Protein AF-A0A2D5B2A6-F1 (afdb_monomer_lite)

Sequence (629 aa):
MPPPCTAFRIQLPIMPLTLSQLGLLAALVVGLPALSRRTAQETEASEALSFPVEEFVVAPKGPETGPRLKVRHTTLGLMDPEIPPESIMVSPDGRHLAYMSIESGTVKVYSDGVASEPFEGFRPESINYAPDGRTLTYMGVRGTKSYVVVGDAEYKYGRISTGGIRFSMDGSRYGFVGKRNANYYALIDGEEIGPYKLISKQPIKLSQNNEHYGFIATIDGKQVAVIDGKEGPSFDAIVAIRFSPGGEHCSYIGKRGAMWIPVMDGVALGSFDEIRQPRFDFSSSGTRSGLIVRKGRRYHVLLDGKLGKSYADCRNLSFSHDGSSVAYLASHADSKFPFLVLNGEELEGRFSKLTFSPSGGSTGVVRGGKGKQRALINGVEGPAYDVIEAPGVVFSATGTHHLYTVGKNGQTVVVVDGKESPPFDKLGKVVPEFLPGSENYIYSIEREDGETLVFNGKQSPTYARFSKPAFSRDSGRVICAAEKGEGRWVAYVDGKEYGPEGERIPGKGSPTYFTVRNPIFDPEGKHVAYFIYSTDNGPKCHVVRDGVVGPAFDDVLARTIQFSPDGKHLVYVAGSGEHRYIVVDGIEISSGYTGFLRTHGFTFEDSNRVHIIASRQARFVLVEIEIES

Structure (mmCIF, N/CA/C/O backbone):
data_AF-A0A2D5B2A6-F1
#
_entry.id   AF-A0A2D5B2A6-F1
#
loop_
_atom_site.group_PDB
_atom_site.id
_atom_site.type_symbol
_atom_site.label_atom_id
_atom_site.label_alt_id
_atom_site.label_comp_id
_atom_site.label_asym_id
_atom_site.label_entity_id
_atom_site.label_seq_id
_atom_site.pdbx_PDB_ins_code
_atom_site.Cartn_x
_atom_site.Cartn_y
_atom_site.Cartn_z
_atom_site.occupancy
_atom_site.B_iso_or_equiv
_atom_site.auth_seq_id
_atom_site.auth_comp_id
_atom_site.auth_asym_id
_atom_site.auth_atom_id
_atom_site.pdbx_PDB_model_num
ATOM 1 N N . MET A 1 1 ? -1.655 16.120 -44.060 1.00 29.62 1 MET A N 1
ATOM 2 C CA . MET A 1 1 ? -0.510 16.916 -43.575 1.00 29.62 1 MET A CA 1
ATOM 3 C C . MET A 1 1 ? -0.898 17.529 -42.237 1.00 29.62 1 MET A C 1
ATOM 5 O O . MET A 1 1 ? -1.847 18.303 -42.232 1.00 29.62 1 MET A O 1
ATOM 9 N N . PRO A 1 2 ? -0.278 17.145 -41.112 1.00 25.48 2 PRO A N 1
ATOM 10 C CA . PRO A 1 2 ? -0.430 17.859 -39.846 1.00 25.48 2 PRO A CA 1
ATOM 11 C C . PRO A 1 2 ? 0.632 18.977 -39.733 1.00 25.48 2 PRO A C 1
ATOM 13 O O . PRO A 1 2 ? 1.626 18.932 -40.463 1.00 25.48 2 PRO A O 1
ATOM 16 N N . PRO A 1 3 ? 0.425 20.000 -38.882 1.00 25.42 3 PRO A N 1
ATOM 17 C CA . PRO A 1 3 ? 1.258 21.201 -38.862 1.00 25.42 3 PRO A CA 1
ATOM 18 C C . PRO A 1 3 ? 2.646 20.921 -38.258 1.00 25.42 3 PRO A C 1
ATOM 20 O O . PRO A 1 3 ? 2.815 19.938 -37.531 1.00 25.42 3 PRO A O 1
ATOM 23 N N . PRO A 1 4 ? 3.652 21.773 -38.530 1.00 23.95 4 PRO A N 1
ATOM 24 C CA . PRO A 1 4 ? 4.979 21.618 -37.952 1.00 23.95 4 PRO A CA 1
ATOM 25 C C . PRO A 1 4 ? 4.912 21.864 -36.440 1.00 23.95 4 PRO A C 1
ATOM 27 O O . PRO A 1 4 ? 4.480 22.924 -35.990 1.00 23.95 4 PRO A O 1
ATOM 30 N N . CYS A 1 5 ? 5.347 20.882 -35.647 1.00 24.58 5 CYS A N 1
ATOM 31 C CA . CYS A 1 5 ? 5.601 21.072 -34.224 1.00 24.58 5 CYS A CA 1
ATOM 32 C C . CYS A 1 5 ? 6.732 22.089 -34.058 1.00 24.58 5 CYS A C 1
ATOM 34 O O . CYS A 1 5 ? 7.908 21.771 -34.240 1.00 24.58 5 CYS A O 1
ATOM 36 N N . THR A 1 6 ? 6.367 23.313 -33.698 1.00 24.28 6 THR A N 1
ATOM 37 C CA . THR A 1 6 ? 7.283 24.342 -33.221 1.00 24.28 6 THR A CA 1
ATOM 38 C C . THR A 1 6 ? 8.071 23.774 -32.043 1.00 24.28 6 THR A C 1
ATOM 40 O O . THR A 1 6 ? 7.502 23.376 -31.025 1.00 24.28 6 THR A O 1
ATOM 43 N N . ALA A 1 7 ? 9.390 23.687 -32.197 1.00 24.39 7 ALA A N 1
ATOM 44 C CA . ALA A 1 7 ? 10.295 23.261 -31.146 1.00 24.39 7 ALA A CA 1
ATOM 45 C C . ALA A 1 7 ? 10.214 24.247 -29.972 1.00 24.39 7 ALA A C 1
ATOM 47 O O . ALA A 1 7 ? 10.812 25.321 -30.013 1.00 24.39 7 ALA A O 1
ATOM 48 N N . PHE A 1 8 ? 9.509 23.879 -28.902 1.00 20.98 8 PHE A N 1
ATOM 49 C CA . PHE A 1 8 ? 9.693 24.538 -27.615 1.00 20.98 8 PHE A CA 1
ATOM 50 C C . PHE A 1 8 ? 11.055 24.117 -27.062 1.00 20.98 8 PHE A C 1
ATOM 52 O O . PHE A 1 8 ? 11.230 23.064 -26.447 1.00 20.98 8 PHE A O 1
ATOM 59 N N . ARG A 1 9 ? 12.051 24.958 -27.340 1.00 22.95 9 ARG A N 1
ATOM 60 C CA . ARG A 1 9 ? 13.362 24.967 -26.698 1.00 22.95 9 ARG A CA 1
ATOM 61 C C . ARG A 1 9 ? 13.146 25.365 -25.235 1.00 22.95 9 ARG A C 1
ATOM 63 O O . ARG A 1 9 ? 13.276 26.525 -24.872 1.00 22.95 9 ARG A O 1
ATOM 70 N N . ILE A 1 10 ? 12.774 24.413 -24.385 1.00 22.91 10 ILE A N 1
ATOM 71 C CA . ILE A 1 10 ? 12.789 24.630 -22.937 1.00 22.91 10 ILE A CA 1
ATOM 72 C C . ILE A 1 10 ? 14.243 24.452 -22.478 1.00 22.91 10 ILE A C 1
ATOM 74 O O . ILE A 1 10 ? 14.660 23.385 -22.031 1.00 22.91 10 ILE A O 1
ATOM 78 N N . GLN A 1 11 ? 15.046 25.499 -22.673 1.00 23.48 11 GLN A N 1
ATOM 79 C CA . GLN A 1 11 ? 16.194 25.773 -21.815 1.00 23.48 11 GLN A CA 1
ATOM 80 C C . GLN A 1 11 ? 15.604 26.320 -20.513 1.00 23.48 11 GLN A C 1
ATOM 82 O O . GLN A 1 11 ? 15.300 27.504 -20.420 1.00 23.48 11 GLN A O 1
ATOM 87 N N . LEU A 1 12 ? 15.363 25.450 -19.532 1.00 26.11 12 LEU A N 1
ATOM 88 C CA . LEU A 1 12 ? 15.175 25.929 -18.165 1.00 26.11 12 LEU A CA 1
ATOM 89 C C . LEU A 1 12 ? 16.564 26.281 -17.626 1.00 26.11 12 LEU A C 1
ATOM 91 O O . LEU A 1 12 ? 17.481 25.465 -17.777 1.00 26.11 12 LEU A O 1
ATOM 95 N N . PRO A 1 13 ? 16.752 27.489 -17.077 1.00 22.16 13 PRO A N 1
ATOM 96 C CA . PRO A 1 13 ? 18.049 27.901 -16.580 1.00 22.16 13 PRO A CA 1
ATOM 97 C C . PRO A 1 13 ? 18.452 27.005 -15.407 1.00 22.16 13 PRO A C 1
ATOM 99 O O . PRO A 1 13 ? 17.639 26.670 -14.547 1.00 22.16 13 PRO A O 1
ATOM 102 N N . ILE A 1 14 ? 19.731 26.637 -15.379 1.00 33.62 14 ILE A N 1
ATOM 103 C CA . ILE A 1 14 ? 20.429 26.291 -14.143 1.00 33.62 14 ILE A CA 1
ATOM 104 C C . ILE A 1 14 ? 20.373 27.580 -13.319 1.00 33.62 14 ILE A C 1
ATOM 106 O O . ILE A 1 14 ? 21.008 28.565 -13.694 1.00 33.62 14 ILE A O 1
ATOM 110 N N . MET A 1 15 ? 19.513 27.634 -12.302 1.00 24.80 15 MET A N 1
ATOM 111 C CA . MET A 1 15 ? 19.426 28.817 -11.449 1.00 24.80 15 MET A CA 1
ATOM 112 C C . MET A 1 15 ? 20.742 28.953 -10.670 1.00 24.80 15 MET A C 1
ATOM 114 O O . MET A 1 15 ? 21.148 27.983 -10.029 1.00 24.80 15 MET A O 1
ATOM 118 N N . PRO A 1 16 ? 21.403 30.122 -10.671 1.00 28.55 16 PRO A N 1
ATOM 119 C CA . PRO A 1 16 ? 22.299 30.456 -9.578 1.00 28.55 16 PRO A CA 1
ATOM 120 C C . PRO A 1 16 ? 21.444 30.578 -8.310 1.00 28.55 16 PRO A C 1
ATOM 122 O O . PRO A 1 16 ? 20.426 31.271 -8.309 1.00 28.55 16 PRO A O 1
ATOM 125 N N . LEU A 1 17 ? 21.818 29.862 -7.251 1.00 32.31 17 LEU A N 1
ATOM 126 C CA . LEU A 1 17 ? 21.156 29.931 -5.950 1.00 32.31 17 LEU A CA 1
ATOM 127 C C . LEU A 1 17 ? 21.239 31.370 -5.417 1.00 32.31 17 LEU A C 1
ATOM 129 O O . LEU A 1 17 ? 22.281 31.802 -4.935 1.00 32.31 17 LEU A O 1
ATOM 133 N N . THR A 1 18 ? 20.141 32.122 -5.494 1.00 29.95 18 THR A N 1
ATOM 134 C CA . THR A 1 18 ? 19.961 33.345 -4.704 1.00 29.95 18 THR A CA 1
ATOM 135 C C . THR A 1 18 ? 18.996 33.049 -3.567 1.00 29.95 18 THR A C 1
ATOM 137 O O . THR A 1 18 ? 17.884 32.584 -3.808 1.00 29.95 18 THR A O 1
ATOM 140 N N . LEU A 1 19 ? 19.422 33.350 -2.338 1.00 34.12 19 LEU A N 1
ATOM 141 C CA . LEU A 1 19 ? 18.791 33.038 -1.045 1.00 34.12 19 LEU A CA 1
ATOM 142 C C . LEU A 1 19 ? 17.360 33.593 -0.813 1.00 34.12 19 LEU A C 1
ATOM 144 O O . LEU A 1 19 ? 16.877 33.584 0.314 1.00 34.12 19 LEU A O 1
ATOM 148 N N . SER A 1 20 ? 16.666 34.110 -1.827 1.00 31.56 20 SER A N 1
ATOM 149 C CA . SER A 1 20 ? 15.460 34.937 -1.661 1.00 31.56 20 SER A CA 1
ATOM 150 C C . SER A 1 20 ? 14.128 34.274 -2.035 1.00 31.56 20 SER A C 1
ATOM 152 O O . SER A 1 20 ? 13.111 34.962 -2.079 1.00 31.56 20 SER A O 1
ATOM 154 N N . GLN A 1 21 ? 14.080 32.952 -2.244 1.00 30.50 21 GLN A N 1
ATOM 155 C CA . GLN A 1 21 ? 12.811 32.206 -2.388 1.00 30.50 21 GLN A CA 1
ATOM 156 C C . GLN A 1 21 ? 12.522 31.211 -1.246 1.00 30.50 21 GLN A C 1
ATOM 158 O O . GLN A 1 21 ? 11.561 30.453 -1.319 1.00 30.50 21 GLN A O 1
ATOM 163 N N . LEU A 1 22 ? 13.281 31.277 -0.144 1.00 36.25 22 LEU A N 1
ATOM 164 C CA . LEU A 1 22 ? 13.098 30.491 1.092 1.00 36.25 22 LEU A CA 1
ATOM 165 C C . LEU A 1 22 ? 11.952 31.027 1.983 1.00 36.25 22 LEU A C 1
ATOM 167 O O . LEU A 1 22 ? 12.081 31.160 3.199 1.00 36.25 22 LEU A O 1
ATOM 171 N N . GLY A 1 23 ? 10.822 31.391 1.374 1.00 29.58 23 GLY A N 1
ATOM 172 C CA . GLY A 1 23 ? 9.626 31.845 2.079 1.00 29.58 23 GLY A CA 1
ATOM 173 C C . GLY A 1 23 ? 8.664 30.687 2.342 1.00 29.58 23 GLY A C 1
ATOM 174 O O . GLY A 1 23 ? 8.063 30.183 1.401 1.00 29.58 23 GLY A O 1
ATOM 175 N N . LEU A 1 24 ? 8.480 30.353 3.627 1.00 30.02 24 LEU A N 1
ATOM 176 C CA . LEU A 1 24 ? 7.563 29.352 4.207 1.00 30.02 24 LEU A CA 1
ATOM 177 C C . LEU A 1 24 ? 7.988 27.869 4.102 1.00 30.02 24 LEU A C 1
ATOM 179 O O . LEU A 1 24 ? 7.497 27.150 3.243 1.00 30.02 24 LEU A O 1
ATOM 183 N N . LEU A 1 25 ? 8.805 27.384 5.054 1.00 29.67 25 LEU A N 1
ATOM 184 C CA . LEU A 1 25 ? 8.747 26.003 5.594 1.00 29.67 25 LEU A CA 1
ATOM 185 C C . LEU A 1 25 ? 9.709 25.802 6.788 1.00 29.67 25 LEU A C 1
ATOM 187 O O . LEU A 1 25 ? 10.604 24.967 6.777 1.00 29.67 25 LEU A O 1
ATOM 191 N N . ALA A 1 26 ? 9.510 26.554 7.873 1.00 31.25 26 ALA A N 1
ATOM 192 C CA . ALA A 1 26 ? 10.148 26.267 9.160 1.00 31.25 26 ALA A CA 1
ATOM 193 C C . ALA A 1 26 ? 9.175 25.482 10.056 1.00 31.25 26 ALA A C 1
ATOM 195 O O . ALA A 1 26 ? 8.467 26.077 10.862 1.00 31.25 26 ALA A O 1
ATOM 196 N N . ALA A 1 27 ? 9.089 24.156 9.886 1.00 41.47 27 ALA A N 1
ATOM 197 C CA . ALA A 1 27 ? 8.417 23.268 10.849 1.00 41.47 27 ALA A CA 1
ATOM 198 C C . ALA A 1 27 ? 8.774 21.774 10.669 1.00 41.47 27 ALA A C 1
ATOM 200 O O . ALA A 1 27 ? 7.891 20.925 10.772 1.00 41.47 27 ALA A O 1
ATOM 201 N N . LEU A 1 28 ? 10.037 21.421 10.397 1.00 43.66 28 LEU A N 1
ATOM 202 C CA . LEU A 1 28 ? 10.483 20.011 10.361 1.00 43.66 28 LEU A CA 1
ATOM 203 C C . LEU A 1 28 ? 10.938 19.474 11.732 1.00 43.66 28 LEU A C 1
ATOM 205 O O . LEU A 1 28 ? 10.989 18.264 11.938 1.00 43.66 28 LEU A O 1
ATOM 209 N N . VAL A 1 29 ? 11.185 20.354 12.704 1.00 48.53 29 VAL A N 1
ATOM 210 C CA . VAL A 1 29 ? 11.672 20.005 14.050 1.00 48.53 29 VAL A CA 1
ATOM 211 C C . VAL A 1 29 ? 10.807 20.719 15.097 1.00 48.53 29 VAL A C 1
ATOM 213 O O . VAL A 1 29 ? 10.374 21.852 14.881 1.00 48.53 29 VAL A O 1
ATOM 216 N N . VAL A 1 30 ? 10.451 20.059 16.206 1.00 48.25 30 VAL A N 1
ATOM 217 C CA . VAL A 1 30 ? 9.786 20.721 17.354 1.00 48.25 30 VAL A CA 1
ATOM 218 C C . VAL A 1 30 ? 10.857 21.161 18.346 1.00 48.25 30 VAL A C 1
ATOM 220 O O . VAL A 1 30 ? 11.618 20.315 18.797 1.00 48.25 30 VAL A O 1
ATOM 223 N N . GLY A 1 31 ? 10.855 22.436 18.749 1.00 47.78 31 GLY A N 1
ATOM 224 C CA . GLY A 1 31 ? 11.600 22.901 19.930 1.00 47.78 31 GLY A CA 1
ATOM 225 C C . GLY A 1 31 ? 13.004 23.468 19.698 1.00 47.78 31 GLY A C 1
ATOM 226 O O . GLY A 1 31 ? 13.683 23.752 20.675 1.00 47.78 31 GLY A O 1
ATOM 227 N N . LEU A 1 32 ? 13.452 23.685 18.455 1.00 43.59 32 LEU A N 1
ATOM 228 C CA . LEU A 1 32 ? 14.766 24.302 18.237 1.00 43.59 32 LEU A CA 1
ATOM 229 C C . LEU A 1 32 ? 14.780 25.786 18.662 1.00 43.59 32 LEU A C 1
ATOM 231 O O . LEU A 1 32 ? 13.909 26.541 18.220 1.00 43.59 32 LEU A O 1
ATOM 235 N N . PRO A 1 33 ? 15.789 26.241 19.428 1.00 36.50 33 PRO A N 1
ATOM 236 C CA . PRO A 1 33 ? 16.091 27.663 19.539 1.00 36.50 33 PRO A CA 1
ATOM 237 C C . PRO A 1 33 ? 16.629 28.199 18.201 1.00 36.50 33 PRO A C 1
ATOM 239 O O . PRO A 1 33 ? 17.212 27.459 17.407 1.00 36.50 33 PRO A O 1
ATOM 242 N N . ALA A 1 34 ? 16.458 29.500 17.948 1.00 35.16 34 ALA A N 1
ATOM 243 C CA . ALA A 1 34 ? 17.069 30.164 16.798 1.00 35.16 34 ALA A CA 1
ATOM 244 C C . ALA A 1 34 ? 18.605 30.042 16.881 1.00 35.16 34 ALA A C 1
ATOM 246 O O . ALA A 1 34 ? 19.225 30.592 17.792 1.00 35.16 34 ALA A O 1
ATOM 247 N N . LEU A 1 35 ? 19.221 29.304 15.953 1.00 37.88 35 LEU A N 1
ATOM 248 C CA . LEU A 1 35 ? 20.674 29.140 15.895 1.00 37.88 35 LEU A CA 1
ATOM 249 C C . LEU A 1 35 ? 21.312 30.448 15.398 1.00 37.88 35 LEU A C 1
ATOM 251 O O . LEU A 1 35 ? 21.124 30.852 14.252 1.00 37.88 35 LEU A O 1
ATOM 255 N N . SER A 1 36 ? 22.061 31.137 16.261 1.00 31.94 36 SER A N 1
ATOM 256 C CA . SER A 1 36 ? 22.869 32.296 15.868 1.00 31.94 36 SER A CA 1
ATOM 257 C C . SER A 1 36 ? 24.116 31.849 15.100 1.00 31.94 36 SER A C 1
ATOM 259 O O . SER A 1 36 ? 24.793 30.918 15.540 1.00 31.94 36 SER A O 1
ATOM 261 N N . ARG A 1 37 ? 24.467 32.553 14.013 1.00 32.28 37 ARG A N 1
ATOM 262 C CA . ARG A 1 37 ? 25.733 32.365 13.279 1.00 32.28 37 ARG A CA 1
ATOM 263 C C . ARG A 1 37 ? 26.922 32.401 14.246 1.00 32.28 37 ARG A C 1
ATOM 265 O O . ARG A 1 37 ? 27.168 33.437 14.862 1.00 32.28 37 ARG A O 1
ATOM 272 N N . ARG A 1 38 ? 27.673 31.303 14.351 1.00 34.91 38 ARG A N 1
ATOM 273 C CA . ARG A 1 38 ? 29.021 31.334 14.930 1.00 34.91 38 ARG A CA 1
ATOM 274 C C . ARG A 1 38 ? 30.010 31.808 13.868 1.00 34.91 38 ARG A C 1
ATOM 276 O O . ARG A 1 38 ? 29.879 31.488 12.692 1.00 34.91 38 ARG A O 1
ATOM 283 N N . THR A 1 39 ? 30.966 32.623 14.293 1.00 27.23 39 THR A N 1
ATOM 284 C CA . THR A 1 39 ? 32.082 33.104 13.479 1.00 27.23 39 THR A CA 1
ATOM 285 C C . THR A 1 39 ? 32.983 31.944 13.069 1.00 27.23 39 THR A C 1
ATOM 287 O O . THR A 1 39 ? 33.362 31.131 13.908 1.00 27.23 39 THR A O 1
ATOM 290 N N . ALA A 1 40 ? 33.326 31.903 11.782 1.00 29.58 40 ALA A N 1
ATOM 291 C CA . ALA A 1 40 ? 34.250 30.963 11.163 1.00 29.58 40 ALA A CA 1
ATOM 292 C C . ALA A 1 40 ? 35.654 31.080 11.780 1.00 29.58 40 ALA A C 1
ATOM 294 O O . ALA A 1 40 ? 36.476 31.873 11.327 1.00 29.58 40 ALA A O 1
ATOM 295 N N . GLN A 1 41 ? 35.917 30.339 12.855 1.00 28.25 41 GLN A N 1
ATOM 296 C CA . GLN A 1 41 ? 37.275 30.159 13.374 1.00 28.25 41 GLN A CA 1
ATOM 297 C C . GLN A 1 41 ? 37.483 28.829 14.117 1.00 28.25 41 GLN A C 1
ATOM 299 O O . GLN A 1 41 ? 38.425 28.695 14.886 1.00 28.25 41 GLN A O 1
ATOM 304 N N . GLU A 1 42 ? 36.636 27.834 13.843 1.00 32.78 42 GLU A N 1
ATOM 305 C CA . GLU A 1 42 ? 36.808 26.438 14.269 1.00 32.78 42 GLU A CA 1
ATOM 306 C C . GLU A 1 42 ? 36.417 25.513 13.104 1.00 32.78 42 GLU A C 1
ATOM 308 O O . GLU A 1 42 ? 35.451 24.762 13.160 1.00 32.78 42 GLU A O 1
ATOM 313 N N . THR A 1 43 ? 37.144 25.618 11.995 1.00 35.81 43 THR A N 1
ATOM 314 C CA . THR A 1 43 ? 37.111 24.632 10.903 1.00 35.81 43 THR A CA 1
ATOM 315 C C . THR A 1 43 ? 38.548 24.247 10.604 1.00 35.81 43 THR A C 1
ATOM 317 O O . THR A 1 43 ? 39.155 24.739 9.659 1.00 35.81 43 THR A O 1
ATOM 320 N N . GLU A 1 44 ? 39.105 23.390 11.453 1.00 30.72 44 GLU A N 1
ATOM 321 C CA . GLU A 1 44 ? 40.297 22.611 11.140 1.00 30.72 44 GLU A CA 1
ATOM 322 C C . GLU A 1 44 ? 40.046 21.144 11.506 1.00 30.72 44 GLU A C 1
ATOM 324 O O . GLU A 1 44 ? 39.438 20.842 12.530 1.00 30.72 44 GLU A O 1
ATOM 329 N N . ALA A 1 45 ? 40.542 20.271 10.626 1.00 30.88 45 ALA A N 1
ATOM 330 C CA . ALA A 1 45 ? 40.568 18.810 10.669 1.00 30.88 45 ALA A CA 1
ATOM 331 C C . ALA A 1 45 ? 39.247 18.064 10.381 1.00 30.88 45 ALA A C 1
ATOM 333 O O . ALA A 1 45 ? 38.495 17.667 11.267 1.00 30.88 45 ALA A O 1
ATOM 334 N N . SER A 1 46 ? 39.064 17.731 9.096 1.00 34.88 46 SER A N 1
ATOM 335 C CA . SER A 1 46 ? 38.359 16.524 8.654 1.00 34.88 46 SER A CA 1
ATOM 336 C C . SER A 1 46 ? 39.191 15.273 8.990 1.00 34.88 46 SER A C 1
ATOM 338 O O . SER A 1 46 ? 39.685 14.574 8.105 1.00 34.88 46 SER A O 1
ATOM 340 N N . GLU A 1 47 ? 39.400 15.010 10.274 1.00 34.88 47 GLU A N 1
ATOM 341 C CA . GLU A 1 47 ? 39.696 13.660 10.745 1.00 34.88 47 GLU A CA 1
ATOM 342 C C . GLU A 1 47 ? 38.367 13.004 11.111 1.00 34.88 47 GLU A C 1
ATOM 344 O O . GLU A 1 47 ? 37.429 13.690 11.520 1.00 34.88 47 GLU A O 1
ATOM 349 N N . ALA A 1 48 ? 38.255 11.690 10.912 1.00 36.44 48 ALA A N 1
ATOM 350 C CA . ALA A 1 48 ? 37.087 10.922 11.317 1.00 36.44 48 ALA A CA 1
ATOM 351 C C . ALA A 1 48 ? 36.814 11.181 12.806 1.00 36.44 48 ALA A C 1
ATOM 353 O O . ALA A 1 48 ? 37.475 10.616 13.676 1.00 36.44 48 ALA A O 1
ATOM 354 N N . LEU A 1 49 ? 35.868 12.077 13.097 1.00 44.06 49 LEU A N 1
ATOM 355 C CA . LEU A 1 49 ? 35.419 12.358 14.448 1.00 44.06 49 LEU A CA 1
ATOM 356 C C . LEU A 1 49 ? 34.771 11.074 14.959 1.00 44.06 49 LEU A C 1
ATOM 358 O O . LEU A 1 49 ? 33.618 10.779 14.651 1.00 44.06 49 LEU A O 1
ATOM 362 N N . SER A 1 50 ? 35.520 10.284 15.728 1.00 47.78 50 SER A N 1
ATOM 363 C CA . SER A 1 50 ? 34.935 9.226 16.539 1.00 47.78 50 SER A CA 1
ATOM 364 C C . SER A 1 50 ? 34.130 9.919 17.631 1.00 47.78 50 SER A C 1
ATOM 366 O O . SER A 1 50 ? 34.669 10.323 18.666 1.00 47.78 50 SER A O 1
ATOM 368 N N . PHE A 1 51 ? 32.852 10.157 17.370 1.00 59.19 51 PHE A N 1
ATOM 369 C CA . PHE A 1 51 ? 31.988 10.751 18.371 1.00 59.19 51 PHE A CA 1
ATOM 370 C C . PHE A 1 51 ? 31.834 9.777 19.550 1.00 59.19 51 PHE A C 1
ATOM 372 O O . PHE A 1 51 ? 31.667 8.575 19.329 1.00 59.19 51 PHE A O 1
ATOM 379 N N . PRO A 1 52 ? 31.905 10.260 20.803 1.00 61.53 52 PRO A N 1
ATOM 380 C CA . PRO A 1 52 ? 31.778 9.394 21.965 1.00 61.53 52 PRO A CA 1
ATOM 381 C C . PRO A 1 52 ? 30.384 8.762 22.012 1.00 61.53 52 PRO A C 1
ATOM 383 O O . PRO A 1 52 ? 29.379 9.429 21.754 1.00 61.53 52 PRO A O 1
ATOM 386 N N . VAL A 1 53 ? 30.343 7.479 22.369 1.00 73.06 53 VAL A N 1
ATOM 387 C CA . VAL A 1 53 ? 29.113 6.793 22.770 1.00 73.06 53 VAL A CA 1
ATOM 388 C C . VAL A 1 53 ? 28.894 7.086 24.254 1.00 73.06 53 VAL A C 1
ATOM 390 O O . VAL A 1 53 ? 29.783 6.833 25.067 1.00 73.06 53 VAL A O 1
ATOM 393 N N . GLU A 1 54 ? 27.737 7.642 24.609 1.00 83.94 54 GLU A N 1
ATOM 394 C CA . GLU A 1 54 ? 27.348 7.864 26.009 1.00 83.94 54 GLU A CA 1
ATOM 395 C C . GLU A 1 54 ? 26.311 6.813 26.421 1.00 83.94 54 GLU A C 1
ATOM 397 O O . GLU A 1 54 ? 25.284 6.676 25.758 1.00 83.94 54 GLU A O 1
ATOM 402 N N . GLU A 1 55 ? 26.560 6.092 27.518 1.00 89.94 55 GLU A N 1
ATOM 403 C CA . GLU A 1 55 ? 25.645 5.080 28.062 1.00 89.94 55 GLU A CA 1
ATOM 404 C C . GLU A 1 55 ? 25.291 5.383 29.522 1.00 89.94 55 GLU A C 1
ATOM 406 O O . GLU A 1 55 ? 26.154 5.748 30.324 1.00 89.94 55 GLU A O 1
ATOM 411 N N . PHE A 1 56 ? 24.015 5.239 29.882 1.00 91.50 56 PHE A N 1
ATOM 412 C CA . PHE A 1 56 ? 23.532 5.415 31.253 1.00 91.50 56 PHE A CA 1
ATOM 413 C C . PHE A 1 56 ? 22.259 4.602 31.517 1.00 91.50 56 PHE A C 1
ATOM 415 O O . PHE A 1 56 ? 21.587 4.154 30.592 1.00 91.50 56 PHE A O 1
ATOM 422 N N . VAL A 1 57 ? 21.915 4.417 32.795 1.00 90.44 57 VAL A N 1
ATOM 423 C CA . VAL A 1 57 ? 20.712 3.685 33.221 1.00 90.44 57 VAL A CA 1
ATOM 424 C C . VAL A 1 57 ? 19.737 4.630 33.914 1.00 90.44 57 VAL A C 1
ATOM 426 O O . VAL A 1 57 ? 20.129 5.389 34.802 1.00 90.44 57 VAL A O 1
ATOM 429 N N . VAL A 1 58 ? 18.460 4.560 33.540 1.00 89.44 58 VAL A N 1
ATOM 430 C CA . VAL A 1 58 ? 17.354 5.249 34.214 1.00 89.44 58 VAL A CA 1
ATOM 431 C C . VAL A 1 58 ? 16.524 4.219 34.975 1.00 89.44 58 VAL A C 1
ATOM 433 O O . VAL A 1 58 ? 16.037 3.248 34.401 1.00 89.44 58 VAL A O 1
ATOM 436 N N . ALA A 1 59 ? 16.377 4.427 36.282 1.00 82.94 59 ALA A N 1
ATOM 437 C CA . ALA A 1 59 ? 15.588 3.572 37.165 1.00 82.94 59 ALA A CA 1
ATOM 438 C C . ALA A 1 59 ? 14.217 4.208 37.477 1.00 82.94 59 ALA A C 1
ATOM 440 O O . ALA A 1 59 ? 14.104 5.440 37.484 1.00 82.94 59 ALA A O 1
ATOM 441 N N . PRO A 1 60 ? 13.179 3.404 37.773 1.00 79.75 60 PRO A N 1
ATOM 442 C CA . PRO A 1 60 ? 11.875 3.919 38.177 1.00 79.75 60 PRO A CA 1
ATOM 443 C C . PRO A 1 60 ? 11.964 4.719 39.486 1.00 79.75 60 PRO A C 1
ATOM 445 O O . PRO A 1 60 ? 12.721 4.389 40.401 1.00 79.75 60 PRO A O 1
ATOM 448 N N . LYS A 1 61 ? 11.155 5.778 39.602 1.00 69.44 61 LYS A N 1
ATOM 449 C CA . LYS A 1 61 ? 11.036 6.573 40.834 1.00 69.44 61 LYS A CA 1
ATOM 450 C C . LYS A 1 61 ? 10.106 5.846 41.823 1.00 69.44 61 LYS A C 1
ATOM 452 O O . LYS A 1 61 ? 8.892 5.952 41.694 1.00 69.44 61 LYS A O 1
ATOM 457 N N . GLY A 1 62 ? 10.655 5.139 42.816 1.00 61.44 62 GLY A N 1
ATOM 458 C CA . GLY A 1 62 ? 9.888 4.497 43.903 1.00 61.44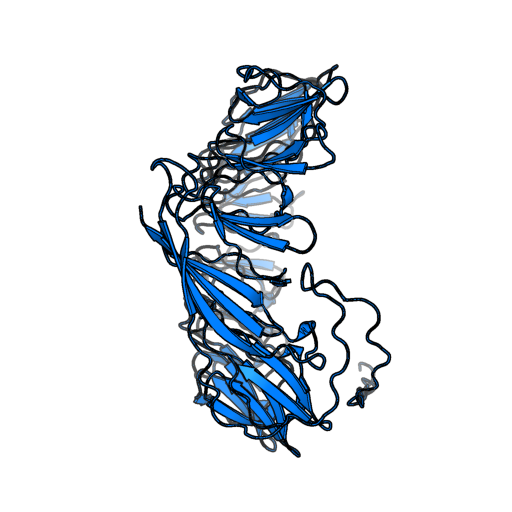 62 GLY A CA 1
ATOM 459 C C . GLY A 1 62 ? 10.203 3.004 44.098 1.00 61.44 62 GLY A C 1
ATOM 460 O O . GLY A 1 62 ? 11.035 2.467 43.369 1.00 61.44 62 GLY A O 1
ATOM 461 N N . PRO A 1 63 ? 9.589 2.329 45.092 1.00 46.34 63 PRO A N 1
ATOM 462 C CA . PRO A 1 63 ? 9.878 0.928 45.394 1.00 46.34 63 PRO A CA 1
ATOM 463 C C . PRO A 1 63 ? 9.312 0.007 44.294 1.00 46.34 63 PRO A C 1
ATOM 465 O O . PRO A 1 63 ? 8.120 -0.275 44.253 1.00 46.34 63 PRO A O 1
ATOM 468 N N . GLU A 1 64 ? 10.196 -0.377 43.372 1.00 54.59 64 GLU A N 1
ATOM 469 C CA . GLU A 1 64 ? 10.166 -1.532 42.454 1.00 54.59 64 GLU A CA 1
ATOM 470 C C . GLU A 1 64 ? 8.819 -1.957 41.840 1.00 54.59 64 GLU A C 1
ATOM 472 O O . GLU A 1 64 ? 8.258 -2.983 42.211 1.00 54.59 64 GLU A O 1
ATOM 477 N N . THR A 1 65 ? 8.339 -1.239 40.817 1.00 64.06 65 THR A N 1
ATOM 478 C CA . THR A 1 65 ? 7.296 -1.773 39.903 1.00 64.06 65 THR A CA 1
ATOM 479 C C . THR A 1 65 ? 7.460 -1.371 38.424 1.00 64.06 65 THR A C 1
ATOM 481 O O . THR A 1 65 ? 6.540 -1.578 37.640 1.00 64.06 65 THR A O 1
ATOM 484 N N . GLY A 1 66 ? 8.609 -0.819 38.006 1.00 71.62 66 GLY A N 1
ATOM 485 C CA . GLY A 1 66 ? 8.849 -0.399 36.612 1.00 71.62 66 GLY A CA 1
ATOM 486 C C . GLY A 1 66 ? 10.170 -0.928 36.036 1.00 71.62 66 GLY A C 1
ATOM 487 O O . GLY A 1 66 ? 11.062 -1.266 36.819 1.00 71.62 66 GLY A O 1
ATOM 488 N N . PRO A 1 67 ? 10.313 -0.994 34.698 1.00 84.44 67 PRO A N 1
ATOM 489 C CA . PRO A 1 67 ? 11.521 -1.513 34.061 1.00 84.44 67 PRO A CA 1
ATOM 490 C C . PRO A 1 67 ? 12.734 -0.609 34.315 1.00 84.44 67 PRO A C 1
ATOM 492 O O . PRO A 1 67 ? 12.595 0.599 34.531 1.00 84.44 67 PRO A O 1
ATOM 495 N N . ARG A 1 68 ? 13.943 -1.176 34.254 1.00 90.50 68 ARG A N 1
ATOM 496 C CA . ARG A 1 68 ? 15.174 -0.372 34.154 1.00 90.50 68 ARG A CA 1
ATOM 497 C C . ARG A 1 68 ? 15.442 -0.071 32.686 1.00 90.50 68 ARG A C 1
ATOM 499 O O . ARG A 1 68 ? 15.271 -0.935 31.837 1.00 90.50 68 ARG A O 1
ATOM 506 N N . LEU A 1 69 ? 15.856 1.155 32.382 1.00 94.44 69 LEU A N 1
ATOM 507 C CA . LEU A 1 69 ? 16.091 1.592 31.007 1.00 94.44 69 LEU A CA 1
ATOM 508 C C . LEU A 1 69 ? 17.582 1.827 30.801 1.00 94.44 69 LEU A C 1
ATOM 510 O O . LEU A 1 69 ? 18.140 2.765 31.372 1.00 94.44 69 LEU A O 1
ATOM 514 N N . LYS A 1 70 ? 18.228 0.998 29.986 1.00 95.75 70 LYS A N 1
ATOM 515 C CA . LYS A 1 70 ? 19.580 1.255 29.484 1.00 95.75 70 LYS A CA 1
ATOM 516 C C . LYS A 1 70 ? 19.480 2.159 28.267 1.00 95.75 70 LYS A C 1
ATOM 518 O O . LYS A 1 70 ? 18.782 1.831 27.316 1.00 95.75 70 LYS A O 1
ATOM 523 N N . VAL A 1 71 ? 20.162 3.296 28.299 1.00 95.81 71 VAL A N 1
ATOM 524 C CA . VAL A 1 71 ? 20.121 4.299 27.236 1.00 95.81 71 VAL A CA 1
ATOM 525 C C . VAL A 1 71 ? 21.514 4.474 26.659 1.00 95.81 71 VAL A C 1
ATOM 527 O O . VAL A 1 71 ? 22.458 4.716 27.409 1.00 95.81 71 VAL A O 1
ATOM 530 N N . ARG A 1 72 ? 21.625 4.402 25.333 1.00 94.88 72 ARG A N 1
ATOM 531 C CA . ARG A 1 72 ? 22.852 4.632 24.569 1.00 94.88 72 ARG A CA 1
ATOM 532 C C . ARG A 1 72 ? 22.649 5.762 23.565 1.00 94.88 72 ARG A C 1
ATOM 534 O O . ARG A 1 72 ? 21.640 5.810 22.866 1.00 94.88 72 ARG A O 1
ATOM 541 N N . HIS A 1 73 ? 23.596 6.692 23.496 1.00 93.94 73 HIS A N 1
ATOM 542 C CA . HIS A 1 73 ? 23.601 7.803 22.540 1.00 93.94 73 HIS A CA 1
ATOM 543 C C . HIS A 1 73 ? 24.726 7.627 21.522 1.00 93.94 73 HIS A C 1
ATOM 545 O O . HIS A 1 73 ? 25.891 7.536 21.906 1.00 93.94 73 HIS A O 1
ATOM 551 N N . THR A 1 74 ? 24.383 7.667 20.235 1.00 92.44 74 THR A N 1
ATOM 552 C CA . THR A 1 74 ? 25.335 7.653 19.113 1.00 92.44 74 THR A CA 1
ATOM 553 C C . THR A 1 74 ? 25.164 8.936 18.294 1.00 92.44 74 THR A C 1
ATOM 555 O O . THR A 1 74 ? 24.068 9.240 17.831 1.00 92.44 74 THR A O 1
ATOM 558 N N . THR A 1 75 ? 26.221 9.732 18.120 1.00 91.44 75 THR A N 1
ATOM 559 C CA . THR A 1 75 ? 26.135 10.970 17.318 1.00 91.44 75 THR A CA 1
ATOM 560 C C . THR A 1 75 ? 26.162 10.639 15.825 1.00 91.44 75 THR A C 1
ATOM 562 O O . THR A 1 75 ? 27.087 9.974 15.373 1.00 91.44 75 THR A O 1
ATOM 565 N N . LEU A 1 76 ? 25.181 11.144 15.070 1.00 90.19 76 LEU A N 1
ATOM 566 C CA . LEU A 1 76 ? 25.043 10.950 13.616 1.00 90.19 76 LEU A CA 1
ATOM 567 C C . LEU A 1 76 ? 25.515 12.157 12.791 1.00 90.19 76 LEU A C 1
ATOM 569 O O . LEU A 1 76 ? 25.474 12.135 11.565 1.00 90.19 76 LEU A O 1
ATOM 573 N N . GLY A 1 77 ? 25.910 13.248 13.446 1.00 88.06 77 GLY A N 1
ATOM 574 C CA . GLY A 1 77 ? 26.401 14.444 12.770 1.00 88.06 77 GLY A CA 1
ATOM 575 C C . GLY A 1 77 ? 26.204 15.721 13.578 1.00 88.06 77 GLY A C 1
ATOM 576 O O . GLY A 1 77 ? 25.514 15.751 14.604 1.00 88.06 77 GLY A O 1
ATOM 577 N N . LEU A 1 78 ? 26.824 16.793 13.094 1.00 85.31 78 LEU A N 1
ATOM 578 C CA . LEU A 1 78 ? 26.696 18.134 13.659 1.00 85.31 78 LEU A CA 1
ATOM 579 C C . LEU A 1 78 ? 25.514 18.869 13.018 1.00 85.31 78 LEU A C 1
ATOM 581 O O . LEU A 1 78 ? 25.258 18.736 11.824 1.00 85.31 78 LEU A O 1
ATOM 585 N N . MET A 1 79 ? 24.808 19.666 13.816 1.00 79.31 79 MET A N 1
ATOM 586 C CA . MET A 1 79 ? 23.793 20.595 13.326 1.00 79.31 79 MET A CA 1
ATOM 587 C C . MET A 1 79 ? 24.464 21.916 12.970 1.00 79.31 79 MET A C 1
ATOM 589 O O . MET A 1 79 ? 24.665 22.767 13.839 1.00 79.31 79 MET A O 1
ATOM 593 N N . ASP A 1 80 ? 24.806 22.081 11.697 1.00 71.38 80 ASP A N 1
ATOM 594 C CA . ASP A 1 80 ? 25.244 23.365 11.158 1.00 71.38 80 ASP A CA 1
ATOM 595 C C . ASP A 1 80 ? 24.017 24.209 10.742 1.00 71.38 80 ASP A C 1
ATOM 597 O O . ASP A 1 80 ? 23.093 23.671 10.119 1.00 71.38 80 ASP A O 1
ATOM 601 N N . PRO A 1 81 ? 23.953 25.515 11.069 1.00 64.94 81 PRO A N 1
ATOM 602 C CA . PRO A 1 81 ? 22.932 26.418 10.533 1.00 64.94 81 PRO A CA 1
ATOM 603 C C . PRO A 1 81 ? 22.850 26.484 8.993 1.00 64.94 81 PRO A C 1
ATOM 605 O O . PRO A 1 81 ? 21.837 26.962 8.484 1.00 64.94 81 PRO A O 1
ATOM 608 N N . GLU A 1 82 ? 23.860 26.026 8.247 1.00 75.50 82 GLU A N 1
ATOM 609 C CA . GLU A 1 82 ? 23.844 25.953 6.776 1.00 75.50 82 GLU A CA 1
ATOM 610 C C . GLU A 1 82 ? 23.179 24.686 6.211 1.00 75.50 82 GLU A C 1
ATOM 612 O O . GLU A 1 82 ? 23.090 24.544 4.990 1.00 75.50 82 GLU A O 1
ATOM 617 N N . ILE A 1 83 ? 22.669 23.782 7.059 1.00 80.88 83 ILE A N 1
ATOM 618 C CA . ILE A 1 83 ? 21.911 22.603 6.616 1.00 80.88 83 ILE A CA 1
ATOM 619 C C . ILE A 1 83 ? 20.503 23.034 6.179 1.00 80.88 83 ILE A C 1
ATOM 621 O O . ILE A 1 83 ? 19.711 23.478 7.019 1.00 80.88 83 ILE A O 1
ATOM 625 N N . PRO A 1 84 ? 20.125 22.854 4.899 1.00 81.69 84 PRO A N 1
ATOM 626 C CA . PRO A 1 84 ? 18.749 23.060 4.469 1.00 81.69 84 PRO A CA 1
ATOM 627 C C . PRO A 1 84 ? 17.849 22.011 5.146 1.00 81.69 84 PRO A C 1
ATOM 629 O O . PRO A 1 84 ? 18.101 20.811 4.971 1.00 81.69 84 PRO A O 1
ATOM 632 N N . PRO A 1 85 ? 16.815 22.398 5.919 1.00 77.12 85 PRO A N 1
ATOM 633 C CA . PRO A 1 85 ? 15.977 21.449 6.657 1.00 77.12 85 PRO A CA 1
ATOM 634 C C . PRO A 1 85 ? 15.327 20.368 5.782 1.00 77.12 85 PRO A C 1
ATOM 636 O O . PRO A 1 85 ? 15.100 19.254 6.245 1.00 77.12 85 PRO A O 1
ATOM 639 N N . GLU A 1 86 ? 15.038 20.684 4.520 1.00 78.44 86 GLU A N 1
ATOM 640 C CA . GLU A 1 86 ? 14.469 19.778 3.521 1.00 78.44 86 GLU A CA 1
ATOM 641 C C . GLU A 1 86 ? 15.434 18.691 3.032 1.00 78.44 86 GLU A C 1
ATOM 643 O O . GLU A 1 86 ? 14.994 17.730 2.409 1.00 78.44 86 GLU A O 1
ATOM 648 N N . SER A 1 87 ? 16.735 18.832 3.301 1.00 83.00 87 SER A N 1
ATOM 649 C CA . SER A 1 87 ? 17.746 17.840 2.923 1.00 83.00 87 SER A CA 1
ATOM 650 C C . SER A 1 87 ? 17.918 16.718 3.945 1.00 83.00 87 SER A C 1
ATOM 652 O O . SER A 1 87 ? 18.576 15.724 3.646 1.00 83.00 87 SER A O 1
ATOM 654 N N . ILE A 1 88 ? 17.356 16.882 5.149 1.00 86.50 88 ILE A N 1
ATOM 655 C CA . ILE A 1 88 ? 17.508 15.933 6.249 1.00 86.50 88 ILE A CA 1
ATOM 656 C C . ILE A 1 88 ? 16.633 14.709 5.977 1.00 86.50 88 ILE A C 1
ATOM 658 O O . ILE A 1 88 ? 15.404 14.769 6.049 1.00 86.50 88 ILE A O 1
ATOM 662 N N . MET A 1 89 ? 17.288 13.585 5.726 1.00 88.81 89 MET A N 1
ATOM 663 C CA . MET A 1 89 ? 16.680 12.298 5.429 1.00 88.81 89 MET A CA 1
ATOM 664 C C . MET A 1 89 ? 17.081 11.288 6.493 1.00 88.81 89 MET A C 1
ATOM 666 O O . MET A 1 89 ? 18.263 11.073 6.742 1.00 88.81 89 MET A O 1
ATOM 670 N N . VAL A 1 90 ? 16.094 10.644 7.105 1.00 90.00 90 VAL A N 1
ATOM 671 C CA . VAL A 1 90 ? 16.326 9.491 7.975 1.00 90.00 90 VAL A CA 1
ATOM 672 C C . VAL A 1 90 ? 16.039 8.238 7.159 1.00 90.00 90 VAL A C 1
ATOM 674 O O . VAL A 1 90 ? 15.108 8.204 6.352 1.00 90.00 90 VAL A O 1
ATOM 677 N N . SER A 1 91 ? 16.874 7.229 7.338 1.00 91.25 91 SER A N 1
ATOM 678 C CA . SER A 1 91 ? 16.663 5.895 6.781 1.00 91.25 91 SER A CA 1
ATOM 679 C C . SER A 1 91 ? 15.338 5.272 7.249 1.00 91.25 91 SER A C 1
ATOM 681 O O . SER A 1 91 ? 14.884 5.543 8.362 1.00 91.25 91 SER A O 1
ATOM 683 N N . PRO A 1 92 ? 14.713 4.401 6.434 1.00 88.06 92 PRO A N 1
ATOM 684 C CA . PRO A 1 92 ? 13.526 3.639 6.821 1.00 88.06 92 PRO A CA 1
ATOM 685 C C . PRO A 1 92 ? 13.597 2.924 8.180 1.00 88.06 92 PRO A C 1
ATOM 687 O O . PRO A 1 92 ? 12.573 2.817 8.850 1.00 88.06 92 PRO A O 1
ATOM 690 N N . ASP A 1 93 ? 14.777 2.449 8.594 1.00 88.62 93 ASP A N 1
ATOM 691 C CA . ASP A 1 93 ? 14.978 1.778 9.884 1.00 88.62 93 ASP A CA 1
ATOM 692 C C . ASP A 1 93 ? 15.237 2.749 11.050 1.00 88.62 93 ASP A C 1
ATOM 694 O O . ASP A 1 93 ? 15.399 2.316 12.188 1.00 88.62 93 ASP A O 1
ATOM 698 N N . GLY A 1 94 ? 15.281 4.059 10.795 1.00 90.44 94 GLY A N 1
ATOM 699 C CA . GLY A 1 94 ? 15.457 5.091 11.812 1.00 90.44 94 GLY A CA 1
ATOM 700 C C . GLY A 1 94 ? 16.875 5.226 12.372 1.00 90.44 94 GLY A C 1
ATOM 701 O O . GLY A 1 94 ? 17.046 5.976 13.334 1.00 90.44 94 GLY A O 1
ATOM 702 N N . ARG A 1 95 ? 17.873 4.507 11.836 1.00 91.75 95 ARG A N 1
ATOM 703 C CA . ARG A 1 95 ? 19.232 4.459 12.411 1.00 91.75 95 ARG A CA 1
ATOM 704 C C . ARG A 1 95 ? 20.220 5.403 11.744 1.00 91.75 95 ARG A C 1
ATOM 706 O O . ARG A 1 95 ? 21.074 5.961 12.425 1.00 91.75 95 ARG A O 1
ATOM 713 N N . HIS A 1 96 ? 20.088 5.571 10.437 1.00 91.44 96 HIS A N 1
ATOM 714 C CA . HIS A 1 96 ? 20.986 6.373 9.612 1.00 91.44 96 HIS A CA 1
ATOM 715 C C . HIS A 1 96 ? 20.375 7.726 9.251 1.00 91.44 96 HIS A C 1
ATOM 717 O O . HIS A 1 96 ? 19.166 7.830 9.007 1.00 91.44 96 HIS A O 1
ATOM 723 N N . LEU A 1 97 ? 21.221 8.749 9.167 1.00 91.62 97 LEU A N 1
ATOM 724 C CA . LEU A 1 97 ? 20.871 10.119 8.814 1.00 91.62 97 LEU A CA 1
ATOM 725 C C . LEU A 1 97 ? 21.714 10.585 7.627 1.00 91.62 97 LEU A C 1
ATOM 727 O O . LEU A 1 97 ? 22.938 10.487 7.645 1.00 91.62 97 LEU A O 1
ATOM 731 N N . ALA A 1 98 ? 21.058 11.145 6.615 1.00 92.06 98 ALA A N 1
ATOM 732 C CA . ALA A 1 98 ? 21.712 11.864 5.535 1.00 92.06 98 ALA A CA 1
ATOM 733 C C . ALA A 1 98 ? 21.250 13.322 5.483 1.00 92.06 98 ALA A C 1
ATOM 735 O O . ALA A 1 98 ? 20.082 13.618 5.727 1.00 92.06 98 ALA A O 1
ATOM 736 N N . TYR A 1 99 ? 22.159 14.239 5.174 1.00 90.25 99 TYR A N 1
ATOM 737 C CA . TYR A 1 99 ? 21.855 15.659 4.981 1.00 90.25 99 TYR A CA 1
ATOM 738 C C . TYR A 1 99 ? 22.901 16.306 4.073 1.00 90.25 99 TYR A C 1
ATOM 740 O O . TYR A 1 99 ? 23.941 15.709 3.800 1.00 90.25 99 TYR A O 1
ATOM 748 N N . MET A 1 100 ? 22.650 17.524 3.593 1.00 90.06 100 MET A N 1
ATOM 749 C CA . MET A 1 100 ? 23.653 18.283 2.837 1.00 90.06 100 MET A CA 1
ATOM 750 C C . MET A 1 100 ? 24.111 19.536 3.582 1.00 90.06 100 MET A C 1
ATOM 752 O O . MET A 1 100 ? 23.325 20.147 4.304 1.00 90.06 100 MET A O 1
ATOM 756 N N . SER A 1 101 ? 25.360 19.942 3.351 1.00 88.19 101 SER A N 1
ATOM 757 C CA . SER A 1 101 ? 25.865 21.283 3.677 1.00 88.19 101 SER A CA 1
ATOM 758 C C . SER A 1 101 ? 26.249 22.022 2.394 1.00 88.19 101 SER A C 1
ATOM 760 O O . SER A 1 101 ? 26.572 21.401 1.372 1.00 88.19 101 SER A O 1
ATOM 762 N N . ILE A 1 102 ? 26.183 23.355 2.429 1.00 85.12 102 ILE A N 1
ATOM 763 C CA . ILE A 1 102 ? 26.578 24.218 1.313 1.00 85.12 102 ILE A CA 1
ATOM 764 C C . ILE A 1 102 ? 27.780 25.052 1.752 1.00 85.12 102 ILE A C 1
ATOM 766 O O . ILE A 1 102 ? 27.617 26.106 2.346 1.00 85.12 102 ILE A O 1
ATOM 770 N N . GLU A 1 103 ? 28.986 24.622 1.392 1.00 81.50 103 GLU A N 1
ATOM 771 C CA . GLU A 1 103 ? 30.233 25.287 1.778 1.00 81.50 103 GLU A CA 1
ATOM 772 C C . GLU A 1 103 ? 30.893 25.939 0.561 1.00 81.50 103 GLU A C 1
ATOM 774 O O . GLU A 1 103 ? 31.206 25.277 -0.434 1.00 81.50 103 GLU A O 1
ATOM 779 N N . SER A 1 104 ? 31.143 27.251 0.632 1.00 81.94 104 SER A N 1
ATOM 780 C CA . SER A 1 104 ? 31.861 28.011 -0.411 1.00 81.94 104 SER A CA 1
ATOM 781 C C . SER A 1 104 ? 31.312 27.814 -1.838 1.00 81.94 104 SER A C 1
ATOM 783 O O . SER A 1 104 ? 32.059 27.828 -2.813 1.00 81.94 104 SER A O 1
ATOM 785 N N . GLY A 1 105 ? 29.994 27.621 -1.971 1.00 82.31 105 GLY A N 1
ATOM 786 C CA . GLY A 1 105 ? 29.319 27.410 -3.258 1.00 82.31 105 GLY A CA 1
ATOM 787 C C . GLY A 1 105 ? 29.365 25.973 -3.789 1.00 82.31 105 GLY A C 1
ATOM 788 O O . GLY A 1 105 ? 28.858 25.724 -4.880 1.00 82.31 105 GLY A O 1
ATOM 789 N N . THR A 1 106 ? 29.926 25.033 -3.026 1.00 90.19 106 THR A N 1
ATOM 790 C CA . THR A 1 106 ? 29.879 23.593 -3.308 1.00 90.19 106 THR A CA 1
ATOM 791 C C . THR A 1 106 ? 28.976 22.873 -2.314 1.00 90.19 106 THR A C 1
ATOM 793 O O . THR A 1 106 ? 28.727 23.368 -1.218 1.00 90.19 106 THR A O 1
ATOM 796 N N . VAL A 1 107 ? 28.471 21.703 -2.699 1.00 91.19 107 VAL A N 1
ATOM 797 C CA . VAL A 1 107 ? 27.604 20.873 -1.857 1.00 91.19 107 VAL A CA 1
ATOM 798 C C . VAL A 1 107 ? 28.326 19.597 -1.455 1.00 91.19 107 VAL A C 1
ATOM 800 O O . VAL A 1 107 ? 28.844 18.893 -2.322 1.00 91.19 107 VAL A O 1
ATOM 803 N N . LYS A 1 108 ? 28.300 19.265 -0.164 1.00 91.94 108 LYS A N 1
ATOM 804 C CA . LYS A 1 108 ? 28.687 17.947 0.356 1.00 91.94 108 LYS A CA 1
ATOM 805 C C . LYS A 1 108 ? 27.462 17.241 0.917 1.00 91.94 108 LYS A C 1
ATOM 807 O O . LYS A 1 108 ? 26.604 17.879 1.526 1.00 91.94 108 LYS A O 1
ATOM 812 N N . VAL A 1 109 ? 27.394 15.929 0.720 1.00 92.62 109 VAL A N 1
ATOM 813 C CA . VAL A 1 109 ? 26.394 15.066 1.356 1.00 92.62 109 VAL A CA 1
ATOM 814 C C . VAL A 1 109 ? 27.054 14.375 2.535 1.00 92.62 109 VAL A C 1
ATOM 816 O O . VAL A 1 109 ? 28.139 13.823 2.390 1.00 92.62 109 VAL A O 1
ATOM 819 N N . TYR A 1 110 ? 26.405 14.413 3.689 1.00 91.94 110 TYR A N 1
ATOM 820 C CA . TYR A 1 110 ? 26.823 13.720 4.896 1.00 91.94 110 TYR A CA 1
ATOM 821 C C . TYR A 1 110 ? 25.952 12.487 5.077 1.00 91.94 110 TYR A C 1
ATOM 823 O O . TYR A 1 110 ? 24.734 12.588 4.950 1.00 91.94 110 TYR A O 1
ATOM 831 N N . SER A 1 111 ? 26.574 11.355 5.390 1.00 91.88 111 SER A N 1
ATOM 832 C CA . SER A 1 111 ? 25.925 10.116 5.823 1.00 91.88 111 SER A CA 1
ATOM 833 C C . SER A 1 111 ? 26.515 9.737 7.173 1.00 91.88 111 SER A C 1
ATOM 835 O O . SER A 1 111 ? 27.708 9.456 7.252 1.00 91.88 111 SER A O 1
ATOM 837 N N . ASP A 1 112 ? 25.721 9.800 8.241 1.00 90.88 112 ASP A N 1
ATOM 838 C CA . ASP A 1 112 ? 26.163 9.545 9.623 1.00 90.88 112 ASP A CA 1
ATOM 839 C C . ASP A 1 112 ? 27.460 10.286 10.007 1.00 90.88 112 ASP A C 1
ATOM 841 O O . ASP A 1 112 ? 28.367 9.751 10.643 1.00 90.88 112 ASP A O 1
ATOM 845 N N . GLY A 1 113 ? 27.567 11.543 9.571 1.00 86.69 113 GLY A N 1
ATOM 846 C CA . GLY A 1 113 ? 28.718 12.411 9.821 1.00 86.69 113 GLY A CA 1
ATOM 847 C C . GLY A 1 113 ? 29.882 12.242 8.838 1.00 86.69 113 GLY A C 1
ATOM 848 O O . GLY A 1 113 ? 30.792 13.070 8.850 1.00 86.69 113 GLY A O 1
ATOM 849 N N . VAL A 1 114 ? 29.848 11.242 7.950 1.00 88.44 114 VAL A N 1
ATOM 850 C CA . VAL A 1 114 ? 30.852 11.043 6.893 1.00 88.44 114 VAL A CA 1
ATOM 851 C C . VAL A 1 114 ? 30.489 11.876 5.667 1.00 88.44 114 VAL A C 1
ATOM 853 O O . VAL A 1 114 ? 29.409 11.714 5.103 1.00 88.44 114 VAL A O 1
ATOM 856 N N . ALA A 1 115 ? 31.387 12.767 5.246 1.00 90.12 115 ALA A N 1
ATOM 857 C CA . ALA A 1 115 ? 31.165 13.665 4.115 1.00 90.12 115 ALA A CA 1
ATOM 858 C C . ALA A 1 115 ? 31.578 13.043 2.770 1.00 90.12 115 ALA A C 1
ATOM 860 O O . ALA A 1 115 ? 32.621 12.398 2.663 1.00 90.12 115 ALA A O 1
ATOM 861 N N . SER A 1 116 ? 30.799 13.313 1.724 1.00 92.25 116 SER A N 1
ATOM 862 C CA . SER A 1 116 ? 31.155 13.027 0.335 1.00 92.25 116 SER A CA 1
ATOM 863 C C . SER A 1 116 ? 32.200 14.008 -0.209 1.00 92.25 116 SER A C 1
ATOM 865 O O . SER A 1 116 ? 32.352 15.127 0.287 1.00 92.25 116 SER A O 1
ATOM 867 N N . GLU A 1 117 ? 32.815 13.656 -1.340 1.00 91.19 117 GLU A N 1
ATOM 868 C CA . GLU A 1 117 ? 33.502 14.635 -2.194 1.00 91.19 117 GLU A CA 1
ATOM 869 C C . GLU A 1 117 ? 32.533 15.755 -2.634 1.00 91.19 117 GLU A C 1
ATOM 871 O O . GLU A 1 117 ? 31.353 15.468 -2.891 1.00 91.19 117 GLU A O 1
ATOM 876 N N . PRO A 1 118 ? 33.000 17.013 -2.755 1.00 92.25 118 PRO A N 1
ATOM 877 C CA . PRO A 1 118 ? 32.143 18.153 -3.057 1.00 92.25 118 PRO A CA 1
ATOM 878 C C . PRO A 1 118 ? 31.582 18.112 -4.487 1.00 92.25 118 PRO A C 1
ATOM 880 O O . PRO A 1 118 ? 32.207 17.615 -5.430 1.00 92.25 118 PRO A O 1
ATOM 883 N N . PHE A 1 119 ? 30.391 18.684 -4.654 1.00 92.88 119 PHE A N 1
ATOM 884 C CA . PHE A 1 119 ? 29.705 18.862 -5.932 1.00 92.88 119 PHE A CA 1
ATOM 885 C C . PHE A 1 119 ? 29.534 20.346 -6.262 1.00 92.88 119 PHE A C 1
ATOM 887 O O . PHE A 1 119 ? 29.139 21.140 -5.413 1.00 92.88 119 PHE A O 1
ATOM 894 N N . GLU A 1 120 ? 29.776 20.714 -7.520 1.00 91.69 120 GLU A N 1
ATOM 895 C CA . GLU A 1 120 ? 29.582 22.082 -8.034 1.00 91.69 120 GLU A CA 1
ATOM 896 C C . GLU A 1 120 ? 28.107 22.364 -8.358 1.00 91.69 120 GLU A C 1
ATOM 898 O O . GLU A 1 120 ? 27.643 23.499 -8.310 1.00 91.69 120 GLU A O 1
ATOM 903 N N . GLY A 1 121 ? 27.356 21.317 -8.708 1.00 86.06 121 GLY A N 1
ATOM 904 C CA . GLY A 1 121 ? 25.916 21.374 -8.922 1.00 86.06 121 GLY A CA 1
ATOM 905 C C . GLY A 1 121 ? 25.249 20.175 -8.272 1.00 86.06 121 GLY A C 1
ATOM 906 O O . GLY A 1 121 ? 25.721 19.049 -8.412 1.00 86.06 121 GLY A O 1
ATOM 907 N N . PHE A 1 122 ? 24.145 20.400 -7.570 1.00 85.69 122 PHE A N 1
ATOM 908 C CA . PHE A 1 122 ? 23.510 19.362 -6.769 1.00 85.69 122 PHE A CA 1
ATOM 909 C C . PHE A 1 122 ? 21.989 19.412 -6.882 1.00 85.69 122 PHE A C 1
ATOM 911 O O . PHE A 1 122 ? 21.413 20.467 -7.149 1.00 85.69 122 PHE A O 1
ATOM 918 N N . ARG A 1 123 ? 21.346 18.255 -6.708 1.00 80.12 123 ARG A N 1
ATOM 919 C CA . ARG A 1 123 ? 19.887 18.117 -6.670 1.00 80.12 123 ARG A CA 1
ATOM 920 C C . ARG A 1 123 ? 19.464 17.641 -5.283 1.00 80.12 123 ARG A C 1
ATOM 922 O O . ARG A 1 123 ? 19.550 16.435 -5.044 1.00 80.12 123 ARG A O 1
ATOM 929 N N . PRO A 1 124 ? 19.038 18.536 -4.376 1.00 80.25 124 PRO A N 1
ATOM 930 C CA . PRO A 1 124 ? 18.640 18.160 -3.019 1.00 80.25 124 PRO A CA 1
ATOM 931 C C . PRO A 1 124 ? 17.612 17.022 -2.987 1.00 80.25 124 PRO A C 1
ATOM 933 O O . PRO A 1 124 ? 17.751 16.087 -2.210 1.00 80.25 124 PRO A O 1
ATOM 936 N N . GLU A 1 125 ? 16.658 17.020 -3.924 1.00 82.12 125 GLU A N 1
ATOM 937 C CA . GLU A 1 125 ? 15.611 15.999 -4.048 1.00 82.12 125 GLU A CA 1
ATOM 938 C C . GLU A 1 125 ? 16.125 14.592 -4.410 1.00 82.12 125 GLU A C 1
ATOM 940 O O . GLU A 1 125 ? 15.366 13.622 -4.397 1.00 82.12 125 GLU A O 1
ATOM 945 N N . SER A 1 126 ? 17.401 14.470 -4.783 1.00 84.50 126 SER A N 1
ATOM 946 C CA . SER A 1 126 ? 18.013 13.183 -5.108 1.00 84.50 126 SER A CA 1
ATOM 947 C C . SER A 1 126 ? 18.533 12.425 -3.889 1.00 84.50 126 SER A C 1
ATOM 949 O O . SER A 1 126 ? 18.725 11.219 -4.027 1.00 84.50 126 SER A O 1
ATOM 951 N N . ILE A 1 127 ? 18.706 13.078 -2.730 1.00 89.75 127 ILE A N 1
ATOM 952 C CA . ILE A 1 127 ? 19.122 12.422 -1.481 1.00 89.75 127 ILE A CA 1
ATOM 953 C C . ILE A 1 127 ? 17.989 11.517 -1.000 1.00 89.75 127 ILE A C 1
ATOM 955 O O . ILE A 1 127 ? 16.953 11.997 -0.551 1.00 89.75 127 ILE A O 1
ATOM 959 N N . ASN A 1 128 ? 18.167 10.205 -1.117 1.00 88.94 128 ASN A N 1
ATOM 960 C CA . ASN A 1 128 ? 17.167 9.222 -0.707 1.00 88.94 128 ASN A CA 1
ATOM 961 C C . ASN A 1 128 ? 17.847 7.959 -0.188 1.00 88.94 128 ASN A C 1
ATOM 963 O O . ASN A 1 128 ? 18.831 7.511 -0.774 1.00 88.94 128 ASN A O 1
ATOM 967 N N . TYR A 1 129 ? 17.272 7.342 0.838 1.00 90.56 129 TYR A N 1
ATOM 968 C CA . TYR A 1 129 ? 17.589 5.961 1.188 1.00 90.56 129 TYR A CA 1
ATOM 969 C C . TYR A 1 129 ? 16.766 5.003 0.329 1.00 90.56 129 TYR A C 1
ATOM 971 O O . TYR A 1 129 ? 15.582 5.243 0.071 1.00 90.56 129 TYR A O 1
ATOM 979 N N . ALA A 1 130 ? 17.390 3.912 -0.105 1.00 89.38 130 ALA A N 1
ATOM 980 C CA . ALA A 1 130 ? 16.658 2.780 -0.645 1.00 89.38 130 ALA A CA 1
ATOM 981 C C . ALA A 1 130 ? 15.750 2.167 0.444 1.00 89.38 130 ALA A C 1
ATOM 983 O O . ALA A 1 130 ? 15.993 2.360 1.640 1.00 89.38 130 ALA A O 1
ATOM 984 N N . PRO A 1 131 ? 14.707 1.407 0.058 1.00 86.44 131 PRO A N 1
ATOM 985 C CA . PRO A 1 131 ? 13.833 0.726 1.017 1.00 86.44 131 PRO A CA 1
ATOM 986 C C . PRO A 1 131 ? 14.552 -0.207 2.005 1.00 86.44 131 PRO A C 1
ATOM 988 O O . PRO A 1 131 ? 13.998 -0.499 3.060 1.00 86.44 131 PRO A O 1
ATOM 991 N N . ASP A 1 132 ? 15.779 -0.637 1.694 1.00 84.12 132 ASP A N 1
ATOM 992 C CA . ASP A 1 132 ? 16.621 -1.473 2.558 1.00 84.12 132 ASP A CA 1
ATOM 993 C C . ASP A 1 132 ? 17.117 -0.776 3.843 1.00 84.12 132 ASP A C 1
ATOM 995 O O . ASP A 1 132 ? 17.686 -1.432 4.715 1.00 84.12 132 ASP A O 1
ATOM 999 N N . GLY A 1 133 ? 16.929 0.543 3.971 1.00 83.69 133 GLY A N 1
ATOM 1000 C CA . GLY A 1 133 ? 17.363 1.311 5.139 1.00 83.69 133 GLY A CA 1
ATOM 1001 C C . GLY A 1 133 ? 18.826 1.757 5.119 1.00 83.69 133 GLY A C 1
ATOM 1002 O O . GLY A 1 133 ? 19.204 2.608 5.915 1.00 83.69 133 GLY A O 1
ATOM 1003 N N . ARG A 1 134 ? 19.657 1.234 4.215 1.00 83.94 134 ARG A N 1
ATOM 1004 C CA . ARG A 1 134 ? 21.123 1.367 4.288 1.00 83.94 134 ARG A CA 1
ATOM 1005 C C . ARG A 1 134 ? 21.738 2.003 3.055 1.00 83.94 134 ARG A C 1
ATOM 1007 O O . ARG A 1 134 ? 22.747 2.695 3.159 1.00 83.94 134 ARG A O 1
ATOM 1014 N N . THR A 1 135 ? 21.147 1.797 1.885 1.00 90.19 135 THR A N 1
ATOM 1015 C CA . THR A 1 135 ? 21.723 2.286 0.634 1.00 90.19 135 THR A CA 1
ATOM 1016 C C . THR A 1 135 ? 21.324 3.741 0.413 1.00 90.19 135 THR A C 1
ATOM 1018 O O . THR A 1 135 ? 20.227 4.039 -0.065 1.00 90.19 135 THR A O 1
ATOM 1021 N N . LEU A 1 136 ? 22.224 4.667 0.749 1.00 92.06 136 LEU A N 1
ATOM 1022 C CA . LEU A 1 136 ? 22.058 6.085 0.441 1.00 92.06 136 LEU A CA 1
ATOM 1023 C C . LEU A 1 136 ? 22.271 6.339 -1.057 1.00 92.06 136 LEU A C 1
ATOM 1025 O O . LEU A 1 136 ? 23.222 5.850 -1.663 1.00 92.06 136 LEU A O 1
ATOM 1029 N N . THR A 1 137 ? 21.408 7.152 -1.656 1.00 92.31 137 THR A N 1
ATOM 1030 C CA . THR A 1 137 ? 21.554 7.623 -3.033 1.00 92.31 137 THR A CA 1
ATOM 1031 C C . THR A 1 137 ? 21.502 9.123 -3.128 1.00 92.31 137 THR A C 1
ATOM 1033 O O . THR A 1 137 ? 20.775 9.770 -2.382 1.00 92.31 137 THR A O 1
ATOM 1036 N N . TYR A 1 138 ? 22.256 9.667 -4.076 1.00 92.31 138 TYR A N 1
ATOM 1037 C CA . TYR A 1 138 ? 22.187 11.071 -4.456 1.00 92.31 138 TYR A CA 1
ATOM 1038 C C . TYR A 1 138 ? 22.817 11.294 -5.829 1.00 92.31 138 TYR A C 1
ATOM 1040 O O . TYR A 1 138 ? 23.526 10.446 -6.380 1.00 92.31 138 TYR A O 1
ATOM 1048 N N . MET A 1 139 ? 22.527 12.453 -6.414 1.00 91.44 139 MET A N 1
ATOM 1049 C CA . MET A 1 139 ? 23.028 12.860 -7.717 1.00 91.44 139 MET A CA 1
ATOM 1050 C C . MET A 1 139 ? 23.634 14.254 -7.657 1.00 91.44 139 MET A C 1
ATOM 1052 O O . MET A 1 139 ? 23.005 15.215 -7.211 1.00 91.44 139 MET A O 1
ATOM 1056 N N . GLY A 1 140 ? 24.830 14.374 -8.221 1.00 91.62 140 GLY A N 1
ATOM 1057 C CA . GLY A 1 140 ? 25.549 15.635 -8.290 1.00 91.62 140 GLY A CA 1
ATOM 1058 C C . GLY A 1 140 ? 26.310 15.809 -9.597 1.00 91.62 140 GLY A C 1
ATOM 1059 O O . GLY A 1 140 ? 26.337 14.938 -10.470 1.00 91.62 140 GLY A O 1
ATOM 1060 N N . VAL A 1 141 ? 26.911 16.979 -9.753 1.00 92.69 141 VAL A N 1
ATOM 1061 C CA . VAL A 1 141 ? 27.700 17.379 -10.913 1.00 92.69 141 VAL A CA 1
ATOM 1062 C C . VAL A 1 141 ? 29.084 17.798 -10.435 1.00 92.69 141 VAL A C 1
ATOM 1064 O O . VAL A 1 141 ? 29.204 18.618 -9.525 1.00 92.69 141 VAL A O 1
ATOM 1067 N N . ARG A 1 142 ? 30.119 17.238 -11.072 1.00 93.19 142 ARG A N 1
ATOM 1068 C CA . ARG A 1 142 ? 31.509 17.700 -10.950 1.00 93.19 142 ARG A CA 1
ATOM 1069 C C . ARG A 1 142 ? 32.033 18.007 -12.354 1.00 93.19 142 ARG A C 1
ATOM 1071 O O . ARG A 1 142 ? 32.028 17.128 -13.230 1.00 93.19 142 ARG A O 1
ATOM 1078 N N . GLY A 1 143 ? 32.414 19.257 -12.609 1.00 90.88 143 GLY A N 1
ATOM 1079 C CA . GLY A 1 143 ? 32.747 19.744 -13.943 1.00 90.88 143 GLY A CA 1
ATOM 1080 C C . GLY A 1 143 ? 31.609 19.518 -14.946 1.00 90.88 143 GLY A C 1
ATOM 1081 O O . GLY A 1 143 ? 30.481 19.966 -14.773 1.00 90.88 143 GLY A O 1
ATOM 1082 N N . THR A 1 144 ? 31.885 18.785 -16.029 1.00 89.62 144 THR A N 1
ATOM 1083 C CA . THR A 1 144 ? 30.898 18.508 -17.098 1.00 89.62 144 THR A CA 1
ATOM 1084 C C . THR A 1 144 ? 30.182 17.166 -16.952 1.00 89.62 144 THR A C 1
ATOM 1086 O O . THR A 1 144 ? 29.464 16.741 -17.864 1.00 89.62 144 THR A O 1
ATOM 1089 N N . LYS A 1 145 ? 30.420 16.445 -15.852 1.00 93.06 145 LYS A N 1
ATOM 1090 C CA . LYS A 1 145 ? 29.931 15.080 -15.655 1.00 93.06 145 LYS A CA 1
ATOM 1091 C C . LYS A 1 145 ? 28.897 15.037 -14.545 1.00 93.06 145 LYS A C 1
ATOM 1093 O O . LYS A 1 145 ? 29.038 15.695 -13.520 1.00 93.06 145 LYS A O 1
ATOM 1098 N N . SER A 1 146 ? 27.861 14.238 -14.770 1.00 93.12 146 SER A N 1
ATOM 1099 C CA . SER A 1 146 ? 26.874 13.909 -13.749 1.00 93.12 146 SER A CA 1
ATOM 1100 C C . SER A 1 146 ? 27.257 12.596 -13.079 1.00 93.12 146 SER A C 1
ATOM 1102 O O . SER A 1 146 ? 27.650 11.643 -13.759 1.00 93.12 146 SER A O 1
ATOM 1104 N N . TYR A 1 147 ? 27.103 12.566 -11.766 1.00 93.38 147 TYR A N 1
ATOM 1105 C CA . TYR A 1 147 ? 27.436 11.452 -10.901 1.00 93.38 147 TYR A CA 1
ATOM 1106 C C . TYR A 1 147 ? 26.171 10.931 -10.228 1.00 93.38 147 TYR A C 1
ATOM 1108 O O . TYR A 1 147 ? 25.321 11.720 -9.811 1.00 93.38 147 TYR A O 1
ATOM 1116 N N . VAL A 1 148 ? 26.050 9.610 -10.162 1.00 93.31 148 VAL A N 1
ATOM 1117 C CA . VAL A 1 148 ? 25.055 8.905 -9.351 1.00 93.31 148 VAL A CA 1
ATOM 1118 C C . VAL A 1 148 ? 25.818 8.144 -8.286 1.00 93.31 148 VAL A C 1
ATOM 1120 O O . VAL A 1 148 ? 26.682 7.342 -8.639 1.00 93.31 148 VAL A O 1
ATOM 1123 N N . VAL A 1 149 ? 25.495 8.383 -7.022 1.00 93.56 149 VAL A N 1
ATOM 1124 C CA . VAL A 1 149 ? 26.009 7.589 -5.908 1.00 93.56 149 VAL A CA 1
ATOM 1125 C C . VAL A 1 149 ? 24.916 6.636 -5.443 1.00 93.56 149 VAL A C 1
ATOM 1127 O O . VAL A 1 149 ? 23.758 7.046 -5.325 1.00 93.56 149 VAL A O 1
ATOM 1130 N N . VAL A 1 150 ? 25.279 5.368 -5.253 1.00 92.94 150 VAL A N 1
ATOM 1131 C CA . VAL A 1 150 ? 24.425 4.302 -4.717 1.00 92.94 150 VAL A CA 1
ATOM 1132 C C . VAL A 1 150 ? 25.237 3.523 -3.687 1.00 92.94 150 VAL A C 1
ATOM 1134 O O . VAL A 1 150 ? 26.105 2.732 -4.054 1.00 92.94 150 VAL A O 1
ATOM 1137 N N . GLY A 1 151 ? 24.985 3.781 -2.403 1.00 91.06 151 GLY A N 1
ATOM 1138 C CA . GLY A 1 151 ? 25.848 3.321 -1.317 1.00 91.06 151 GLY A CA 1
ATOM 1139 C C . GLY A 1 151 ? 27.273 3.836 -1.524 1.00 91.06 151 GLY A C 1
ATOM 1140 O O . GLY A 1 151 ? 27.476 5.024 -1.764 1.00 91.06 151 GLY A O 1
ATOM 1141 N N . ASP A 1 152 ? 28.241 2.923 -1.525 1.00 89.00 152 ASP A N 1
ATOM 1142 C CA . ASP A 1 152 ? 29.655 3.243 -1.758 1.00 89.00 152 ASP A CA 1
ATOM 1143 C C . ASP A 1 152 ? 30.029 3.336 -3.250 1.00 89.00 152 ASP A C 1
ATOM 1145 O O . ASP A 1 152 ? 31.150 3.713 -3.602 1.00 89.00 152 ASP A O 1
ATOM 1149 N N . ALA A 1 153 ? 29.118 2.967 -4.157 1.00 92.00 153 ALA A N 1
ATOM 1150 C CA . ALA A 1 153 ? 29.385 2.959 -5.589 1.00 92.00 153 ALA A CA 1
ATOM 1151 C C . ALA A 1 153 ? 29.098 4.325 -6.225 1.00 92.00 153 ALA A C 1
ATOM 1153 O O . ALA A 1 153 ? 28.028 4.908 -6.046 1.00 92.00 153 ALA A O 1
ATOM 1154 N N . GLU A 1 154 ? 30.031 4.805 -7.051 1.00 93.31 154 GLU A N 1
ATOM 1155 C CA . GLU A 1 154 ? 29.898 6.061 -7.787 1.00 93.31 154 GLU A CA 1
ATOM 1156 C C . GLU A 1 154 ? 29.962 5.829 -9.308 1.00 93.31 154 GLU A C 1
ATOM 1158 O O . GLU A 1 154 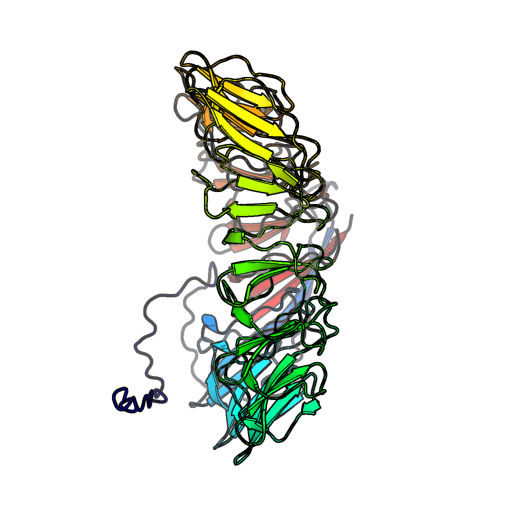? 30.955 5.347 -9.856 1.00 93.31 154 GLU A O 1
ATOM 1163 N N . TYR A 1 155 ? 28.904 6.233 -10.016 1.00 94.06 155 TYR A N 1
ATOM 1164 C CA . TYR A 1 155 ? 28.767 6.072 -11.464 1.00 94.06 155 TYR A CA 1
ATOM 1165 C C . TYR A 1 155 ? 28.807 7.413 -12.192 1.00 94.06 155 TYR A C 1
ATOM 1167 O O . TYR A 1 155 ? 28.132 8.368 -11.808 1.00 94.06 155 TYR A O 1
ATOM 1175 N N . LYS A 1 156 ? 29.546 7.477 -13.308 1.00 94.00 156 LYS A N 1
ATOM 1176 C CA . LYS A 1 156 ? 29.822 8.724 -14.039 1.00 94.00 156 LYS A CA 1
ATOM 1177 C C . LYS A 1 156 ? 29.279 8.718 -15.465 1.00 94.00 156 LYS A C 1
ATOM 1179 O O . LYS A 1 156 ? 29.712 7.930 -16.306 1.00 94.00 156 LYS A O 1
ATOM 1184 N N . TYR A 1 157 ? 28.452 9.712 -15.789 1.00 93.75 157 TYR A N 1
ATOM 1185 C CA . TYR A 1 157 ? 27.875 9.901 -17.123 1.00 93.75 157 TYR A CA 1
ATOM 1186 C C . TYR A 1 157 ? 28.010 11.341 -17.625 1.00 93.75 157 TYR A C 1
ATOM 1188 O O . TYR A 1 157 ? 28.260 12.280 -16.874 1.00 93.75 157 TYR A O 1
ATOM 1196 N N . GLY A 1 158 ? 27.840 11.537 -18.936 1.00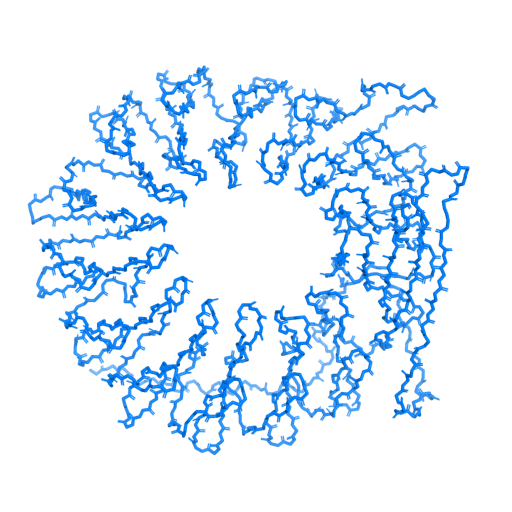 92.31 158 GLY A N 1
ATOM 1197 C CA . GLY A 1 158 ? 27.703 12.888 -19.493 1.00 92.31 158 GLY A CA 1
ATOM 1198 C C . GLY A 1 158 ? 26.356 13.518 -19.136 1.00 92.31 158 GLY A C 1
ATOM 1199 O O . GLY A 1 158 ? 26.245 14.735 -19.053 1.00 92.31 158 GLY A O 1
ATOM 1200 N N . ARG A 1 159 ? 25.325 12.687 -18.941 1.00 89.38 159 ARG A N 1
ATOM 1201 C CA . ARG A 1 159 ? 24.012 13.093 -18.437 1.00 89.38 159 ARG A CA 1
ATOM 1202 C C . ARG A 1 159 ? 23.273 11.883 -17.874 1.00 89.38 159 ARG A C 1
ATOM 1204 O O . ARG A 1 159 ? 23.380 10.797 -18.436 1.00 89.38 159 ARG A O 1
ATOM 1211 N N . ILE A 1 160 ? 22.466 12.089 -16.841 1.00 87.19 160 ILE A N 1
ATOM 1212 C CA . ILE A 1 160 ? 21.540 11.084 -16.300 1.00 87.19 160 ILE A CA 1
ATOM 1213 C C . ILE A 1 160 ? 20.118 11.430 -16.761 1.00 87.19 160 ILE A C 1
ATOM 1215 O O . ILE A 1 160 ? 19.758 12.607 -16.893 1.00 87.19 160 ILE A O 1
ATOM 1219 N N . SER A 1 161 ? 19.317 10.414 -17.080 1.00 80.88 161 SER A N 1
ATOM 1220 C CA . SER A 1 161 ? 17.910 10.597 -17.440 1.00 80.88 161 SER A CA 1
ATOM 1221 C C . SER A 1 161 ? 17.126 11.258 -16.303 1.00 80.88 161 SER A C 1
ATOM 1223 O O . SER A 1 161 ? 17.354 10.985 -15.129 1.00 80.88 161 SER A O 1
ATOM 1225 N N . THR A 1 162 ? 16.133 12.081 -16.648 1.00 67.94 162 THR A N 1
ATOM 1226 C CA . THR A 1 162 ? 15.226 12.708 -15.669 1.00 67.94 162 THR A CA 1
ATOM 1227 C C . THR A 1 162 ? 14.365 11.698 -14.915 1.00 67.94 162 THR A C 1
ATOM 1229 O O . THR A 1 162 ? 13.710 12.074 -13.953 1.00 67.94 162 THR A O 1
ATOM 1232 N N . GLY A 1 163 ? 14.340 10.434 -15.354 1.00 66.44 163 GLY A N 1
ATOM 1233 C CA . GLY A 1 163 ? 13.658 9.356 -14.646 1.00 66.44 163 GLY A CA 1
ATOM 1234 C C . GLY A 1 163 ? 14.200 9.113 -13.235 1.00 66.44 163 GLY A C 1
ATOM 1235 O O . GLY A 1 163 ? 13.430 8.654 -12.402 1.00 66.44 163 GLY A O 1
ATOM 1236 N N . GLY A 1 164 ? 15.456 9.466 -12.936 1.00 77.94 164 GLY A N 1
ATOM 1237 C CA . GLY A 1 164 ? 16.091 9.168 -11.646 1.00 77.94 164 GLY A CA 1
ATOM 1238 C C . GLY A 1 164 ? 16.425 7.680 -11.472 1.00 77.94 164 GLY A C 1
ATOM 1239 O O . GLY A 1 164 ? 16.284 6.900 -12.417 1.00 77.94 164 GLY A O 1
ATOM 1240 N N . ILE A 1 165 ? 16.861 7.300 -10.267 1.00 88.25 165 ILE A N 1
ATOM 1241 C CA . ILE A 1 165 ? 17.042 5.896 -9.865 1.00 88.25 165 ILE A CA 1
ATOM 1242 C C . ILE A 1 165 ? 15.674 5.286 -9.536 1.00 88.25 165 ILE A C 1
ATOM 1244 O O . ILE A 1 165 ? 14.765 5.963 -9.045 1.00 88.25 165 ILE A O 1
ATOM 1248 N N . ARG A 1 166 ? 15.492 4.011 -9.864 1.00 89.50 166 ARG A N 1
ATOM 1249 C CA . ARG A 1 166 ? 14.356 3.189 -9.440 1.00 89.50 166 ARG A CA 1
ATOM 1250 C C . ARG A 1 166 ? 14.869 2.075 -8.561 1.00 89.50 166 ARG A C 1
ATOM 1252 O O . ARG A 1 166 ? 15.879 1.498 -8.920 1.00 89.50 166 ARG A O 1
ATOM 1259 N N . PHE A 1 167 ? 14.150 1.787 -7.486 1.00 89.31 167 PHE A N 1
ATOM 1260 C CA . PHE A 1 167 ? 14.418 0.672 -6.590 1.00 89.31 167 PHE A CA 1
ATOM 1261 C C . PHE A 1 167 ? 13.314 -0.373 -6.693 1.00 89.31 167 PHE A C 1
ATOM 1263 O O . PHE A 1 167 ? 12.160 -0.029 -6.980 1.00 89.31 167 PHE A O 1
ATOM 1270 N N . SER A 1 168 ? 13.677 -1.631 -6.469 1.00 88.00 168 SER A N 1
ATOM 1271 C CA . SER A 1 168 ? 12.732 -2.682 -6.105 1.00 88.00 168 SER A CA 1
ATOM 1272 C C . SER A 1 168 ? 12.081 -2.372 -4.754 1.00 88.00 168 SER A C 1
ATOM 1274 O O . SER A 1 168 ? 12.536 -1.493 -4.019 1.00 88.00 168 SER A O 1
ATOM 1276 N N . MET A 1 169 ? 10.995 -3.072 -4.415 1.00 84.25 169 MET A N 1
ATOM 1277 C CA . MET A 1 169 ? 10.244 -2.787 -3.183 1.00 84.25 169 MET A CA 1
ATOM 1278 C C . MET A 1 169 ? 11.072 -3.027 -1.913 1.00 84.25 169 MET A C 1
ATOM 1280 O O . MET A 1 169 ? 10.898 -2.318 -0.930 1.00 84.25 169 MET A O 1
ATOM 1284 N N . ASP A 1 170 ? 11.980 -3.998 -1.956 1.00 84.12 170 ASP A N 1
ATOM 1285 C CA . ASP A 1 170 ? 12.911 -4.354 -0.880 1.00 84.12 170 ASP A CA 1
ATOM 1286 C C . ASP A 1 170 ? 14.252 -3.597 -0.954 1.00 84.12 170 ASP A C 1
ATOM 1288 O O . ASP A 1 170 ? 15.116 -3.803 -0.110 1.00 84.12 170 ASP A O 1
ATOM 1292 N N . GLY A 1 171 ? 14.454 -2.751 -1.971 1.00 85.81 171 GLY A N 1
ATOM 1293 C CA . GLY A 1 171 ? 15.716 -2.051 -2.216 1.00 85.81 171 GLY A CA 1
ATOM 1294 C C . GLY A 1 171 ? 16.859 -2.915 -2.762 1.00 85.81 171 GLY A C 1
ATOM 1295 O O . GLY A 1 171 ? 17.909 -2.359 -3.071 1.00 85.81 171 GLY A O 1
ATOM 1296 N N . SER A 1 172 ? 16.669 -4.228 -2.945 1.00 84.88 172 SER A N 1
ATOM 1297 C CA . SER A 1 172 ? 17.720 -5.151 -3.408 1.00 84.88 172 SER A CA 1
ATOM 1298 C C . SER A 1 172 ? 18.162 -4.920 -4.854 1.00 84.88 172 SER A C 1
ATOM 1300 O O . SER A 1 172 ? 19.286 -5.270 -5.214 1.00 84.88 172 SER A O 1
ATOM 1302 N N . ARG A 1 173 ? 17.299 -4.321 -5.683 1.00 90.12 173 ARG A N 1
ATOM 1303 C CA . ARG A 1 173 ? 17.590 -3.967 -7.071 1.00 90.12 173 ARG A CA 1
ATOM 1304 C C . ARG A 1 173 ? 17.421 -2.492 -7.315 1.00 90.12 173 ARG A C 1
ATOM 1306 O O . ARG A 1 173 ? 16.530 -1.847 -6.755 1.00 90.12 173 ARG A O 1
ATOM 1313 N N . TYR A 1 174 ? 18.197 -1.977 -8.254 1.00 91.69 174 TYR A N 1
ATOM 1314 C CA . TYR A 1 174 ? 18.041 -0.618 -8.721 1.00 91.69 174 TYR A CA 1
ATOM 1315 C C . TYR A 1 174 ? 18.357 -0.452 -10.200 1.00 91.69 174 TYR A C 1
ATOM 1317 O O . TYR A 1 174 ? 19.092 -1.223 -10.809 1.00 91.69 174 TYR A O 1
ATOM 1325 N N . GLY A 1 175 ? 17.807 0.606 -10.794 1.00 93.19 175 GLY A N 1
ATOM 1326 C CA . GLY A 1 175 ? 18.092 0.930 -12.180 1.00 93.19 175 GLY A CA 1
ATOM 1327 C C . GLY A 1 175 ? 17.968 2.403 -12.523 1.00 93.19 175 GLY A C 1
ATOM 1328 O O . GLY A 1 175 ? 17.070 3.103 -12.051 1.00 93.19 175 GLY A O 1
ATOM 1329 N N . PHE A 1 176 ? 18.850 2.878 -13.398 1.00 93.00 176 PHE A N 1
ATOM 1330 C CA . PHE A 1 176 ? 18.763 4.211 -13.990 1.00 93.00 176 PHE A CA 1
ATOM 1331 C C . PHE A 1 176 ? 19.323 4.231 -15.414 1.00 93.00 176 PHE A C 1
ATOM 1333 O O . PHE A 1 176 ? 19.950 3.288 -15.883 1.00 93.00 176 PHE A O 1
ATOM 1340 N N . VAL A 1 177 ? 19.076 5.325 -16.137 1.00 94.44 177 VAL A N 1
ATOM 1341 C CA . VAL A 1 177 ? 19.556 5.485 -17.516 1.00 94.44 177 VAL A CA 1
ATOM 1342 C C . VAL A 1 177 ? 20.627 6.563 -17.576 1.00 94.44 177 VAL A C 1
ATOM 1344 O O . VAL A 1 177 ? 20.359 7.738 -17.299 1.00 94.44 177 VAL A O 1
ATOM 1347 N N . GLY A 1 178 ? 21.824 6.163 -17.994 1.00 93.38 178 GLY A N 1
ATOM 1348 C CA . GLY A 1 178 ? 22.970 7.031 -18.221 1.00 93.38 178 GLY A CA 1
ATOM 1349 C C . GLY A 1 178 ? 23.196 7.301 -19.708 1.00 93.38 178 GLY A C 1
ATOM 1350 O O . GLY A 1 178 ? 23.045 6.425 -20.559 1.00 93.38 178 GLY A O 1
ATOM 1351 N N . LYS A 1 179 ? 23.580 8.534 -20.050 1.00 93.19 179 LYS A N 1
ATOM 1352 C CA . LYS A 1 179 ? 24.030 8.908 -21.395 1.00 93.19 179 LYS A CA 1
ATOM 1353 C C . LYS A 1 179 ? 25.537 9.130 -21.397 1.00 93.19 179 LYS A C 1
ATOM 1355 O O . LYS A 1 179 ? 26.056 9.989 -20.677 1.00 93.19 179 LYS A O 1
ATOM 1360 N N . ARG A 1 180 ? 26.231 8.413 -22.281 1.00 92.56 180 ARG A N 1
ATOM 1361 C CA . ARG A 1 180 ? 27.666 8.567 -22.541 1.00 92.56 180 ARG A CA 1
ATOM 1362 C C . ARG A 1 180 ? 27.874 8.760 -24.040 1.00 92.56 180 ARG A C 1
ATOM 1364 O O . ARG A 1 180 ? 27.519 7.906 -24.851 1.00 92.56 180 ARG A O 1
ATOM 1371 N N . ASN A 1 181 ? 28.446 9.907 -24.406 1.00 88.75 181 ASN A N 1
ATOM 1372 C CA . ASN A 1 181 ? 28.588 10.353 -25.794 1.00 88.75 181 ASN A CA 1
ATOM 1373 C C . ASN A 1 181 ? 27.224 10.374 -26.516 1.00 88.75 181 ASN A C 1
ATOM 1375 O O . ASN A 1 181 ? 26.282 11.013 -26.043 1.00 88.75 181 ASN A O 1
ATOM 1379 N N . ALA A 1 182 ? 27.107 9.684 -27.652 1.00 90.06 182 ALA A N 1
ATOM 1380 C CA . ALA A 1 182 ? 25.877 9.601 -28.435 1.00 90.06 182 ALA A CA 1
ATOM 1381 C C . ALA A 1 182 ? 24.912 8.492 -27.974 1.00 90.06 182 ALA A C 1
ATOM 1383 O O . ALA A 1 182 ? 23.786 8.453 -28.461 1.00 90.06 182 ALA A O 1
ATOM 1384 N N . ASN A 1 183 ? 25.325 7.619 -27.048 1.00 93.88 183 ASN A N 1
ATOM 1385 C CA . ASN A 1 183 ? 24.590 6.403 -26.701 1.00 93.88 183 ASN A CA 1
ATOM 1386 C C . ASN A 1 183 ? 24.012 6.462 -25.279 1.00 93.88 183 ASN A C 1
ATOM 1388 O O . ASN A 1 183 ? 24.533 7.152 -24.394 1.00 93.88 183 ASN A O 1
ATOM 1392 N N . TYR A 1 184 ? 22.939 5.705 -25.080 1.00 94.62 184 TYR A N 1
ATOM 1393 C CA . TYR A 1 184 ? 22.265 5.489 -23.806 1.00 94.62 184 TYR A CA 1
ATOM 1394 C C . TYR A 1 184 ? 22.543 4.072 -23.302 1.00 94.62 184 TYR A C 1
ATOM 1396 O O . TYR A 1 184 ? 22.633 3.138 -24.099 1.00 94.62 184 TYR A O 1
ATOM 1404 N N . TYR A 1 185 ? 22.656 3.945 -21.984 1.00 95.50 185 TYR A N 1
ATOM 1405 C CA . TYR A 1 185 ? 22.898 2.699 -21.266 1.00 95.50 185 TYR A CA 1
ATOM 1406 C C . TYR A 1 185 ? 21.879 2.613 -20.129 1.00 95.50 185 TYR A C 1
ATOM 1408 O O . TYR A 1 185 ? 21.655 3.610 -19.432 1.00 95.50 185 TYR A O 1
ATOM 1416 N N . ALA A 1 186 ? 21.236 1.460 -19.974 1.00 95.94 186 ALA A N 1
ATOM 1417 C CA . ALA A 1 186 ? 20.493 1.146 -18.761 1.00 95.94 186 ALA A CA 1
ATOM 1418 C C . ALA A 1 186 ? 21.492 0.537 -17.782 1.00 95.94 186 ALA A C 1
ATOM 1420 O O . ALA A 1 186 ? 22.097 -0.476 -18.107 1.00 95.94 186 ALA A O 1
ATOM 1421 N N . LEU A 1 187 ? 21.695 1.166 -16.629 1.00 95.81 187 LEU A N 1
ATOM 1422 C CA . LEU A 1 187 ? 22.442 0.555 -15.542 1.00 95.81 187 LEU A CA 1
ATOM 1423 C C . LEU A 1 187 ? 21.441 -0.135 -14.623 1.00 95.81 187 LEU A C 1
ATOM 1425 O O . LEU A 1 187 ? 20.530 0.539 -14.141 1.00 95.81 187 LEU A O 1
ATOM 1429 N N . ILE A 1 188 ? 21.601 -1.442 -14.426 1.00 95.12 188 ILE A N 1
ATOM 1430 C CA . ILE A 1 188 ? 20.774 -2.285 -13.556 1.00 95.12 188 ILE A CA 1
ATOM 1431 C C . ILE A 1 188 ? 21.716 -3.010 -12.598 1.00 95.12 188 ILE A C 1
ATOM 1433 O O . ILE A 1 188 ? 22.603 -3.718 -13.058 1.00 95.12 188 ILE A O 1
ATOM 1437 N N . ASP A 1 189 ? 21.570 -2.801 -11.291 1.00 92.56 189 ASP A N 1
ATOM 1438 C CA . ASP A 1 189 ? 22.385 -3.453 -10.248 1.00 92.56 189 ASP A CA 1
ATOM 1439 C C . ASP A 1 189 ? 23.908 -3.372 -10.475 1.00 92.56 189 ASP A C 1
ATOM 1441 O O . ASP A 1 189 ? 24.662 -4.301 -10.194 1.00 92.56 189 ASP A O 1
ATOM 1445 N N . GLY A 1 190 ? 24.376 -2.249 -11.023 1.00 91.81 190 GLY A N 1
ATOM 1446 C CA . GLY A 1 190 ? 25.786 -2.023 -11.350 1.00 91.81 190 GLY A CA 1
ATOM 1447 C C . GLY A 1 190 ? 26.229 -2.542 -12.722 1.00 91.81 190 GLY A C 1
ATOM 1448 O O . GLY A 1 190 ? 27.329 -2.200 -13.158 1.00 91.81 190 GLY A O 1
ATOM 1449 N N . GLU A 1 191 ? 25.389 -3.291 -13.438 1.00 94.38 191 GLU A N 1
ATOM 1450 C CA . GLU A 1 191 ? 25.655 -3.770 -14.796 1.00 94.38 191 GLU A CA 1
ATOM 1451 C C . GLU A 1 191 ? 25.147 -2.775 -15.856 1.00 94.38 191 GLU A C 1
ATOM 1453 O O . GLU A 1 191 ? 24.001 -2.324 -15.813 1.00 94.38 191 GLU A O 1
ATOM 1458 N N . GLU A 1 192 ? 25.991 -2.426 -16.836 1.00 94.81 192 GLU A N 1
ATOM 1459 C CA . GLU A 1 192 ? 25.611 -1.567 -17.968 1.00 94.81 192 GLU A CA 1
ATOM 1460 C C . GLU A 1 192 ? 25.062 -2.388 -19.149 1.00 94.81 192 GLU A C 1
ATOM 1462 O O . GLU A 1 192 ? 25.795 -3.139 -19.788 1.00 94.81 192 GLU A O 1
ATOM 1467 N N . ILE A 1 193 ? 23.805 -2.145 -19.533 1.00 96.00 193 ILE A N 1
ATOM 1468 C CA . ILE A 1 193 ? 23.135 -2.763 -20.685 1.00 96.00 193 ILE A CA 1
ATOM 1469 C C . ILE A 1 193 ? 23.020 -1.747 -21.830 1.00 96.00 193 ILE A C 1
ATOM 1471 O O . ILE A 1 193 ? 22.452 -0.656 -21.680 1.00 96.00 193 ILE A O 1
ATOM 1475 N N . GLY A 1 194 ? 23.559 -2.103 -22.996 1.00 93.12 194 GLY A N 1
ATOM 1476 C CA . GLY A 1 194 ? 23.620 -1.262 -24.193 1.00 93.12 194 GLY A CA 1
ATOM 1477 C C . GLY A 1 194 ? 24.882 -1.534 -25.022 1.00 93.12 194 GLY A C 1
ATOM 1478 O O . GLY A 1 194 ? 25.548 -2.542 -24.802 1.00 93.12 194 GLY A O 1
ATOM 1479 N N . PRO A 1 195 ? 25.256 -0.646 -25.964 1.00 94.69 195 PRO A N 1
ATOM 1480 C CA . PRO A 1 195 ? 24.731 0.703 -26.187 1.00 94.69 195 PRO A CA 1
ATOM 1481 C C . PRO A 1 195 ? 23.434 0.756 -27.006 1.00 94.69 195 PRO A C 1
ATOM 1483 O O . PRO A 1 195 ? 23.312 0.104 -28.038 1.00 94.69 195 PRO A O 1
ATOM 1486 N N . TYR A 1 196 ? 22.531 1.671 -26.642 1.00 95.19 196 TYR A N 1
ATOM 1487 C CA . TYR A 1 196 ? 21.327 1.982 -27.423 1.00 95.19 196 TYR A CA 1
ATOM 1488 C C . TYR A 1 196 ? 21.344 3.414 -27.968 1.00 95.19 196 TYR A C 1
ATOM 1490 O O . TYR A 1 196 ? 21.888 4.332 -27.345 1.00 95.19 196 TYR A O 1
ATOM 1498 N N . LYS A 1 197 ? 20.701 3.644 -29.124 1.00 91.50 197 LYS A N 1
ATOM 1499 C CA . LYS A 1 197 ? 20.549 5.001 -29.691 1.00 91.50 197 LYS A CA 1
ATOM 1500 C C . LYS A 1 197 ? 19.643 5.880 -28.843 1.00 91.50 197 LYS A C 1
ATOM 1502 O O . LYS A 1 197 ? 19.880 7.079 -28.712 1.00 91.50 197 LYS A O 1
ATOM 1507 N N . LEU A 1 198 ? 18.616 5.272 -28.265 1.00 92.94 198 LEU A N 1
ATOM 1508 C CA . LEU A 1 198 ? 17.724 5.902 -27.312 1.00 92.94 198 LEU A CA 1
ATOM 1509 C C . LEU A 1 198 ? 17.197 4.829 -26.365 1.00 92.94 198 LEU A C 1
ATOM 1511 O O . LEU A 1 198 ? 16.861 3.730 -26.800 1.00 92.94 198 LEU A O 1
ATOM 1515 N N . ILE A 1 199 ? 17.085 5.177 -25.090 1.00 94.50 199 ILE A N 1
ATOM 1516 C CA . ILE A 1 199 ? 16.211 4.484 -24.145 1.00 94.50 199 ILE A CA 1
ATOM 1517 C C . ILE A 1 199 ? 15.054 5.437 -23.860 1.00 94.50 199 ILE A C 1
ATOM 1519 O O . ILE A 1 199 ? 15.261 6.647 -23.706 1.00 94.50 199 ILE A O 1
ATOM 1523 N N . SER A 1 200 ? 13.831 4.907 -23.874 1.00 87.62 200 SER A N 1
ATOM 1524 C CA . SER A 1 200 ? 12.607 5.669 -23.637 1.00 87.62 200 SER A CA 1
ATOM 1525 C C . SER A 1 200 ? 12.716 6.514 -22.367 1.00 87.62 200 SER A C 1
ATOM 1527 O O . SER A 1 200 ? 13.357 6.132 -21.393 1.00 87.62 200 SER A O 1
ATOM 1529 N N . LYS A 1 201 ? 12.043 7.670 -22.350 1.00 82.94 201 LYS A N 1
ATOM 1530 C CA . LYS A 1 201 ? 11.925 8.494 -21.134 1.00 82.94 201 LYS A CA 1
ATOM 1531 C C . LYS A 1 201 ? 11.094 7.815 -20.040 1.00 82.94 201 LYS A C 1
ATOM 1533 O O . LYS A 1 201 ? 11.064 8.313 -18.917 1.00 82.94 201 LYS A O 1
ATOM 1538 N N . GLN A 1 202 ? 10.385 6.733 -20.367 1.00 82.62 202 GLN A N 1
ATOM 1539 C CA . GLN A 1 202 ? 9.713 5.923 -19.359 1.00 82.62 202 GLN A CA 1
ATOM 1540 C C . GLN A 1 202 ? 10.754 5.341 -18.391 1.00 82.62 202 GLN A C 1
ATOM 1542 O O . GLN A 1 202 ? 11.809 4.897 -18.844 1.00 82.62 202 GLN A O 1
ATOM 1547 N N . PRO A 1 203 ? 10.482 5.337 -17.075 1.00 82.44 203 PRO A N 1
ATOM 1548 C CA . PRO A 1 203 ? 11.381 4.714 -16.116 1.00 82.44 203 PRO A CA 1
ATOM 1549 C C . PRO A 1 203 ? 11.587 3.232 -16.428 1.00 82.44 203 PRO A C 1
ATOM 1551 O O . PRO A 1 203 ? 10.652 2.572 -16.895 1.00 82.44 203 PRO A O 1
ATOM 1554 N N . ILE A 1 204 ? 12.771 2.721 -16.088 1.00 92.19 204 ILE A N 1
ATOM 1555 C CA . ILE A 1 204 ? 13.006 1.281 -15.966 1.00 92.19 204 ILE A CA 1
ATOM 1556 C C . ILE A 1 204 ? 11.927 0.706 -15.043 1.00 92.19 204 ILE A C 1
ATOM 1558 O O . ILE A 1 204 ? 11.611 1.276 -13.993 1.00 92.19 204 ILE A O 1
ATOM 1562 N N . LYS A 1 205 ? 11.306 -0.379 -15.490 1.00 93.19 205 LYS A N 1
ATOM 1563 C CA . LYS A 1 205 ? 10.309 -1.132 -14.740 1.00 93.19 205 LYS A CA 1
ATOM 1564 C C . LYS A 1 205 ? 11.015 -2.254 -14.006 1.00 93.19 205 LYS A C 1
ATOM 1566 O O . LYS A 1 205 ? 11.809 -2.949 -14.620 1.00 93.19 205 LYS A O 1
ATOM 1571 N N . LEU A 1 206 ? 10.696 -2.417 -12.733 1.00 93.00 206 LEU A N 1
ATOM 1572 C CA . LEU A 1 206 ? 11.095 -3.554 -11.912 1.00 93.00 206 LEU A CA 1
ATOM 1573 C C . LEU A 1 206 ? 9.809 -4.301 -11.540 1.00 93.00 206 LEU A C 1
ATOM 1575 O O . LEU A 1 206 ? 8.777 -3.651 -11.320 1.00 93.00 206 LEU A O 1
ATOM 1579 N N . SER A 1 207 ? 9.835 -5.630 -11.556 1.00 92.38 207 SER A N 1
ATOM 1580 C CA . SER A 1 207 ? 8.719 -6.460 -11.094 1.00 92.38 207 SER A CA 1
ATOM 1581 C C . SER A 1 207 ? 8.609 -6.422 -9.567 1.00 92.38 207 SER A C 1
ATOM 1583 O O . SER A 1 207 ? 9.567 -6.084 -8.875 1.00 92.38 207 SER A O 1
ATOM 1585 N N . GLN A 1 208 ? 7.429 -6.743 -9.024 1.00 87.31 208 GLN A N 1
ATOM 1586 C CA . GLN A 1 208 ? 7.203 -6.690 -7.571 1.00 87.31 208 GLN A CA 1
ATOM 1587 C C . GLN A 1 208 ? 7.889 -7.825 -6.802 1.00 87.31 208 GLN A C 1
ATOM 1589 O O . GLN A 1 208 ? 8.227 -7.632 -5.641 1.00 87.31 208 GLN A O 1
ATOM 1594 N N . ASN A 1 209 ? 8.120 -8.977 -7.442 1.00 88.38 209 ASN A N 1
ATOM 1595 C CA . ASN A 1 209 ? 8.920 -10.073 -6.881 1.00 88.38 209 ASN A CA 1
ATOM 1596 C C . ASN A 1 209 ? 10.433 -9.814 -6.939 1.00 88.38 209 ASN A C 1
ATOM 1598 O O . ASN A 1 209 ? 11.203 -10.662 -6.508 1.00 88.38 209 ASN A O 1
ATOM 1602 N N . ASN A 1 210 ? 10.865 -8.668 -7.478 1.00 87.31 210 ASN A N 1
ATOM 1603 C CA . ASN A 1 210 ? 12.271 -8.294 -7.609 1.00 87.31 210 ASN A CA 1
ATOM 1604 C C . ASN A 1 210 ? 13.074 -9.270 -8.488 1.00 87.31 210 ASN A C 1
ATOM 1606 O O . ASN A 1 210 ? 14.292 -9.302 -8.418 1.00 87.31 210 ASN A O 1
ATOM 1610 N N . GLU A 1 211 ? 12.434 -10.055 -9.353 1.00 90.25 211 GLU A N 1
ATOM 1611 C CA . GLU A 1 211 ? 13.147 -10.995 -10.231 1.00 90.25 211 GLU A CA 1
ATOM 1612 C C . GLU A 1 211 ? 13.415 -10.401 -11.616 1.00 90.25 211 GLU A C 1
ATOM 1614 O O . GLU A 1 211 ? 14.458 -10.670 -12.214 1.00 90.25 211 GLU A O 1
ATOM 1619 N N . HIS A 1 212 ? 12.525 -9.527 -12.090 1.00 93.19 212 HIS A N 1
ATOM 1620 C CA . HIS A 1 212 ? 12.506 -9.065 -13.471 1.00 93.19 212 HIS A CA 1
ATOM 1621 C C . HIS A 1 212 ? 12.631 -7.548 -13.599 1.00 93.19 212 HIS A C 1
ATOM 1623 O O . HIS A 1 212 ? 12.171 -6.766 -12.760 1.00 93.19 212 HIS A O 1
ATOM 1629 N N . TYR A 1 213 ? 13.203 -7.113 -14.717 1.00 94.81 213 TYR A N 1
ATOM 1630 C CA . TYR A 1 213 ? 13.241 -5.714 -15.112 1.00 94.81 213 TYR A CA 1
ATOM 1631 C C . TYR A 1 213 ? 12.940 -5.529 -16.596 1.00 94.81 213 TYR A C 1
ATOM 1633 O O . TYR A 1 213 ? 13.101 -6.425 -17.421 1.00 94.81 213 TYR A O 1
ATOM 1641 N N . GLY A 1 214 ? 12.492 -4.327 -16.954 1.00 95.81 214 GLY A N 1
ATOM 1642 C CA . GLY A 1 214 ? 12.130 -4.004 -18.324 1.00 95.81 214 GLY A CA 1
ATOM 1643 C C . GLY A 1 214 ? 12.314 -2.538 -18.681 1.00 95.81 214 GLY A C 1
ATOM 1644 O O . GLY A 1 214 ? 11.941 -1.638 -17.926 1.00 95.81 214 GLY A O 1
ATOM 1645 N N . PHE A 1 215 ? 12.836 -2.275 -19.874 1.00 95.88 215 PHE A N 1
ATOM 1646 C CA . PHE A 1 215 ? 12.882 -0.935 -20.457 1.00 95.88 215 PHE A CA 1
ATOM 1647 C C . PHE A 1 215 ? 12.644 -0.977 -21.967 1.00 95.88 215 PHE A C 1
ATOM 1649 O O . PHE A 1 215 ? 12.743 -2.018 -22.607 1.00 95.88 215 PHE A O 1
ATOM 1656 N N . ILE A 1 216 ? 12.291 0.168 -22.551 1.00 96.56 216 ILE A N 1
ATOM 1657 C CA . ILE A 1 216 ? 12.060 0.281 -23.996 1.00 96.56 216 ILE A CA 1
ATOM 1658 C C . ILE A 1 216 ? 13.265 0.975 -24.622 1.00 96.56 216 ILE A C 1
ATOM 1660 O O . ILE A 1 216 ? 13.565 2.120 -24.272 1.00 96.56 216 ILE A O 1
ATOM 1664 N N . ALA A 1 217 ? 13.922 0.306 -25.564 1.00 96.19 217 ALA A N 1
ATOM 1665 C CA . ALA A 1 217 ? 15.053 0.834 -26.318 1.00 96.19 217 ALA A CA 1
ATOM 1666 C C . ALA A 1 217 ? 14.681 1.082 -27.785 1.00 96.19 217 ALA A C 1
ATOM 1668 O O . ALA A 1 217 ? 13.684 0.567 -28.292 1.00 96.19 217 ALA A O 1
ATOM 1669 N N . THR A 1 218 ? 15.480 1.896 -28.473 1.00 95.50 218 THR A N 1
ATOM 1670 C CA . THR A 1 218 ? 15.385 2.101 -29.922 1.00 95.50 218 THR A CA 1
ATOM 1671 C C . THR A 1 218 ? 16.607 1.531 -30.627 1.00 95.50 218 THR A C 1
ATOM 1673 O O . THR A 1 218 ? 17.732 1.977 -30.377 1.00 95.50 218 THR A O 1
ATOM 1676 N N . ILE A 1 219 ? 16.351 0.601 -31.548 1.00 93.19 219 ILE A N 1
ATOM 1677 C CA . ILE A 1 219 ? 17.325 -0.080 -32.407 1.00 93.19 219 ILE A CA 1
ATOM 1678 C C . ILE A 1 219 ? 16.855 0.108 -33.850 1.00 93.19 219 ILE A C 1
ATOM 1680 O O . ILE A 1 219 ? 15.690 -0.137 -34.157 1.00 93.19 219 ILE A O 1
ATOM 1684 N N . ASP A 1 220 ? 17.722 0.645 -34.711 1.00 90.50 220 ASP A N 1
ATOM 1685 C CA . ASP A 1 220 ? 17.443 0.902 -36.135 1.00 90.50 220 ASP A CA 1
ATOM 1686 C C . ASP A 1 220 ? 16.107 1.619 -36.416 1.00 90.50 220 ASP A C 1
ATOM 1688 O O . ASP A 1 220 ? 15.382 1.335 -37.368 1.00 90.50 220 ASP A O 1
ATOM 1692 N N . GLY A 1 221 ? 15.757 2.576 -35.552 1.00 91.88 221 GLY A N 1
ATOM 1693 C CA . GLY A 1 221 ? 14.530 3.370 -35.673 1.00 91.88 221 GLY A CA 1
ATOM 1694 C C . GLY A 1 221 ? 13.244 2.646 -35.258 1.00 91.88 221 GLY A C 1
ATOM 1695 O O . GLY A 1 221 ? 12.167 3.230 -35.369 1.00 91.88 221 GLY A O 1
ATOM 1696 N N . LYS A 1 222 ? 13.333 1.411 -34.753 1.00 96.19 222 LYS A N 1
ATOM 1697 C CA . LYS A 1 222 ? 12.224 0.657 -34.155 1.00 96.19 222 LYS A CA 1
ATOM 1698 C C . LYS A 1 222 ? 12.369 0.585 -32.641 1.00 96.19 222 LYS A C 1
ATOM 1700 O O . LYS A 1 222 ? 13.473 0.646 -32.108 1.00 96.19 222 LYS A O 1
ATOM 1705 N N . GLN A 1 223 ? 11.247 0.458 -31.942 1.00 97.31 223 GLN A N 1
ATOM 1706 C CA . GLN A 1 223 ? 11.232 0.214 -30.505 1.00 97.31 223 GLN A CA 1
ATOM 1707 C C . GLN A 1 223 ? 11.237 -1.286 -30.214 1.00 97.31 223 GLN A C 1
ATOM 1709 O O . GLN A 1 223 ? 10.499 -2.042 -30.848 1.00 97.31 223 GLN A O 1
ATOM 1714 N N . VAL A 1 224 ? 12.041 -1.684 -29.232 1.00 97.00 224 VAL A N 1
ATOM 1715 C CA . VAL A 1 224 ? 12.075 -3.034 -28.659 1.00 97.00 224 VAL A CA 1
ATOM 1716 C C . VAL A 1 224 ? 11.883 -2.935 -27.148 1.00 97.00 224 VAL A C 1
ATOM 1718 O O . VAL A 1 224 ? 12.382 -2.004 -26.510 1.00 97.00 224 VAL A O 1
ATOM 1721 N N . ALA A 1 225 ? 11.131 -3.871 -26.576 1.00 97.56 225 ALA A N 1
ATOM 1722 C CA . ALA A 1 225 ? 11.112 -4.070 -25.133 1.00 97.56 225 ALA A CA 1
ATOM 1723 C C . ALA A 1 225 ? 12.308 -4.955 -24.775 1.00 97.56 225 ALA A C 1
ATOM 1725 O O . ALA A 1 225 ? 12.440 -6.040 -25.335 1.00 97.56 225 ALA A O 1
ATOM 1726 N N . VAL A 1 226 ? 13.171 -4.484 -23.882 1.00 97.56 226 VAL A N 1
ATOM 1727 C CA . VAL A 1 226 ? 14.279 -5.259 -23.325 1.00 97.56 226 VAL A CA 1
ATOM 1728 C C . VAL A 1 226 ? 13.840 -5.738 -21.953 1.00 97.56 226 VAL A C 1
ATOM 1730 O O . VAL A 1 226 ? 13.635 -4.902 -21.073 1.00 97.56 226 VAL A O 1
ATOM 1733 N N . ILE A 1 227 ? 13.642 -7.047 -21.802 1.00 97.25 227 ILE A N 1
ATOM 1734 C CA . ILE A 1 227 ? 13.221 -7.698 -20.555 1.00 97.25 227 ILE A CA 1
ATOM 1735 C C . ILE A 1 227 ? 14.357 -8.609 -20.106 1.00 97.25 227 ILE A C 1
ATOM 1737 O O . ILE A 1 227 ? 14.781 -9.467 -20.879 1.00 97.25 227 ILE A O 1
ATOM 1741 N N . ASP A 1 228 ? 14.887 -8.388 -18.905 1.00 95.25 228 ASP A N 1
ATOM 1742 C CA . ASP A 1 228 ? 16.019 -9.147 -18.350 1.00 95.25 228 ASP A CA 1
ATOM 1743 C C . ASP A 1 228 ? 17.210 -9.262 -19.320 1.00 95.25 228 ASP A C 1
ATOM 1745 O O . ASP A 1 228 ? 17.764 -10.335 -19.561 1.00 95.25 228 ASP A O 1
ATOM 1749 N N . GLY A 1 229 ? 17.543 -8.141 -19.967 1.00 93.94 229 GLY A N 1
ATOM 1750 C CA . GLY A 1 229 ? 18.634 -8.040 -20.941 1.00 93.94 229 GLY A CA 1
ATOM 1751 C C . GLY A 1 229 ? 18.319 -8.634 -22.320 1.00 93.94 229 GLY A C 1
ATOM 1752 O O . GLY A 1 229 ? 19.122 -8.495 -23.239 1.00 93.94 229 GLY A O 1
ATOM 1753 N N . LYS A 1 230 ? 17.149 -9.257 -22.508 1.00 95.12 230 LYS A N 1
ATOM 1754 C CA . LYS A 1 230 ? 16.732 -9.870 -23.777 1.00 95.12 230 LYS A CA 1
ATOM 1755 C C . LYS A 1 230 ? 15.835 -8.933 -24.576 1.00 95.12 230 LYS A C 1
ATOM 1757 O O . LYS A 1 230 ? 14.814 -8.451 -24.087 1.00 95.12 230 LYS A O 1
ATOM 1762 N N . GLU A 1 231 ? 16.196 -8.705 -25.833 1.00 95.75 231 GLU A N 1
ATOM 1763 C CA . GLU A 1 231 ? 15.436 -7.869 -26.762 1.00 95.75 231 GLU A CA 1
ATOM 1764 C C . GLU A 1 231 ? 14.237 -8.636 -27.343 1.00 95.75 231 GLU A C 1
ATOM 1766 O O . GLU A 1 231 ? 14.381 -9.716 -27.915 1.00 95.75 231 GLU A O 1
ATOM 1771 N N . GLY A 1 232 ? 13.036 -8.077 -27.191 1.00 94.75 232 GLY A N 1
ATOM 1772 C CA . GLY A 1 232 ? 11.804 -8.603 -27.778 1.00 94.75 232 GLY A CA 1
ATOM 1773 C C . GLY A 1 232 ? 11.597 -8.202 -29.248 1.00 94.75 232 GLY A C 1
ATOM 1774 O O . GLY A 1 232 ? 12.459 -7.574 -29.868 1.00 94.75 232 GLY A O 1
ATOM 1775 N N . PRO A 1 233 ? 10.422 -8.510 -29.833 1.00 94.69 233 PRO A N 1
ATOM 1776 C CA . PRO A 1 233 ? 10.105 -8.146 -31.208 1.00 94.69 233 PRO A CA 1
ATOM 1777 C C . PRO A 1 233 ? 10.123 -6.628 -31.438 1.00 94.69 233 PRO A C 1
ATOM 1779 O O . PRO A 1 233 ? 9.763 -5.838 -30.564 1.00 94.69 233 PRO A O 1
ATOM 1782 N N . SER A 1 234 ? 10.488 -6.221 -32.654 1.00 95.06 234 SER A N 1
ATOM 1783 C CA . SER A 1 234 ? 10.542 -4.810 -33.047 1.00 95.06 234 SER A CA 1
ATOM 1784 C C . SER A 1 234 ? 9.178 -4.263 -33.484 1.00 95.06 234 SER A C 1
ATOM 1786 O O . SER A 1 234 ? 8.417 -4.907 -34.225 1.00 95.06 234 SER A O 1
ATOM 1788 N N . PHE A 1 235 ? 8.898 -3.026 -33.072 1.00 97.44 235 PHE A N 1
ATOM 1789 C CA . PHE A 1 235 ? 7.661 -2.295 -33.354 1.00 97.44 235 PHE A CA 1
ATOM 1790 C C . PHE A 1 235 ? 7.937 -0.848 -33.771 1.00 97.44 235 PHE A C 1
ATOM 1792 O O . PHE A 1 235 ? 8.997 -0.294 -33.491 1.00 97.44 235 PHE A O 1
ATOM 1799 N N . ASP A 1 236 ? 6.963 -0.207 -34.417 1.00 97.12 236 ASP A N 1
ATOM 1800 C CA . ASP A 1 236 ? 7.023 1.233 -34.701 1.00 97.12 236 ASP A CA 1
ATOM 1801 C C . ASP A 1 236 ? 6.926 2.050 -33.406 1.00 97.12 236 ASP A C 1
ATOM 1803 O O . ASP A 1 236 ? 7.546 3.103 -33.273 1.00 97.12 236 ASP A O 1
ATOM 1807 N N . ALA A 1 237 ? 6.152 1.546 -32.442 1.00 95.81 237 ALA A N 1
ATOM 1808 C CA . ALA A 1 237 ? 6.035 2.085 -31.094 1.00 95.81 237 ALA A CA 1
ATOM 1809 C C . ALA A 1 237 ? 5.594 0.991 -30.112 1.00 95.81 237 ALA A C 1
ATOM 1811 O O . ALA A 1 237 ? 4.868 0.072 -30.490 1.00 95.81 237 ALA A O 1
ATOM 1812 N N . ILE A 1 238 ? 5.978 1.127 -28.848 1.00 96.75 238 ILE A N 1
ATOM 1813 C CA . ILE A 1 238 ? 5.539 0.313 -27.714 1.00 96.75 238 ILE A CA 1
ATOM 1814 C C . ILE A 1 238 ? 4.886 1.252 -26.696 1.00 96.75 238 ILE A C 1
ATOM 1816 O O . ILE A 1 238 ? 5.445 2.297 -26.363 1.00 96.75 238 ILE A O 1
ATOM 1820 N N . VAL A 1 239 ? 3.691 0.904 -26.210 1.00 93.00 239 VAL A N 1
ATOM 1821 C CA . VAL A 1 239 ? 2.926 1.767 -25.288 1.00 93.00 239 VAL A CA 1
ATOM 1822 C C . VAL A 1 239 ? 3.592 1.843 -23.914 1.00 93.00 239 VAL A C 1
ATOM 1824 O O . VAL A 1 239 ? 3.921 2.931 -23.442 1.00 93.00 239 VAL A O 1
ATOM 1827 N N . ALA A 1 240 ? 3.777 0.694 -23.263 1.00 90.00 240 ALA A N 1
ATOM 1828 C CA . ALA A 1 240 ? 4.460 0.549 -21.981 1.00 90.00 240 ALA A CA 1
ATOM 1829 C C . ALA A 1 240 ? 4.713 -0.937 -21.692 1.00 90.00 240 ALA A C 1
ATOM 1831 O O . ALA A 1 240 ? 3.952 -1.788 -22.154 1.00 90.00 240 ALA A O 1
ATOM 1832 N N . ILE A 1 241 ? 5.733 -1.210 -20.879 1.00 95.12 241 ILE A N 1
ATOM 1833 C CA . ILE A 1 241 ? 5.964 -2.512 -20.241 1.00 95.12 241 ILE A CA 1
ATOM 1834 C C . ILE A 1 241 ? 5.191 -2.560 -18.919 1.00 95.12 241 ILE A C 1
ATOM 1836 O O . ILE A 1 241 ? 5.167 -1.571 -18.172 1.00 95.12 241 ILE A O 1
ATOM 1840 N N . ARG A 1 242 ? 4.559 -3.700 -18.633 1.00 94.00 242 ARG A N 1
ATOM 1841 C CA . ARG A 1 242 ? 3.858 -3.982 -17.379 1.00 94.00 242 ARG A CA 1
ATOM 1842 C C . ARG A 1 242 ? 4.136 -5.400 -16.910 1.00 94.00 242 ARG A C 1
ATOM 1844 O O . ARG A 1 242 ? 3.908 -6.332 -17.670 1.00 94.00 242 ARG A O 1
ATOM 1851 N N . PHE A 1 243 ? 4.524 -5.534 -15.651 1.00 94.56 243 PHE A N 1
ATOM 1852 C CA . PHE A 1 243 ? 4.550 -6.821 -14.966 1.00 94.56 243 PHE A CA 1
ATOM 1853 C C . PHE A 1 243 ? 3.178 -7.136 -14.349 1.00 94.56 243 PHE A C 1
ATOM 1855 O O . PHE A 1 243 ? 2.430 -6.203 -14.025 1.00 94.56 243 PHE A O 1
ATOM 1862 N N . SER A 1 244 ? 2.842 -8.422 -14.210 1.00 93.69 244 SER A N 1
ATOM 1863 C CA . SER A 1 244 ? 1.733 -8.885 -13.366 1.00 93.69 244 SER A CA 1
ATOM 1864 C C . SER A 1 244 ? 1.956 -8.439 -11.912 1.00 93.69 244 SER A C 1
ATOM 1866 O O . SER A 1 244 ? 3.088 -8.118 -11.541 1.00 93.69 244 SER A O 1
ATOM 1868 N N . PRO A 1 245 ? 0.908 -8.406 -11.067 1.00 90.12 245 PRO A N 1
ATOM 1869 C CA . PRO A 1 245 ? 1.056 -8.080 -9.650 1.00 90.12 245 PRO A CA 1
ATOM 1870 C C . PRO A 1 245 ? 2.125 -8.913 -8.929 1.00 90.12 245 PRO A C 1
ATOM 1872 O O . PRO A 1 245 ? 2.956 -8.329 -8.251 1.00 90.12 245 PRO A O 1
ATOM 1875 N N . GLY A 1 246 ? 2.173 -10.233 -9.135 1.00 88.81 246 GLY A N 1
ATOM 1876 C CA . GLY A 1 246 ? 3.218 -11.090 -8.560 1.00 88.81 246 GLY A CA 1
ATOM 1877 C C . GLY A 1 246 ? 4.564 -11.036 -9.296 1.00 88.81 246 GLY A C 1
ATOM 1878 O O . GLY A 1 246 ? 5.561 -11.533 -8.793 1.00 88.81 246 GLY A O 1
ATOM 1879 N N . GLY A 1 247 ? 4.641 -10.372 -10.453 1.00 91.62 247 GLY A N 1
ATOM 1880 C CA . GLY A 1 247 ? 5.869 -10.224 -11.234 1.00 91.62 247 GLY A CA 1
ATOM 1881 C C . GLY A 1 247 ? 6.179 -11.365 -12.205 1.00 91.62 247 GLY A C 1
ATOM 1882 O O . GLY A 1 247 ? 7.094 -11.208 -13.003 1.00 91.62 247 GLY A O 1
ATOM 1883 N N . GLU A 1 248 ? 5.405 -12.450 -12.203 1.00 92.69 248 GLU A N 1
ATOM 1884 C CA . GLU A 1 248 ? 5.644 -13.672 -12.988 1.00 92.69 248 GLU A CA 1
ATOM 1885 C C . GLU A 1 248 ? 5.451 -13.493 -14.498 1.00 92.69 248 GLU A C 1
ATOM 1887 O O . GLU A 1 248 ? 6.001 -14.256 -15.290 1.00 92.69 248 GLU A O 1
ATOM 1892 N N . HIS A 1 249 ? 4.651 -12.502 -14.903 1.00 93.56 249 HIS A N 1
ATOM 1893 C CA . HIS A 1 249 ? 4.344 -12.239 -16.304 1.00 93.56 249 HIS A CA 1
ATOM 1894 C C . HIS A 1 249 ? 4.722 -10.817 -16.698 1.00 93.56 249 HIS A C 1
ATOM 1896 O O . HIS A 1 249 ? 4.501 -9.862 -15.954 1.00 93.56 249 HIS A O 1
ATOM 1902 N N . CYS A 1 25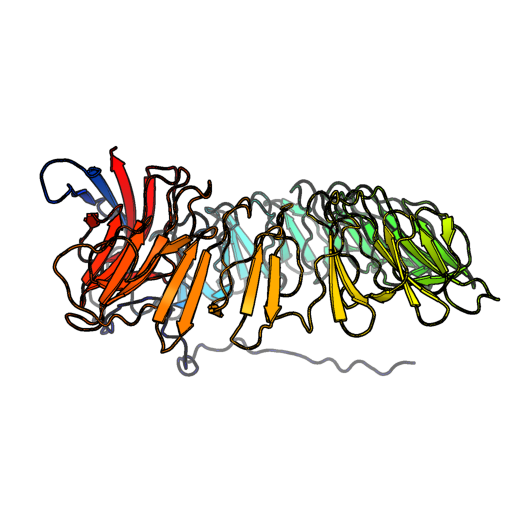0 ? 5.217 -10.650 -17.920 1.00 95.56 250 CYS A N 1
ATOM 1903 C CA . CYS A 1 250 ? 5.517 -9.366 -18.530 1.00 95.56 250 CYS A CA 1
ATOM 1904 C C . CYS A 1 250 ? 4.669 -9.152 -19.785 1.00 95.56 250 CYS A C 1
ATOM 1906 O O . CYS A 1 250 ? 4.723 -9.914 -20.747 1.00 95.56 250 CYS A O 1
ATOM 1908 N N . SER A 1 251 ? 3.958 -8.030 -19.839 1.00 96.31 251 SER A N 1
ATOM 1909 C CA . SER A 1 251 ? 3.127 -7.639 -20.971 1.00 96.31 251 SER A CA 1
ATOM 1910 C C . SER A 1 251 ? 3.511 -6.282 -21.546 1.00 96.31 251 SER A C 1
ATOM 1912 O O . SER A 1 251 ? 3.942 -5.363 -20.844 1.00 96.31 251 SER A O 1
ATOM 1914 N N . TYR A 1 252 ? 3.318 -6.137 -22.851 1.00 96.81 252 TYR A N 1
ATOM 1915 C CA . TYR A 1 252 ? 3.367 -4.852 -23.538 1.00 96.81 252 TYR A CA 1
ATOM 1916 C C . TYR A 1 252 ? 2.550 -4.908 -24.824 1.00 96.81 252 TYR A C 1
ATOM 1918 O O . TYR A 1 252 ? 2.160 -5.969 -25.307 1.00 96.81 252 TYR A O 1
ATOM 1926 N N . ILE A 1 253 ? 2.258 -3.738 -25.384 1.00 97.62 253 ILE A N 1
ATOM 1927 C CA . ILE A 1 253 ? 1.520 -3.618 -26.639 1.00 97.62 253 ILE A CA 1
ATOM 1928 C C . ILE A 1 253 ? 2.387 -2.862 -27.633 1.00 97.62 253 ILE A C 1
ATOM 1930 O O . ILE A 1 253 ? 2.747 -1.702 -27.406 1.00 97.62 253 ILE A O 1
ATOM 1934 N N . GLY A 1 254 ? 2.712 -3.544 -28.726 1.00 97.25 254 GLY A N 1
ATOM 1935 C CA . GLY A 1 254 ? 3.435 -2.994 -29.858 1.00 97.25 254 GLY A CA 1
ATOM 1936 C C . GLY A 1 254 ? 2.491 -2.529 -30.963 1.00 97.25 254 GLY A C 1
ATOM 1937 O O . GLY A 1 254 ? 1.422 -3.100 -31.181 1.00 97.25 254 GLY A O 1
ATOM 1938 N N . LYS A 1 255 ? 2.896 -1.493 -31.693 1.00 97.69 255 LYS A N 1
ATOM 1939 C CA . LYS A 1 255 ? 2.221 -1.017 -32.902 1.00 97.69 255 LYS A CA 1
ATOM 1940 C C . LYS A 1 255 ? 3.063 -1.350 -34.130 1.00 97.69 255 LYS A C 1
ATOM 1942 O O . LYS A 1 255 ? 4.259 -1.062 -34.152 1.00 97.69 255 LYS A O 1
ATOM 1947 N N . ARG A 1 256 ? 2.439 -1.942 -35.150 1.00 97.00 256 ARG A N 1
ATOM 1948 C CA . ARG A 1 256 ? 3.059 -2.226 -36.453 1.00 97.00 256 ARG A CA 1
ATOM 1949 C C . ARG A 1 256 ? 2.121 -1.760 -37.563 1.00 97.00 256 ARG A C 1
ATOM 1951 O O . ARG A 1 256 ? 1.076 -2.364 -37.803 1.00 97.00 256 ARG A O 1
ATOM 1958 N N . GLY A 1 257 ? 2.467 -0.653 -38.208 1.00 95.62 257 GLY A N 1
ATOM 1959 C CA . GLY A 1 257 ? 1.578 0.066 -39.112 1.00 95.62 257 GLY A CA 1
ATOM 1960 C C . GLY A 1 257 ? 0.288 0.488 -38.402 1.00 95.62 257 GLY A C 1
ATOM 1961 O O . GLY A 1 257 ? 0.316 1.166 -37.372 1.00 95.62 257 GLY A O 1
ATOM 1962 N N . ALA A 1 258 ? -0.854 0.076 -38.953 1.00 95.19 258 ALA A N 1
ATOM 1963 C CA . ALA A 1 258 ? -2.171 0.322 -38.365 1.00 95.19 258 ALA A CA 1
ATOM 1964 C C . ALA A 1 258 ? -2.566 -0.698 -37.280 1.00 95.19 258 ALA A C 1
ATOM 1966 O O . ALA A 1 258 ? -3.541 -0.469 -36.569 1.00 95.19 258 ALA A O 1
ATOM 1967 N N . MET A 1 259 ? -1.819 -1.797 -37.140 1.00 97.75 259 MET A N 1
ATOM 1968 C CA . MET A 1 259 ? -2.195 -2.915 -36.278 1.00 97.75 259 MET A CA 1
ATOM 1969 C C . MET A 1 259 ? -1.602 -2.784 -34.876 1.00 97.75 259 MET A C 1
ATOM 1971 O O . MET A 1 259 ? -0.451 -2.371 -34.695 1.00 97.75 259 MET A O 1
ATOM 1975 N N . TRP A 1 260 ? -2.386 -3.215 -33.893 1.00 98.06 260 TRP A N 1
ATOM 1976 C CA . TRP A 1 260 ? -1.989 -3.370 -32.500 1.00 98.06 260 TRP A CA 1
ATOM 1977 C C . TRP A 1 260 ? -1.678 -4.839 -32.215 1.00 98.06 260 TRP A C 1
ATOM 1979 O O . TRP A 1 260 ? -2.467 -5.725 -32.549 1.00 98.06 260 TRP A O 1
ATOM 1989 N N . ILE A 1 261 ? -0.521 -5.091 -31.610 1.00 98.12 261 ILE A N 1
ATOM 1990 C CA . ILE A 1 261 ? 0.009 -6.428 -31.344 1.00 98.12 261 ILE A CA 1
ATOM 1991 C C . ILE A 1 261 ? 0.270 -6.529 -29.836 1.00 98.12 261 ILE A C 1
ATOM 1993 O O . ILE A 1 261 ? 1.276 -6.001 -29.353 1.00 98.12 261 ILE A O 1
ATOM 1997 N N . PRO A 1 262 ? -0.643 -7.147 -29.072 1.00 97.94 262 PRO A N 1
ATOM 1998 C CA . PRO A 1 262 ? -0.409 -7.436 -27.668 1.00 97.94 262 PRO A CA 1
ATOM 1999 C C . PRO A 1 262 ? 0.618 -8.562 -27.532 1.00 97.94 262 PRO A C 1
ATOM 2001 O O . PRO A 1 262 ? 0.571 -9.548 -28.270 1.00 97.94 262 PRO A O 1
ATOM 2004 N N . VAL A 1 263 ? 1.544 -8.403 -26.594 1.00 98.00 263 VAL A N 1
ATOM 2005 C CA . VAL A 1 263 ? 2.614 -9.355 -26.297 1.00 98.00 263 VAL A CA 1
ATOM 2006 C C . VAL A 1 263 ? 2.554 -9.716 -24.817 1.00 98.00 263 VAL A C 1
ATOM 2008 O O . VAL A 1 263 ? 2.459 -8.823 -23.974 1.00 98.00 263 VAL A O 1
ATOM 2011 N N . MET A 1 264 ? 2.612 -11.013 -24.526 1.00 96.25 264 MET A N 1
ATOM 2012 C CA . MET A 1 264 ? 2.709 -11.581 -23.180 1.00 96.25 264 MET A CA 1
ATOM 2013 C C . MET A 1 264 ? 3.924 -12.502 -23.144 1.00 96.25 264 MET A C 1
ATOM 2015 O O . MET A 1 264 ? 4.053 -13.359 -24.013 1.00 96.25 264 MET A O 1
ATOM 2019 N N . ASP A 1 265 ? 4.835 -12.282 -22.203 1.00 95.06 265 ASP A N 1
ATOM 2020 C CA . ASP A 1 265 ? 6.055 -13.074 -21.992 1.00 95.06 265 ASP A CA 1
ATOM 2021 C C . ASP A 1 265 ? 6.887 -13.261 -23.272 1.00 95.06 265 ASP A C 1
ATOM 2023 O O . ASP A 1 265 ? 7.400 -14.332 -23.586 1.00 95.06 265 ASP A O 1
ATOM 2027 N N . GLY A 1 266 ? 6.976 -12.193 -24.073 1.00 93.38 266 GLY A N 1
ATOM 2028 C CA . GLY A 1 266 ? 7.678 -12.188 -25.361 1.00 93.38 266 GLY A CA 1
ATOM 2029 C C . GLY A 1 266 ? 6.897 -12.798 -26.534 1.00 93.38 266 GLY A C 1
ATOM 2030 O O . GLY A 1 266 ? 7.329 -12.668 -27.679 1.00 93.38 266 GLY A O 1
ATOM 2031 N N . VAL A 1 267 ? 5.723 -13.390 -26.293 1.00 94.31 267 VAL A N 1
ATOM 2032 C CA . VAL A 1 267 ? 4.878 -14.028 -27.312 1.00 94.31 267 VAL A CA 1
ATOM 2033 C C . VAL A 1 267 ? 3.777 -13.082 -27.794 1.00 94.31 267 VAL A C 1
ATOM 2035 O O . VAL A 1 267 ? 2.969 -12.577 -27.015 1.00 94.31 267 VAL A O 1
ATOM 2038 N N . ALA A 1 268 ? 3.714 -12.841 -29.106 1.00 96.25 268 ALA A N 1
ATOM 2039 C CA . ALA A 1 268 ? 2.662 -12.032 -29.721 1.00 96.25 268 ALA A CA 1
ATOM 2040 C C . ALA A 1 268 ? 1.327 -12.797 -29.792 1.00 96.25 268 ALA A C 1
ATOM 2042 O O . ALA A 1 268 ? 1.262 -13.886 -30.358 1.00 96.25 268 ALA A O 1
ATOM 2043 N N . LEU A 1 269 ? 0.242 -12.194 -29.297 1.00 96.56 269 LEU A N 1
ATOM 2044 C CA . LEU A 1 269 ? -1.079 -12.832 -29.158 1.00 96.56 269 LEU A CA 1
ATOM 2045 C C . LEU A 1 269 ? -2.046 -12.519 -30.317 1.00 96.56 269 LEU A C 1
ATOM 2047 O O . LEU A 1 269 ? -3.267 -12.594 -30.174 1.00 96.56 269 LEU A O 1
ATOM 2051 N N . GLY A 1 270 ? -1.506 -12.131 -31.473 1.00 95.56 270 GLY A N 1
ATOM 2052 C CA . GLY A 1 270 ? -2.269 -11.778 -32.671 1.00 95.56 270 GLY A CA 1
ATOM 2053 C C . GLY A 1 270 ? -2.155 -10.306 -33.065 1.00 95.56 270 GLY A C 1
ATOM 2054 O O . GLY A 1 270 ? -1.383 -9.537 -32.500 1.00 95.56 270 GLY A O 1
ATOM 2055 N N . SER A 1 271 ? -2.895 -9.920 -34.102 1.00 97.12 271 SER A N 1
ATOM 2056 C CA . SER A 1 271 ? -2.929 -8.553 -34.632 1.00 97.12 271 SER A CA 1
ATOM 2057 C C . SER A 1 271 ? -4.367 -8.064 -34.690 1.00 97.12 271 SER A C 1
ATOM 2059 O O . SER A 1 271 ? -5.237 -8.754 -35.224 1.00 97.12 271 SER A O 1
ATOM 2061 N N . PHE A 1 272 ? -4.602 -6.871 -34.152 1.00 98.00 272 PHE A N 1
ATOM 2062 C CA . PHE A 1 272 ? -5.934 -6.304 -33.978 1.00 98.00 272 PHE A CA 1
ATOM 2063 C C . PHE A 1 272 ? -6.006 -4.886 -34.538 1.00 98.00 272 PHE A C 1
ATOM 2065 O O . PHE A 1 272 ? -5.026 -4.140 -34.493 1.00 98.00 272 PHE A O 1
ATOM 2072 N N . ASP A 1 273 ? -7.175 -4.513 -35.054 1.00 97.81 273 ASP A N 1
ATOM 2073 C CA . ASP A 1 273 ? -7.435 -3.166 -35.572 1.00 97.81 273 ASP A CA 1
ATOM 2074 C C . ASP A 1 273 ? -7.415 -2.120 -34.445 1.00 97.81 273 ASP A C 1
ATOM 2076 O O . ASP A 1 273 ? -7.128 -0.945 -34.668 1.00 97.81 273 ASP A O 1
ATOM 2080 N N . GLU A 1 274 ? -7.737 -2.546 -33.221 1.00 96.88 274 GLU A N 1
ATOM 2081 C CA . GLU A 1 274 ? -7.812 -1.700 -32.032 1.00 96.88 274 GLU A CA 1
ATOM 2082 C C . GLU A 1 274 ? -7.697 -2.542 -30.758 1.00 96.88 274 GLU A C 1
ATOM 2084 O O . GLU A 1 274 ? -8.184 -3.674 -30.701 1.00 96.88 274 GLU A O 1
ATOM 2089 N N . ILE A 1 275 ? -7.112 -1.953 -29.715 1.00 96.31 275 ILE A N 1
ATOM 2090 C CA . ILE A 1 275 ? -7.208 -2.437 -28.337 1.00 96.31 275 ILE A CA 1
ATOM 2091 C C . ILE A 1 275 ? -7.873 -1.336 -27.517 1.00 96.31 275 ILE A C 1
ATOM 2093 O O . ILE A 1 275 ? -7.377 -0.209 -27.438 1.00 96.31 275 ILE A O 1
ATOM 2097 N N . ARG A 1 276 ? -9.016 -1.662 -26.922 1.00 92.19 276 ARG A N 1
ATOM 2098 C CA . ARG A 1 276 ? -9.796 -0.743 -26.104 1.00 92.19 276 ARG A CA 1
ATOM 2099 C C . ARG A 1 276 ? -9.139 -0.624 -24.743 1.00 92.19 276 ARG A C 1
ATOM 2101 O O . ARG A 1 276 ? -9.172 -1.566 -23.968 1.00 92.19 276 ARG A O 1
ATOM 2108 N N . GLN A 1 277 ? -8.573 0.555 -24.491 1.00 88.12 277 GLN A N 1
ATOM 2109 C CA . GLN A 1 277 ? -7.564 0.786 -23.455 1.00 88.12 277 GLN A CA 1
ATOM 2110 C C . GLN A 1 277 ? -6.321 -0.082 -23.723 1.00 88.12 277 GLN A C 1
ATOM 2112 O O . GLN A 1 277 ? -6.320 -1.263 -23.403 1.00 88.12 277 GLN A O 1
ATOM 2117 N N . PRO A 1 278 ? -5.252 0.464 -24.329 1.00 88.94 278 PRO A N 1
ATOM 2118 C CA . PRO A 1 278 ? -4.084 -0.321 -24.721 1.00 88.94 278 PRO A CA 1
ATOM 2119 C C . PRO A 1 278 ? -3.202 -0.672 -23.505 1.00 88.94 278 PRO A C 1
ATOM 2121 O O . PRO A 1 278 ? -2.080 -0.184 -23.370 1.00 88.94 278 PRO A O 1
ATOM 2124 N N . ARG A 1 279 ? -3.724 -1.518 -22.610 1.00 89.56 279 ARG A N 1
ATOM 2125 C CA . ARG A 1 279 ? -3.059 -2.118 -21.445 1.00 89.56 279 ARG A CA 1
ATOM 2126 C C . ARG A 1 279 ? -3.732 -3.451 -21.113 1.00 89.56 279 ARG A C 1
ATOM 2128 O O . ARG A 1 279 ? -4.946 -3.529 -21.236 1.00 89.56 279 ARG A O 1
ATOM 2135 N N . PHE A 1 280 ? -2.973 -4.442 -20.653 1.00 93.31 280 PHE A N 1
ATOM 2136 C CA . PHE A 1 280 ? -3.557 -5.653 -20.070 1.00 93.31 280 PHE A CA 1
ATOM 2137 C C . PHE A 1 280 ? -4.167 -5.344 -18.704 1.00 93.31 280 PHE A C 1
ATOM 2139 O O . PHE A 1 280 ? -3.533 -4.674 -17.881 1.00 93.31 280 PHE A O 1
ATOM 2146 N N . ASP A 1 281 ? -5.377 -5.848 -18.481 1.00 91.38 281 ASP A N 1
ATOM 2147 C CA . ASP A 1 281 ? -5.970 -5.960 -17.154 1.00 91.38 281 ASP A CA 1
ATOM 2148 C C . ASP A 1 281 ? -5.578 -7.330 -16.584 1.00 91.38 281 ASP A C 1
ATOM 2150 O O . ASP A 1 281 ? -5.712 -8.338 -17.276 1.00 91.38 281 ASP A O 1
ATOM 2154 N N . PHE A 1 282 ? -5.074 -7.369 -15.352 1.00 91.56 282 PHE A N 1
ATOM 2155 C CA . PHE A 1 282 ? -4.709 -8.603 -14.648 1.00 91.56 282 PHE A CA 1
ATOM 2156 C C . PHE A 1 282 ? -5.657 -8.838 -13.467 1.00 91.56 282 PHE A C 1
ATOM 2158 O O . PHE A 1 282 ? -6.132 -7.867 -12.868 1.00 91.56 282 PHE A O 1
ATOM 2165 N N . SER A 1 283 ? -5.898 -10.101 -13.097 1.00 90.06 283 SER A N 1
ATOM 2166 C CA . SER A 1 283 ? -6.394 -10.403 -11.746 1.00 90.06 283 SER A CA 1
ATOM 2167 C C . SER A 1 283 ? -5.367 -9.948 -10.711 1.00 90.06 283 SER A C 1
ATOM 2169 O O . SER A 1 283 ? -4.179 -9.825 -11.015 1.00 90.06 283 SER A O 1
ATOM 2171 N N . SER A 1 284 ? -5.796 -9.700 -9.474 1.00 84.25 284 SER A N 1
ATOM 2172 C CA . SER A 1 284 ? -4.859 -9.303 -8.416 1.00 84.25 284 SER A CA 1
ATOM 2173 C C . SER A 1 284 ? -3.851 -10.404 -8.090 1.00 84.25 284 SER A C 1
ATOM 2175 O O . SER A 1 284 ? -2.709 -10.093 -7.779 1.00 84.25 284 SER A O 1
ATOM 2177 N N . SER A 1 285 ? -4.241 -11.669 -8.252 1.00 82.38 285 SER A N 1
ATOM 2178 C CA . SER A 1 285 ? -3.347 -12.829 -8.198 1.00 82.38 285 SER A CA 1
ATOM 2179 C C . SER A 1 285 ? -2.350 -12.918 -9.363 1.00 82.38 285 SER A C 1
ATOM 2181 O O . SER A 1 285 ? -1.466 -13.762 -9.332 1.00 82.38 285 SER A O 1
ATOM 2183 N N . GLY A 1 286 ? -2.503 -12.118 -10.425 1.00 85.69 286 GLY A N 1
ATOM 2184 C CA . GLY A 1 286 ? -1.667 -12.181 -11.629 1.00 85.69 286 GLY A CA 1
ATOM 2185 C C . GLY A 1 286 ? -1.901 -13.398 -12.531 1.00 85.69 286 GLY A C 1
ATOM 2186 O O . GLY A 1 286 ? -1.388 -13.420 -13.646 1.00 85.69 286 GLY A O 1
ATOM 2187 N N . THR A 1 287 ? -2.716 -14.366 -12.100 1.00 86.38 287 THR A N 1
ATOM 2188 C CA . THR A 1 287 ? -2.978 -15.623 -12.823 1.00 86.38 287 THR A CA 1
ATOM 2189 C C . THR A 1 287 ? -3.879 -15.459 -14.043 1.00 86.38 287 THR A C 1
ATOM 2191 O O . THR A 1 287 ? -3.894 -16.325 -14.918 1.00 86.38 287 THR A O 1
ATOM 2194 N N . ARG A 1 288 ? -4.656 -14.371 -14.104 1.00 92.00 288 ARG A N 1
ATOM 2195 C CA . ARG A 1 288 ? -5.537 -14.055 -15.230 1.00 92.00 288 ARG A CA 1
ATOM 2196 C C . ARG A 1 288 ? -5.124 -12.756 -15.880 1.00 92.00 288 ARG A C 1
ATOM 2198 O O . ARG A 1 288 ? -4.730 -11.810 -15.200 1.00 92.00 288 ARG A O 1
ATOM 2205 N N . SER A 1 289 ? -5.305 -12.681 -17.189 1.00 94.31 289 SER A N 1
ATOM 2206 C CA . SER A 1 289 ? -5.088 -11.459 -17.953 1.00 94.31 289 SER A CA 1
ATOM 2207 C C . SER A 1 289 ? -6.149 -11.278 -19.026 1.00 94.31 289 SER A C 1
ATOM 2209 O O . SER A 1 289 ? -6.698 -12.242 -19.564 1.00 94.31 289 SER A O 1
ATOM 2211 N N . GLY A 1 290 ? -6.445 -10.031 -19.382 1.00 95.38 290 GLY A N 1
ATOM 2212 C CA . GLY A 1 290 ? -7.387 -9.774 -20.451 1.00 95.38 290 GLY A CA 1
ATOM 2213 C C . GLY A 1 290 ? -7.255 -8.427 -21.137 1.00 95.38 290 GLY A C 1
ATOM 2214 O O . GLY A 1 290 ? -6.689 -7.468 -20.611 1.00 95.38 290 GLY A O 1
ATOM 2215 N N . LEU A 1 291 ? -7.790 -8.390 -22.355 1.00 96.12 291 LEU A N 1
ATOM 2216 C CA . LEU A 1 291 ? -7.892 -7.215 -23.210 1.00 96.12 291 LEU A CA 1
ATOM 2217 C C . LEU A 1 291 ? -9.236 -7.209 -23.923 1.00 96.12 291 LEU A C 1
ATOM 2219 O O . LEU A 1 291 ? -9.717 -8.251 -24.364 1.00 96.12 291 LEU A O 1
ATOM 2223 N N . ILE A 1 292 ? -9.792 -6.024 -24.151 1.00 97.06 292 ILE A N 1
ATOM 2224 C CA . ILE A 1 292 ? -10.873 -5.859 -25.120 1.00 97.06 292 ILE A CA 1
ATOM 2225 C C . ILE A 1 292 ? -10.246 -5.448 -26.452 1.00 97.06 292 ILE A C 1
ATOM 2227 O O . ILE A 1 292 ? -9.648 -4.380 -26.575 1.00 97.06 292 ILE A O 1
ATOM 2231 N N . VAL A 1 293 ? -10.389 -6.292 -27.467 1.00 97.81 293 VAL A N 1
ATOM 2232 C CA . VAL A 1 293 ? -9.769 -6.115 -28.786 1.00 97.81 293 VAL A CA 1
ATOM 2233 C C . VAL A 1 293 ? -10.833 -6.006 -29.869 1.00 97.81 293 VAL A C 1
ATOM 2235 O O . VAL A 1 293 ? -11.905 -6.603 -29.758 1.00 97.81 293 VAL A O 1
ATOM 2238 N N . ARG A 1 294 ? -10.552 -5.255 -30.937 1.00 97.75 294 ARG A N 1
ATOM 2239 C CA . ARG A 1 294 ? -11.399 -5.221 -32.134 1.00 97.75 294 ARG A CA 1
ATOM 2240 C C . ARG A 1 294 ? -10.713 -5.941 -33.284 1.00 97.75 294 ARG A C 1
ATOM 2242 O O . ARG A 1 294 ? -9.564 -5.644 -33.609 1.00 97.75 294 ARG A O 1
ATOM 2249 N N . LYS A 1 295 ? -11.451 -6.853 -33.915 1.00 97.00 295 LYS A N 1
ATOM 2250 C CA . LYS A 1 295 ? -11.058 -7.525 -35.154 1.00 97.00 295 LYS A CA 1
ATOM 2251 C C . LYS A 1 295 ? -12.147 -7.296 -36.199 1.00 97.00 295 LYS A C 1
ATOM 2253 O O . LYS A 1 295 ? -13.297 -7.700 -36.022 1.00 97.00 295 LYS A O 1
ATOM 2258 N N . GLY A 1 296 ? -11.809 -6.589 -37.271 1.00 95.19 296 GLY A N 1
ATOM 2259 C CA . GLY A 1 296 ? -12.778 -6.069 -38.226 1.00 95.19 296 GLY A CA 1
ATOM 2260 C C . GLY A 1 296 ? -13.799 -5.153 -37.542 1.00 95.19 296 GLY A C 1
ATOM 2261 O O . GLY A 1 296 ? -13.449 -4.139 -36.934 1.00 95.19 296 GLY A O 1
ATOM 2262 N N . ARG A 1 297 ? -15.085 -5.512 -37.640 1.00 94.69 297 ARG A N 1
ATOM 2263 C CA . ARG A 1 297 ? -16.212 -4.727 -37.097 1.00 94.69 297 ARG A CA 1
ATOM 2264 C C . ARG A 1 297 ? -16.734 -5.228 -35.746 1.00 94.69 297 ARG A C 1
ATOM 2266 O O . ARG A 1 297 ? -17.760 -4.733 -35.291 1.00 94.69 297 ARG A O 1
ATOM 2273 N N . ARG A 1 298 ? -16.088 -6.226 -35.136 1.00 97.38 298 ARG A N 1
ATOM 2274 C CA . ARG A 1 298 ? -16.561 -6.868 -33.901 1.00 97.38 298 ARG A CA 1
ATOM 2275 C C . ARG A 1 298 ? -15.528 -6.748 -32.791 1.00 97.38 298 ARG A C 1
ATOM 2277 O O . ARG A 1 298 ? -14.322 -6.824 -33.041 1.00 97.38 298 ARG A O 1
ATOM 2284 N N . TYR A 1 299 ? -16.022 -6.571 -31.573 1.00 97.62 299 TYR A N 1
ATOM 2285 C CA . TYR A 1 299 ? -15.206 -6.600 -30.368 1.00 97.62 299 TYR A CA 1
ATOM 2286 C C . TYR A 1 299 ? -15.195 -7.998 -29.758 1.00 97.62 299 TYR A C 1
ATOM 2288 O O . TYR A 1 299 ? -16.166 -8.747 -29.861 1.00 97.62 299 TYR A O 1
ATOM 2296 N N . HIS A 1 300 ? -14.075 -8.329 -29.133 1.00 97.56 300 HIS A N 1
ATOM 2297 C CA . HIS A 1 300 ? -13.828 -9.580 -28.437 1.00 97.56 300 HIS A CA 1
ATOM 2298 C C . HIS A 1 300 ? -13.115 -9.279 -27.122 1.00 97.56 300 HIS A C 1
ATOM 2300 O O . HIS A 1 300 ? -12.379 -8.295 -27.020 1.00 97.56 300 HIS A O 1
ATOM 2306 N N . VAL A 1 301 ? -13.270 -10.168 -26.147 1.00 97.38 301 VAL A N 1
ATOM 2307 C CA . VAL A 1 301 ? -12.367 -10.231 -24.996 1.00 97.38 301 VAL A CA 1
ATOM 2308 C C . VAL A 1 301 ? -11.290 -11.269 -25.312 1.00 97.38 301 VAL A C 1
ATOM 2310 O O . VAL A 1 301 ? -11.610 -12.433 -25.553 1.00 97.38 301 VAL A O 1
ATOM 2313 N N . LEU A 1 302 ? -10.029 -10.845 -25.372 1.00 97.44 302 LEU A N 1
ATOM 2314 C CA . LEU A 1 302 ? -8.865 -11.728 -25.394 1.00 97.44 302 LEU A CA 1
ATOM 2315 C C . LEU A 1 302 ? -8.531 -12.048 -23.938 1.00 97.44 302 LEU A C 1
ATOM 2317 O O . LEU A 1 302 ? -7.989 -11.194 -23.245 1.00 97.44 302 LEU A O 1
ATOM 2321 N N . LEU A 1 303 ? -8.912 -13.234 -23.483 1.00 95.94 303 LEU A N 1
ATOM 2322 C CA . LEU A 1 303 ? -8.803 -13.686 -22.099 1.00 95.94 303 LEU A CA 1
ATOM 2323 C C . LEU A 1 303 ? -7.733 -14.774 -22.020 1.00 95.94 303 LEU A C 1
ATOM 2325 O O . LEU A 1 303 ? -7.850 -15.787 -22.707 1.00 95.94 303 LEU A O 1
ATOM 2329 N N . ASP A 1 304 ? -6.685 -14.555 -21.229 1.00 94.00 304 ASP A N 1
ATOM 2330 C CA . ASP A 1 304 ? -5.575 -15.500 -21.035 1.00 94.00 304 ASP A CA 1
ATOM 2331 C C . ASP A 1 304 ? -4.966 -15.981 -22.370 1.00 94.00 304 ASP A C 1
ATOM 2333 O O . ASP A 1 304 ? -4.741 -17.168 -22.608 1.00 94.00 304 ASP A O 1
ATOM 2337 N N . GLY A 1 305 ? -4.798 -15.044 -23.311 1.00 93.50 305 GLY A N 1
ATOM 2338 C CA . GLY A 1 305 ? -4.305 -15.312 -24.667 1.00 93.50 305 GLY A CA 1
ATOM 2339 C C . GLY A 1 305 ? -5.304 -15.978 -25.621 1.00 93.50 305 GLY A C 1
ATOM 2340 O O . GLY A 1 305 ? -4.981 -16.179 -26.792 1.00 93.50 305 GLY A O 1
ATOM 2341 N N . LYS A 1 306 ? -6.530 -16.278 -25.177 1.00 95.25 306 LYS A N 1
ATOM 2342 C CA . LYS A 1 306 ? -7.583 -16.906 -25.989 1.00 95.25 306 LYS A CA 1
ATOM 2343 C C . LYS A 1 306 ? -8.645 -15.891 -26.397 1.00 95.25 306 LYS A C 1
ATOM 2345 O O . LYS A 1 306 ? -9.195 -15.164 -25.574 1.00 95.25 306 LYS A O 1
ATOM 2350 N N . LEU A 1 307 ? -8.943 -15.829 -27.693 1.00 96.06 307 LEU A N 1
ATOM 2351 C CA . LEU A 1 307 ? -9.929 -14.893 -28.232 1.00 96.06 307 LEU A CA 1
ATOM 2352 C C . LEU A 1 307 ? -11.352 -15.424 -27.995 1.00 96.06 307 LEU A C 1
ATOM 2354 O O . LEU A 1 307 ? -11.705 -16.488 -28.500 1.00 96.06 307 LEU A O 1
ATOM 2358 N N . GLY A 1 308 ? -12.163 -14.684 -27.239 1.00 95.31 308 GLY A N 1
ATOM 2359 C CA . GLY A 1 308 ? -13.544 -15.049 -26.919 1.00 95.31 308 GLY A CA 1
ATOM 2360 C C . GLY A 1 308 ? -14.559 -14.780 -28.039 1.00 95.31 308 GLY A C 1
ATOM 2361 O O . GLY A 1 308 ? -14.210 -14.447 -29.178 1.00 95.31 308 GLY A O 1
ATOM 2362 N N . LYS A 1 309 ? -15.850 -14.894 -27.690 1.00 95.81 309 LYS A N 1
ATOM 2363 C CA . LYS A 1 309 ? -16.988 -14.609 -28.585 1.00 95.81 309 LYS A CA 1
ATOM 2364 C C . LYS A 1 309 ? -16.932 -13.184 -29.157 1.00 95.81 309 LYS A C 1
ATOM 2366 O O . LYS A 1 309 ? -16.286 -12.297 -28.601 1.00 95.81 309 LYS A O 1
ATOM 2371 N N . SER A 1 310 ? -17.628 -12.982 -30.278 1.00 95.50 310 SER A N 1
ATOM 2372 C CA . SER A 1 310 ? -17.699 -11.691 -30.969 1.00 95.50 310 SER A CA 1
ATOM 2373 C C . SER A 1 310 ? -18.971 -10.926 -30.612 1.00 95.50 310 SER A C 1
ATOM 2375 O O . SER A 1 310 ? -20.074 -11.463 -30.727 1.00 95.50 310 SER A O 1
ATOM 2377 N N . TYR A 1 311 ? -18.835 -9.641 -30.312 1.00 96.69 311 TYR A N 1
ATOM 2378 C CA . TYR A 1 311 ? -19.941 -8.762 -29.940 1.00 96.69 311 TYR A CA 1
ATOM 2379 C C . TYR A 1 311 ? -19.928 -7.478 -30.773 1.00 96.69 311 TYR A C 1
ATOM 2381 O O . TYR A 1 311 ? -18.923 -7.128 -31.401 1.00 96.69 311 TYR A O 1
ATOM 2389 N N . ALA A 1 312 ? -21.066 -6.783 -30.808 1.00 96.44 312 ALA A N 1
ATOM 2390 C CA . ALA A 1 312 ? -21.127 -5.438 -31.373 1.00 96.44 312 ALA A CA 1
ATOM 2391 C C . ALA A 1 312 ? -20.345 -4.456 -30.486 1.00 96.44 312 ALA A C 1
ATOM 2393 O O . ALA A 1 312 ? -19.683 -3.563 -31.008 1.00 96.44 312 ALA A O 1
ATOM 2394 N N . ASP A 1 313 ? -20.368 -4.672 -29.165 1.00 95.00 313 ASP A N 1
ATOM 2395 C CA . ASP A 1 313 ? -19.577 -3.935 -28.177 1.00 95.00 313 ASP A CA 1
ATOM 2396 C C . ASP A 1 313 ? -19.250 -4.796 -26.931 1.00 95.00 313 ASP A C 1
ATOM 2398 O O . ASP A 1 313 ? -19.989 -5.730 -26.619 1.00 95.00 313 ASP A O 1
ATOM 2402 N N . CYS A 1 314 ? -18.159 -4.471 -26.223 1.00 93.50 314 CYS A N 1
ATOM 2403 C CA . CYS A 1 314 ? -17.677 -5.098 -24.979 1.00 93.50 314 CYS A CA 1
ATOM 2404 C C . CYS A 1 314 ? -17.026 -4.050 -24.067 1.00 93.50 314 CYS A C 1
ATOM 2406 O O . CYS A 1 314 ? -16.084 -3.402 -24.491 1.00 93.50 314 CYS A O 1
ATOM 2408 N N . ARG A 1 315 ? -17.404 -3.894 -22.803 1.00 90.69 315 ARG A N 1
ATOM 2409 C CA . ARG A 1 315 ? -16.780 -2.895 -21.910 1.00 90.69 315 ARG A CA 1
ATOM 2410 C C . ARG A 1 315 ? -16.702 -3.372 -20.473 1.00 90.69 315 ARG A C 1
ATOM 2412 O O . ARG A 1 315 ? -17.374 -4.328 -20.107 1.00 90.69 315 ARG A O 1
ATOM 2419 N N . ASN A 1 316 ? -15.931 -2.651 -19.662 1.00 87.88 316 ASN A N 1
ATOM 2420 C CA . ASN A 1 316 ? -15.793 -2.890 -18.225 1.00 87.88 316 ASN A CA 1
ATOM 2421 C C . ASN A 1 316 ? -15.359 -4.329 -17.911 1.00 87.88 316 ASN A C 1
ATOM 2423 O O . ASN A 1 316 ? -15.982 -4.988 -17.084 1.00 87.88 316 ASN A O 1
ATOM 2427 N N . LEU A 1 317 ? -14.320 -4.811 -18.602 1.00 91.25 317 LEU A N 1
ATOM 2428 C CA . LEU A 1 317 ? -13.672 -6.063 -18.232 1.00 91.25 317 LEU A CA 1
ATOM 2429 C C . LEU A 1 317 ? -13.129 -5.942 -16.809 1.00 91.25 317 LEU A C 1
ATOM 2431 O O . LEU A 1 317 ? -12.458 -4.968 -16.474 1.00 91.25 317 LEU A O 1
ATOM 2435 N N . SER A 1 318 ? -13.453 -6.918 -15.975 1.00 88.69 318 SER A N 1
ATOM 2436 C CA . SER A 1 318 ? -13.038 -6.950 -14.584 1.00 88.69 318 SER A CA 1
ATOM 2437 C C . SER A 1 318 ? -12.872 -8.392 -14.127 1.00 88.69 318 SER A C 1
ATOM 2439 O O . SER A 1 318 ? -13.609 -9.282 -14.557 1.00 88.69 318 SER A O 1
ATOM 2441 N N . PHE A 1 319 ? -11.882 -8.601 -13.270 1.00 88.88 319 PHE A N 1
ATOM 2442 C CA . PHE A 1 319 ? -11.580 -9.874 -12.641 1.00 88.88 319 PHE A CA 1
ATOM 2443 C C . PHE A 1 319 ? -11.910 -9.793 -11.159 1.00 88.88 319 PHE A C 1
ATOM 2445 O O . PHE A 1 319 ? -11.745 -8.740 -10.537 1.00 88.88 319 PHE A O 1
ATOM 2452 N N . SER A 1 320 ? -12.301 -10.924 -10.592 1.00 85.94 320 SER A N 1
ATOM 2453 C CA . SER A 1 320 ? -12.205 -11.112 -9.156 1.00 85.94 320 SER A CA 1
ATOM 2454 C C . SER A 1 320 ? -10.742 -11.073 -8.698 1.00 85.94 320 SER A C 1
ATOM 2456 O O . SER A 1 320 ? -9.822 -11.302 -9.490 1.00 85.94 320 SER A O 1
ATOM 2458 N N . HIS A 1 321 ? -10.511 -10.773 -7.418 1.00 81.50 321 HIS A N 1
ATOM 2459 C CA . HIS A 1 321 ? -9.161 -10.633 -6.864 1.00 81.50 321 HIS A CA 1
ATOM 2460 C C . HIS A 1 321 ? -8.303 -11.898 -7.064 1.00 81.50 321 HIS A C 1
ATOM 2462 O O . HIS A 1 321 ? -7.201 -11.822 -7.610 1.00 81.50 321 HIS A O 1
ATOM 2468 N N . ASP A 1 322 ? -8.843 -13.067 -6.714 1.00 80.94 322 ASP A N 1
ATOM 2469 C CA . ASP A 1 322 ? -8.242 -14.389 -6.946 1.00 80.94 322 ASP A CA 1
ATOM 2470 C C . ASP A 1 322 ? -8.146 -14.785 -8.435 1.00 80.94 322 ASP A C 1
ATOM 2472 O O . ASP A 1 322 ? -7.398 -15.698 -8.789 1.00 80.94 322 ASP A O 1
ATOM 2476 N N . GLY A 1 323 ? -8.860 -14.091 -9.326 1.00 84.50 323 GLY A N 1
ATOM 2477 C CA . GLY A 1 323 ? -8.964 -14.423 -10.744 1.00 84.50 323 GLY A CA 1
ATOM 2478 C C . GLY A 1 323 ? -9.894 -15.604 -11.054 1.00 84.50 323 GLY A C 1
ATOM 2479 O O . GLY A 1 323 ? -9.923 -16.072 -12.195 1.00 84.50 323 GLY A O 1
ATOM 2480 N N . SER A 1 324 ? -10.667 -16.104 -10.087 1.00 84.88 324 SER A N 1
ATOM 2481 C CA . SER A 1 324 ? -11.628 -17.191 -10.319 1.00 84.88 324 SER A CA 1
ATOM 2482 C C . SER A 1 324 ? -12.807 -16.756 -11.194 1.00 84.88 324 SER A C 1
ATOM 2484 O O . SER A 1 324 ? -13.329 -17.560 -11.968 1.00 84.88 324 SER A O 1
ATOM 2486 N N . SER A 1 325 ? -13.179 -15.474 -11.139 1.00 85.88 325 SER A N 1
ATOM 2487 C CA . SER A 1 325 ? -14.295 -14.902 -11.881 1.00 85.88 325 SER A CA 1
ATOM 2488 C C . SER A 1 325 ? -13.881 -13.746 -12.789 1.00 85.88 325 SER A C 1
ATOM 2490 O O . SER A 1 325 ? -12.977 -12.964 -12.496 1.00 85.88 325 SER A O 1
ATOM 2492 N N . VAL A 1 326 ? -14.581 -13.620 -13.912 1.00 90.50 326 VAL A N 1
ATOM 2493 C CA . VAL A 1 326 ? -14.425 -12.547 -14.893 1.00 90.50 326 VAL A CA 1
ATOM 2494 C C . VAL A 1 326 ? -15.796 -12.034 -15.304 1.00 90.50 326 VAL A C 1
ATOM 2496 O O . VAL A 1 326 ? -16.712 -12.812 -15.572 1.00 90.50 326 VAL A O 1
ATOM 2499 N N . ALA A 1 327 ? -15.934 -10.716 -15.384 1.00 90.44 327 ALA A N 1
ATOM 2500 C CA . ALA A 1 327 ? -17.154 -10.071 -15.827 1.00 90.44 327 ALA A CA 1
ATOM 2501 C C . ALA A 1 327 ? -16.873 -8.950 -16.823 1.00 90.44 327 ALA A C 1
ATOM 2503 O O . ALA A 1 327 ? -15.856 -8.263 -16.747 1.00 90.44 327 ALA A O 1
ATOM 2504 N N . TYR A 1 328 ? -17.796 -8.758 -17.757 1.00 91.25 328 TYR A N 1
ATOM 2505 C CA . TYR A 1 328 ? -17.810 -7.618 -18.666 1.00 91.25 328 TYR A CA 1
ATOM 2506 C C . TYR A 1 328 ? -19.230 -7.365 -19.168 1.00 91.25 328 TYR A C 1
ATOM 2508 O O . TYR A 1 328 ? -20.094 -8.234 -19.111 1.00 91.25 328 TYR A O 1
ATOM 2516 N N . LEU A 1 329 ? -19.488 -6.163 -19.674 1.00 91.75 329 LEU A N 1
ATOM 2517 C CA . LEU A 1 329 ? -20.736 -5.849 -20.365 1.00 91.75 329 LEU A CA 1
ATOM 2518 C C . LEU A 1 329 ? -20.564 -6.078 -21.859 1.00 91.75 329 LEU A C 1
ATOM 2520 O O . LEU A 1 329 ? -19.550 -5.662 -22.422 1.00 91.75 329 LEU A O 1
ATOM 2524 N N . ALA A 1 330 ? -21.565 -6.660 -22.511 1.00 94.00 330 ALA A N 1
ATOM 2525 C CA . ALA A 1 330 ? -21.561 -6.869 -23.952 1.00 94.00 330 ALA A CA 1
ATOM 2526 C C . ALA A 1 330 ? -22.905 -6.510 -24.597 1.00 94.00 330 ALA A C 1
ATOM 2528 O O . ALA A 1 330 ? -23.928 -6.368 -23.925 1.00 94.00 330 ALA A O 1
ATOM 2529 N N . SER A 1 331 ? -22.885 -6.330 -25.916 1.00 94.50 331 SER A N 1
ATOM 2530 C CA . SER A 1 331 ? -24.081 -6.107 -26.730 1.00 94.50 331 SER A CA 1
ATOM 2531 C C . SER A 1 331 ? -24.011 -6.911 -28.024 1.00 94.50 331 SER A C 1
ATOM 2533 O O . SER A 1 331 ? -23.002 -6.874 -28.737 1.00 94.50 331 SER A O 1
ATOM 2535 N N . HIS A 1 332 ? -25.108 -7.585 -28.365 1.00 93.56 332 HIS A N 1
ATOM 2536 C CA . HIS A 1 332 ? -25.379 -8.037 -29.728 1.00 93.56 332 HIS A CA 1
ATOM 2537 C C . HIS A 1 332 ? -25.911 -6.863 -30.558 1.00 93.56 332 HIS A C 1
ATOM 2539 O O . HIS A 1 332 ? -26.128 -5.767 -30.042 1.00 93.56 332 HIS A O 1
ATOM 2545 N N . ALA A 1 333 ? -26.055 -7.054 -31.870 1.00 89.75 333 ALA A N 1
ATOM 2546 C CA . ALA A 1 333 ? -26.475 -5.969 -32.763 1.00 89.75 333 ALA A CA 1
ATOM 2547 C C . ALA A 1 333 ? -27.920 -5.498 -32.496 1.00 89.75 333 ALA A C 1
ATOM 2549 O O . ALA A 1 333 ? -28.253 -4.348 -32.760 1.00 89.75 333 ALA A O 1
ATOM 2550 N N . ASP A 1 334 ? -28.749 -6.391 -31.968 1.00 88.50 334 ASP A N 1
ATOM 2551 C CA . ASP A 1 334 ? -30.171 -6.247 -31.662 1.00 88.50 334 ASP A CA 1
ATOM 2552 C C . ASP A 1 334 ? -30.456 -6.034 -30.163 1.00 88.50 334 ASP A C 1
ATOM 2554 O O . ASP A 1 334 ? -31.604 -5.818 -29.769 1.00 88.50 334 ASP A O 1
ATOM 2558 N N . SER A 1 335 ? -29.424 -6.051 -29.313 1.00 84.94 335 SER A N 1
ATOM 2559 C CA . SER A 1 335 ? -29.579 -5.849 -27.872 1.00 84.94 335 SER A CA 1
ATOM 2560 C C . SER A 1 335 ? -30.118 -4.449 -27.559 1.00 84.94 335 SER A C 1
ATOM 2562 O O . SER A 1 335 ? -29.476 -3.437 -27.837 1.00 84.94 335 SER A O 1
ATOM 2564 N N . LYS A 1 336 ? -31.276 -4.381 -26.889 1.00 83.62 336 LYS A N 1
ATOM 2565 C CA . LYS A 1 336 ? -31.881 -3.113 -26.434 1.00 83.62 336 LYS A CA 1
ATOM 2566 C C . LYS A 1 336 ? -31.045 -2.407 -25.356 1.00 83.62 336 LYS A C 1
ATOM 2568 O O . LYS A 1 336 ? -31.035 -1.181 -25.285 1.00 83.62 336 LYS A O 1
ATOM 2573 N N . PHE A 1 337 ? -30.363 -3.183 -24.516 1.00 83.88 337 PHE A N 1
ATOM 2574 C CA . PHE A 1 337 ? -29.418 -2.726 -23.498 1.00 83.88 337 PHE A CA 1
ATOM 2575 C C . PHE A 1 337 ? -28.232 -3.701 -23.441 1.00 83.88 337 PHE A C 1
ATOM 2577 O O . PHE A 1 337 ? -28.385 -4.845 -23.867 1.00 83.88 337 PHE A O 1
ATOM 2584 N N . PRO A 1 338 ? -27.060 -3.293 -22.924 1.00 88.38 338 PRO A N 1
ATOM 2585 C CA . PRO A 1 338 ? -25.970 -4.228 -22.667 1.00 88.38 338 PRO A CA 1
ATOM 2586 C C . PRO A 1 338 ? -26.379 -5.266 -21.623 1.00 88.38 338 PRO A C 1
ATOM 2588 O O . PRO A 1 338 ? -26.971 -4.904 -20.605 1.00 88.38 338 PRO A O 1
ATOM 2591 N N . PHE A 1 339 ? -26.010 -6.519 -21.861 1.00 90.75 339 PHE A N 1
ATOM 2592 C CA . PHE A 1 339 ? -26.155 -7.615 -20.909 1.00 90.75 339 PHE A CA 1
ATOM 2593 C C . PHE A 1 339 ? -24.830 -7.859 -20.175 1.00 90.75 339 PHE A C 1
ATOM 2595 O O . PHE A 1 339 ? -23.762 -7.413 -20.613 1.00 90.75 339 PHE A O 1
ATOM 2602 N N . LEU A 1 340 ? -24.905 -8.533 -19.028 1.00 90.94 340 LEU A N 1
ATOM 2603 C CA . LEU A 1 340 ? -23.729 -8.922 -18.254 1.00 90.94 340 LEU A CA 1
ATOM 2604 C C . LEU A 1 340 ? -23.217 -10.261 -18.780 1.00 90.94 340 LEU A C 1
ATOM 2606 O O . LEU A 1 340 ? -23.985 -11.210 -18.874 1.00 90.94 340 LEU A O 1
ATOM 2610 N N . VAL A 1 341 ? -21.927 -10.349 -19.082 1.00 92.38 341 VAL A N 1
ATOM 2611 C CA . VAL A 1 341 ? -21.247 -11.631 -19.240 1.00 92.38 341 VAL A CA 1
ATOM 2612 C C . VAL A 1 341 ? -20.496 -11.922 -17.957 1.00 92.38 341 VAL A C 1
ATOM 2614 O O . VAL A 1 341 ? -19.590 -11.168 -17.613 1.00 92.38 341 VAL A O 1
ATOM 2617 N N . LEU A 1 342 ? -20.867 -12.994 -17.262 1.00 89.94 342 LEU A N 1
ATOM 2618 C CA . LEU A 1 342 ? -20.217 -13.453 -16.036 1.00 89.94 342 LEU A CA 1
ATOM 2619 C C . LEU A 1 342 ? -19.693 -14.868 -16.269 1.00 89.94 342 LEU A C 1
ATOM 2621 O O . LEU A 1 342 ? -20.461 -15.767 -16.588 1.00 89.94 342 LEU A O 1
ATOM 2625 N N . ASN A 1 343 ? -18.378 -15.059 -16.174 1.00 89.69 343 ASN A N 1
ATOM 2626 C CA . ASN A 1 343 ? -17.717 -16.355 -16.384 1.00 89.69 343 ASN A CA 1
ATOM 2627 C C . ASN A 1 343 ? -18.063 -17.031 -17.728 1.00 89.69 343 ASN A C 1
ATOM 2629 O O . ASN A 1 343 ? -17.997 -18.248 -17.866 1.00 89.69 343 ASN A O 1
ATOM 2633 N N . GLY A 1 344 ? -18.390 -16.224 -18.744 1.00 89.81 344 GLY A N 1
ATOM 2634 C CA . GLY A 1 344 ? -18.774 -16.683 -20.082 1.00 89.81 344 GLY A CA 1
ATOM 2635 C C . GLY A 1 344 ? -20.280 -16.872 -20.297 1.00 89.81 344 GLY A C 1
ATOM 2636 O O . GLY A 1 344 ? -20.694 -17.026 -21.449 1.00 89.81 344 GLY A O 1
ATOM 2637 N N . GLU A 1 345 ? -21.092 -16.803 -19.241 1.00 90.50 345 GLU A N 1
ATOM 2638 C CA . GLU A 1 345 ? -22.553 -16.856 -19.322 1.00 90.50 345 GLU A CA 1
ATOM 2639 C C . GLU A 1 345 ? -23.149 -15.471 -19.582 1.00 90.50 345 GLU A C 1
ATOM 2641 O O . GLU A 1 345 ? -22.756 -14.488 -18.954 1.00 90.50 345 GLU A O 1
ATOM 2646 N N . GLU A 1 346 ? -24.101 -15.389 -20.513 1.00 92.31 346 GLU A N 1
ATOM 2647 C CA . GLU A 1 346 ? -24.773 -14.146 -20.907 1.00 92.31 346 GLU A CA 1
ATOM 2648 C C . GLU A 1 346 ? -26.069 -13.987 -20.097 1.00 92.31 346 GLU A C 1
ATOM 2650 O O . GLU A 1 346 ? -27.020 -14.751 -20.259 1.00 92.31 346 GLU A O 1
ATOM 2655 N N . LEU A 1 347 ? -26.103 -12.997 -19.204 1.00 88.56 347 LEU A N 1
ATOM 2656 C CA . LEU A 1 347 ? -27.223 -12.712 -18.311 1.00 88.56 347 LEU A CA 1
ATOM 2657 C C . LEU A 1 347 ? -28.004 -11.499 -18.811 1.00 88.56 347 LEU A C 1
ATOM 2659 O O . LEU A 1 347 ? -27.506 -10.373 -18.793 1.00 88.56 347 LEU A O 1
ATOM 2663 N N . GLU A 1 348 ? -29.256 -11.722 -19.206 1.00 87.19 348 GLU A N 1
ATOM 2664 C CA . GLU A 1 348 ? -30.148 -10.683 -19.724 1.00 87.19 348 GLU A CA 1
ATOM 2665 C C . GLU A 1 348 ? -30.739 -9.788 -18.623 1.00 87.19 348 GLU A C 1
ATOM 2667 O O . GLU A 1 348 ? -31.175 -10.243 -17.557 1.00 87.19 348 GLU A O 1
ATOM 2672 N N . GLY A 1 349 ? -30.825 -8.485 -18.897 1.00 83.62 349 GLY A N 1
ATOM 2673 C CA . GLY A 1 349 ? -31.433 -7.503 -17.997 1.00 83.62 349 GLY A CA 1
ATOM 2674 C C . GLY A 1 349 ? -30.631 -6.216 -17.838 1.00 83.62 349 GLY A C 1
ATOM 2675 O O . GLY A 1 349 ? -29.637 -5.977 -18.514 1.00 83.62 349 GLY A O 1
ATOM 2676 N N . ARG A 1 350 ? -31.093 -5.351 -16.927 1.00 86.44 350 ARG A N 1
ATOM 2677 C CA . ARG A 1 350 ? -30.433 -4.079 -16.617 1.00 86.44 350 ARG A CA 1
ATOM 2678 C C . ARG A 1 350 ? -29.618 -4.220 -15.337 1.00 86.44 350 ARG A C 1
ATOM 2680 O O . ARG A 1 350 ? -30.194 -4.258 -14.249 1.00 86.44 350 ARG A O 1
ATOM 2687 N N . PHE A 1 351 ? -28.298 -4.265 -15.484 1.00 87.25 351 PHE A N 1
ATOM 2688 C CA . PHE A 1 351 ? -27.356 -4.448 -14.380 1.00 87.25 351 PHE A CA 1
ATOM 2689 C C . PHE A 1 351 ? -26.613 -3.157 -14.037 1.00 87.25 351 PHE A C 1
ATOM 2691 O O . PHE A 1 351 ? -26.388 -2.292 -14.886 1.00 87.25 351 PHE A O 1
ATOM 2698 N N . SER A 1 352 ? -26.244 -3.027 -12.769 1.00 86.75 352 SER A N 1
ATOM 2699 C CA . SER A 1 352 ? -25.459 -1.920 -12.220 1.00 86.75 352 SER A CA 1
ATOM 2700 C C . SER A 1 352 ? -24.727 -2.383 -10.959 1.00 86.75 352 SER A C 1
ATOM 2702 O O . SER A 1 352 ? -25.081 -3.423 -10.408 1.00 86.75 352 SER A O 1
ATOM 2704 N N . LYS A 1 353 ? -23.745 -1.601 -10.485 1.00 86.56 353 LYS A N 1
ATOM 2705 C CA . LYS A 1 353 ? -23.069 -1.823 -9.190 1.00 86.56 353 LYS A CA 1
ATOM 2706 C C . LYS A 1 353 ? -22.498 -3.244 -9.052 1.00 86.56 353 LYS A C 1
ATOM 2708 O O . LYS A 1 353 ? -22.798 -3.945 -8.092 1.00 86.56 353 LYS A O 1
ATOM 2713 N N . LEU A 1 354 ? -21.748 -3.680 -10.068 1.00 87.75 354 LEU A N 1
ATOM 2714 C CA . LEU A 1 354 ? -21.009 -4.936 -10.002 1.00 87.75 354 LEU A CA 1
ATOM 2715 C C . LEU A 1 354 ? -19.844 -4.774 -9.019 1.00 87.75 354 LEU A C 1
ATOM 2717 O O . LEU A 1 354 ? -19.003 -3.896 -9.212 1.00 87.75 354 LEU A O 1
ATOM 2721 N N . THR A 1 355 ? -19.793 -5.653 -8.028 1.00 88.94 355 THR A N 1
ATOM 2722 C CA . THR A 1 355 ? -18.753 -5.728 -7.004 1.00 88.94 355 THR A CA 1
ATOM 2723 C C . THR A 1 355 ? -18.220 -7.156 -6.952 1.00 88.94 355 THR A C 1
ATOM 2725 O O . THR A 1 355 ? -19.000 -8.107 -6.905 1.00 88.94 355 THR A O 1
ATOM 2728 N N . PHE A 1 356 ? -16.899 -7.310 -6.925 1.00 87.56 356 PHE A N 1
ATOM 2729 C CA . PHE A 1 356 ? -16.239 -8.557 -6.535 1.00 87.56 356 PHE A CA 1
ATOM 2730 C C . PHE A 1 356 ? -15.845 -8.477 -5.061 1.00 87.56 356 PHE A C 1
ATOM 2732 O O . PHE A 1 356 ? -15.491 -7.395 -4.585 1.00 87.56 356 PHE A O 1
ATOM 2739 N N . SER A 1 357 ? -15.887 -9.595 -4.338 1.00 87.38 357 SER A N 1
ATOM 2740 C CA . SER A 1 357 ? -15.336 -9.634 -2.987 1.00 87.38 357 SER A CA 1
ATOM 2741 C C . SER A 1 357 ? -13.827 -9.372 -3.007 1.00 87.38 357 SER A C 1
ATOM 2743 O O . SER A 1 357 ? -13.159 -9.720 -3.986 1.00 87.38 357 SER A O 1
ATOM 2745 N N . PRO A 1 358 ? -13.260 -8.809 -1.927 1.00 83.00 358 PRO A N 1
ATOM 2746 C CA . PRO A 1 358 ? -11.815 -8.654 -1.780 1.00 83.00 358 PRO A CA 1
ATOM 2747 C C . PRO A 1 358 ? -11.039 -9.970 -1.914 1.00 83.00 358 PRO A C 1
ATOM 2749 O O . PRO A 1 358 ? -9.959 -9.965 -2.484 1.00 83.00 358 PRO A O 1
ATOM 2752 N N . SER A 1 359 ? -11.596 -11.100 -1.469 1.00 81.31 359 SER A N 1
ATOM 2753 C CA . SER A 1 359 ? -11.026 -12.439 -1.701 1.00 81.31 359 SER A CA 1
ATOM 2754 C C . SER A 1 359 ? -11.160 -12.939 -3.141 1.00 81.31 359 SER A C 1
ATOM 2756 O O . SER A 1 359 ? -10.448 -13.844 -3.554 1.00 81.31 359 SER A O 1
ATOM 2758 N N . GLY A 1 360 ? -12.089 -12.371 -3.909 1.00 76.50 360 GLY A N 1
ATOM 2759 C CA . GLY A 1 360 ? -12.428 -12.758 -5.272 1.00 76.50 360 GLY A CA 1
ATOM 2760 C C . GLY A 1 360 ? -13.442 -13.902 -5.420 1.00 76.50 360 GLY A C 1
ATOM 2761 O O . GLY A 1 360 ? -14.032 -14.049 -6.488 1.00 76.50 360 GLY A O 1
ATOM 2762 N N . GLY A 1 361 ? -13.734 -14.648 -4.354 1.00 78.50 361 GLY A N 1
ATOM 2763 C CA . GLY A 1 361 ? -14.662 -15.783 -4.421 1.00 78.50 361 GLY A CA 1
ATOM 2764 C C . GLY A 1 361 ? -16.142 -15.417 -4.602 1.00 78.50 361 GLY A C 1
ATOM 2765 O O . GLY A 1 361 ? -16.931 -16.281 -4.982 1.00 78.50 361 GLY A O 1
ATOM 2766 N N . SER A 1 362 ? -16.530 -14.161 -4.348 1.00 87.25 362 SER A N 1
ATOM 2767 C CA . SER A 1 362 ? -17.930 -13.726 -4.382 1.00 87.25 362 SER A CA 1
ATOM 2768 C C . SER A 1 362 ? -18.171 -12.532 -5.309 1.00 87.25 362 SER A C 1
ATOM 2770 O O . SER A 1 362 ? -17.310 -11.683 -5.535 1.00 87.25 362 SER A O 1
ATOM 2772 N N . THR A 1 363 ? -19.384 -12.454 -5.844 1.00 88.81 363 THR A N 1
ATOM 2773 C CA . THR A 1 363 ? -19.853 -11.447 -6.796 1.00 88.81 363 THR A CA 1
ATOM 2774 C C . THR A 1 363 ? -21.192 -10.890 -6.345 1.00 88.81 363 THR A C 1
ATOM 2776 O O . THR A 1 363 ? -22.070 -11.623 -5.894 1.00 88.81 363 THR A O 1
ATOM 2779 N N . GLY A 1 364 ? -21.357 -9.581 -6.469 1.00 91.56 364 GLY A N 1
ATOM 2780 C CA . GLY A 1 364 ? -22.583 -8.866 -6.154 1.00 91.56 364 GLY A CA 1
ATOM 2781 C C . GLY A 1 364 ? -22.952 -7.971 -7.322 1.00 91.56 364 GLY A C 1
ATOM 2782 O O . GLY A 1 364 ? -22.119 -7.202 -7.791 1.00 91.56 364 GLY A O 1
ATOM 2783 N N . VAL A 1 365 ? -24.185 -8.052 -7.812 1.00 91.62 365 VAL A N 1
ATOM 2784 C CA . VAL A 1 365 ? -24.678 -7.145 -8.855 1.00 91.62 365 VAL A CA 1
ATOM 2785 C C . VAL A 1 365 ? -26.110 -6.722 -8.568 1.00 91.62 365 VAL A C 1
ATOM 2787 O O . VAL A 1 365 ? -26.928 -7.513 -8.109 1.00 91.62 365 VAL A O 1
ATOM 2790 N N . VAL A 1 366 ? -26.437 -5.461 -8.848 1.00 93.62 366 VAL A N 1
ATOM 2791 C CA . VAL A 1 366 ? -27.803 -4.951 -8.709 1.00 93.62 366 VAL A CA 1
ATOM 2792 C C . VAL A 1 366 ? -28.524 -5.052 -10.045 1.00 93.62 366 VAL A C 1
ATOM 2794 O O . VAL A 1 366 ? -28.128 -4.417 -11.030 1.00 93.62 366 VAL A O 1
ATOM 2797 N N . ARG A 1 367 ? -29.619 -5.816 -10.062 1.00 92.00 367 ARG A N 1
ATOM 2798 C CA . ARG A 1 367 ? -30.530 -5.941 -11.204 1.00 92.00 367 ARG A CA 1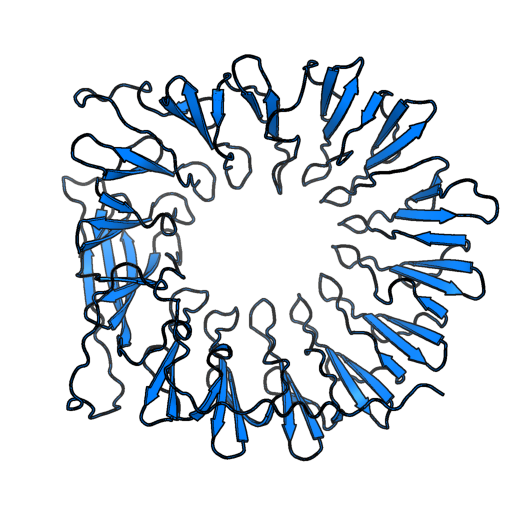
ATOM 2799 C C . ARG A 1 367 ? -31.764 -5.073 -10.986 1.00 92.00 367 ARG A C 1
ATOM 2801 O O . ARG A 1 367 ? -32.427 -5.158 -9.952 1.00 92.00 367 ARG A O 1
ATOM 2808 N N . GLY A 1 368 ? -32.087 -4.241 -11.972 1.00 89.81 368 GLY A N 1
ATOM 2809 C CA . GLY A 1 368 ? -33.315 -3.441 -11.979 1.00 89.81 368 GLY A CA 1
ATOM 2810 C C . GLY A 1 368 ? -34.446 -4.097 -12.777 1.00 89.81 368 GLY A C 1
ATOM 2811 O O . GLY A 1 368 ? -34.203 -4.647 -13.852 1.00 89.81 368 GLY A O 1
ATOM 2812 N N . GLY A 1 369 ? -35.694 -3.974 -12.305 1.00 83.25 369 GLY A N 1
ATOM 2813 C CA . GLY A 1 369 ? -36.888 -4.421 -13.038 1.00 83.25 369 GLY A CA 1
ATOM 2814 C C . GLY A 1 369 ? -38.215 -3.948 -12.423 1.00 83.25 369 GLY A C 1
ATOM 2815 O O . GLY A 1 369 ? -38.364 -3.940 -11.209 1.00 83.25 369 GLY A O 1
ATOM 2816 N N . LYS A 1 370 ? -39.195 -3.553 -13.256 1.00 80.94 370 LYS A N 1
ATOM 2817 C CA . LYS A 1 370 ? -40.573 -3.152 -12.859 1.00 80.94 370 LYS A CA 1
ATOM 2818 C C . LYS A 1 370 ? -40.663 -2.215 -11.629 1.00 80.94 370 LYS A C 1
ATOM 2820 O O . LYS A 1 370 ? -41.530 -2.389 -10.782 1.00 80.94 370 LYS A O 1
ATOM 2825 N N . GLY A 1 371 ? -39.763 -1.234 -11.521 1.00 86.25 371 GLY A N 1
ATOM 2826 C CA . GLY A 1 371 ? -39.750 -0.273 -10.405 1.00 86.25 371 GLY A CA 1
ATOM 2827 C C . GLY A 1 371 ? -39.178 -0.810 -9.087 1.00 86.25 371 GLY A C 1
ATOM 2828 O O . GLY A 1 371 ? -39.262 -0.124 -8.078 1.00 86.25 371 GLY A O 1
ATOM 2829 N N . LYS A 1 372 ? -38.594 -2.012 -9.092 1.00 93.69 372 LYS A N 1
ATOM 2830 C CA . LYS A 1 372 ? -37.896 -2.619 -7.955 1.00 93.69 372 LYS A CA 1
ATOM 2831 C C . LYS A 1 372 ? -36.452 -2.959 -8.325 1.00 93.69 372 LYS A C 1
ATOM 2833 O O . LYS A 1 372 ? -36.100 -3.078 -9.505 1.00 93.69 372 LYS A O 1
ATOM 2838 N N . GLN A 1 373 ? -35.619 -3.132 -7.307 1.00 95.56 373 GLN A N 1
ATOM 2839 C CA . GLN A 1 373 ? -34.233 -3.578 -7.436 1.00 95.56 373 GLN A CA 1
ATOM 2840 C C . GLN A 1 373 ? -33.994 -4.838 -6.605 1.00 95.56 373 GLN A C 1
ATOM 2842 O O . GLN A 1 373 ? -34.624 -5.031 -5.563 1.00 95.56 373 GLN A O 1
ATOM 2847 N N . ARG A 1 374 ? -33.098 -5.702 -7.088 1.00 95.56 374 ARG A N 1
ATOM 2848 C CA . ARG A 1 374 ? -32.693 -6.949 -6.428 1.00 95.56 374 ARG A CA 1
ATOM 2849 C C . ARG A 1 374 ? -31.172 -7.070 -6.448 1.00 95.56 374 ARG A C 1
ATOM 2851 O O . ARG A 1 374 ? -30.546 -6.768 -7.467 1.00 95.56 374 ARG A O 1
ATOM 2858 N N . ALA A 1 375 ? -30.594 -7.492 -5.327 1.00 95.62 375 ALA A N 1
ATOM 2859 C CA . ALA A 1 375 ? -29.191 -7.874 -5.247 1.00 95.62 375 ALA A CA 1
ATOM 2860 C C . ALA A 1 375 ? -29.065 -9.318 -5.735 1.00 95.62 375 ALA A C 1
ATOM 2862 O O . ALA A 1 375 ? -29.826 -10.181 -5.300 1.00 95.62 375 ALA A O 1
ATOM 2863 N N . LEU A 1 376 ? -28.138 -9.569 -6.651 1.00 93.44 376 LEU A N 1
ATOM 2864 C CA . LEU A 1 376 ? -27.747 -10.906 -7.071 1.00 93.44 376 LEU A CA 1
ATOM 2865 C C . LEU A 1 376 ? -26.384 -11.187 -6.449 1.00 93.44 376 LEU A C 1
ATOM 2867 O O . LEU A 1 376 ? -25.411 -10.520 -6.803 1.00 93.44 376 LEU A O 1
ATOM 2871 N N . ILE A 1 377 ? -26.335 -12.146 -5.529 1.00 92.00 377 ILE A N 1
ATOM 2872 C CA . ILE A 1 377 ? -25.114 -12.585 -4.851 1.00 92.00 377 ILE A CA 1
ATOM 2873 C C . ILE A 1 377 ? -24.722 -13.927 -5.453 1.00 92.00 377 ILE A C 1
ATOM 2875 O O . ILE A 1 377 ? -25.482 -14.885 -5.353 1.00 92.00 377 ILE A O 1
ATOM 2879 N N . ASN A 1 378 ? -23.577 -14.004 -6.130 1.00 86.12 378 ASN A N 1
ATOM 2880 C CA . ASN A 1 378 ? -23.129 -15.218 -6.827 1.00 86.12 378 ASN A CA 1
ATOM 2881 C C . ASN A 1 378 ? -24.185 -15.781 -7.793 1.00 86.12 378 ASN A C 1
ATOM 2883 O O . ASN A 1 378 ? -24.407 -16.984 -7.871 1.00 86.12 378 ASN A O 1
ATOM 2887 N N . GLY A 1 379 ? -24.883 -14.884 -8.499 1.00 83.31 379 GLY A N 1
ATOM 2888 C CA . GLY A 1 379 ? -25.981 -15.229 -9.408 1.00 83.31 379 GLY A CA 1
ATOM 2889 C C . GLY A 1 379 ? -27.317 -15.547 -8.723 1.00 83.31 379 GLY A C 1
ATOM 2890 O O . GLY A 1 379 ? -28.338 -15.604 -9.406 1.00 83.31 379 GLY A O 1
ATOM 2891 N N . VAL A 1 380 ? -27.352 -15.690 -7.393 1.00 88.06 380 VAL A N 1
ATOM 2892 C CA . VAL A 1 380 ? -28.577 -15.957 -6.627 1.00 88.06 380 VAL A CA 1
ATOM 2893 C C . VAL A 1 380 ? -29.314 -14.652 -6.343 1.00 88.06 380 VAL A C 1
ATOM 2895 O O . VAL A 1 380 ? -28.770 -13.726 -5.746 1.00 88.06 380 VAL A O 1
ATOM 2898 N N . GLU A 1 381 ? -30.569 -14.574 -6.781 1.00 91.75 381 GLU A N 1
ATOM 2899 C CA . GLU A 1 381 ? -31.389 -13.367 -6.691 1.00 91.75 381 GLU A CA 1
ATOM 2900 C C . GLU A 1 381 ? -32.070 -13.227 -5.318 1.00 91.75 381 GLU A C 1
ATOM 2902 O O . GLU A 1 381 ? -32.800 -14.110 -4.871 1.00 91.75 381 GLU A O 1
ATOM 2907 N N . GLY A 1 382 ? -31.846 -12.087 -4.660 1.00 94.00 382 GLY A N 1
ATOM 2908 C CA . GLY A 1 382 ? -32.439 -11.746 -3.370 1.00 94.00 382 GLY A CA 1
ATOM 2909 C C . GLY A 1 382 ? -33.838 -11.103 -3.448 1.00 94.00 382 GLY A C 1
ATOM 2910 O O . GLY A 1 382 ? -34.458 -11.021 -4.521 1.00 94.00 382 GLY A O 1
ATOM 2911 N N . PRO A 1 383 ? -34.357 -10.612 -2.304 1.00 94.94 383 PRO A N 1
ATOM 2912 C CA . PRO A 1 383 ? -35.665 -9.960 -2.219 1.00 94.94 383 PRO A CA 1
ATOM 2913 C C . PRO A 1 383 ? -35.768 -8.678 -3.061 1.00 94.94 383 PRO A C 1
ATOM 2915 O O . PRO A 1 383 ? -34.764 -8.052 -3.404 1.00 94.94 383 PRO A O 1
ATOM 2918 N N . ALA A 1 384 ? -37.002 -8.284 -3.394 1.00 95.19 384 ALA A N 1
ATOM 2919 C CA . ALA A 1 384 ? -37.285 -7.048 -4.125 1.00 95.19 384 ALA A CA 1
ATOM 2920 C C . ALA A 1 384 ? -37.423 -5.855 -3.175 1.00 95.19 384 ALA A C 1
ATOM 2922 O O . ALA A 1 384 ? -38.303 -5.850 -2.316 1.00 95.19 384 ALA A O 1
ATOM 2923 N N . TYR A 1 385 ? -36.628 -4.817 -3.416 1.00 96.25 385 TYR A N 1
ATOM 2924 C CA . TYR A 1 385 ? -36.652 -3.560 -2.668 1.00 96.25 385 TYR A CA 1
ATOM 2925 C C . TYR A 1 385 ? -37.036 -2.386 -3.569 1.00 96.25 385 TYR A C 1
ATOM 2927 O O . TYR A 1 385 ? -36.961 -2.491 -4.798 1.00 96.25 385 TYR A O 1
ATOM 2935 N N . ASP A 1 386 ? -37.462 -1.271 -2.968 1.00 95.25 386 ASP A N 1
ATOM 2936 C CA . ASP A 1 386 ? -37.755 -0.033 -3.705 1.00 95.25 386 ASP A CA 1
ATOM 2937 C C . ASP A 1 386 ? -36.487 0.480 -4.395 1.00 95.25 386 ASP A C 1
ATOM 2939 O O . ASP A 1 386 ? -36.486 0.824 -5.579 1.00 95.25 386 ASP A O 1
ATOM 2943 N N . VAL A 1 387 ? -35.376 0.440 -3.662 1.00 95.12 387 VAL A N 1
ATOM 2944 C CA . VAL A 1 387 ? -34.048 0.813 -4.137 1.00 95.12 387 VAL A CA 1
ATOM 2945 C C . VAL A 1 387 ? -32.986 0.066 -3.335 1.00 95.12 387 VAL A C 1
ATOM 2947 O O . VAL A 1 387 ? -33.157 -0.177 -2.143 1.00 95.12 387 VAL A O 1
ATOM 2950 N N . ILE A 1 388 ? -31.885 -0.286 -3.992 1.00 96.31 388 ILE A N 1
ATOM 2951 C CA . ILE A 1 388 ? -30.629 -0.658 -3.342 1.00 96.31 388 ILE A CA 1
ATOM 2952 C C . ILE A 1 388 ? -29.716 0.554 -3.476 1.00 96.31 388 ILE A C 1
ATOM 2954 O O . ILE A 1 388 ? -29.407 0.984 -4.595 1.00 96.31 388 ILE A O 1
ATOM 2958 N N . GLU A 1 389 ? -29.321 1.141 -2.353 1.00 94.06 389 GLU A N 1
ATOM 2959 C CA . GLU A 1 389 ? -28.574 2.401 -2.315 1.00 94.06 389 GLU A CA 1
ATOM 2960 C C . GLU A 1 389 ? -27.127 2.225 -2.798 1.00 94.06 389 GLU A C 1
ATOM 2962 O O . GLU A 1 389 ? -26.667 1.120 -3.093 1.00 94.06 389 GLU A O 1
ATOM 2967 N N . ALA A 1 390 ? -26.423 3.328 -3.060 1.00 88.81 390 ALA A N 1
ATOM 2968 C CA . ALA A 1 390 ? -24.994 3.260 -3.377 1.00 88.81 390 ALA A CA 1
ATOM 2969 C C . ALA A 1 390 ? -24.199 2.928 -2.094 1.00 88.81 390 ALA A C 1
ATOM 2971 O O . ALA A 1 390 ? -24.579 3.425 -1.039 1.00 88.81 390 ALA A O 1
ATOM 2972 N N . PRO A 1 391 ? -23.121 2.119 -2.161 1.00 91.25 391 PRO A N 1
ATOM 2973 C CA . PRO A 1 391 ? -22.445 1.621 -3.366 1.00 91.25 391 PRO A CA 1
ATOM 2974 C C . PRO A 1 391 ? -23.075 0.369 -4.005 1.00 91.25 391 PRO A C 1
ATOM 2976 O O . PRO A 1 391 ? -22.724 0.033 -5.133 1.00 91.25 391 PRO A O 1
ATOM 2979 N N . GLY A 1 392 ? -24.045 -0.279 -3.359 1.00 93.50 392 GLY A N 1
ATOM 2980 C CA . GLY A 1 392 ? -24.621 -1.556 -3.789 1.00 93.50 392 GLY A CA 1
ATOM 2981 C C . GLY A 1 392 ? -24.294 -2.651 -2.785 1.00 93.50 392 GLY A C 1
ATOM 2982 O O . GLY A 1 392 ? -24.412 -2.427 -1.586 1.00 93.50 392 GLY A O 1
ATOM 2983 N N . VAL A 1 393 ? -23.887 -3.820 -3.281 1.00 95.25 393 VAL A N 1
ATOM 2984 C CA . VAL A 1 393 ? -23.404 -4.920 -2.437 1.00 95.25 393 VAL A CA 1
ATOM 2985 C C . VAL A 1 393 ? -21.964 -4.641 -2.017 1.00 95.25 393 VAL A C 1
ATOM 2987 O O . VAL A 1 393 ? -21.113 -4.369 -2.868 1.00 95.25 393 VAL A O 1
ATOM 2990 N N . VAL A 1 394 ? -21.706 -4.739 -0.716 1.00 94.81 394 VAL A N 1
ATOM 2991 C CA . VAL A 1 394 ? -20.379 -4.665 -0.099 1.00 94.81 394 VAL A CA 1
ATOM 2992 C C . VAL A 1 394 ? -20.065 -6.029 0.506 1.00 94.81 394 VAL A C 1
ATOM 2994 O O . VAL A 1 394 ? -20.919 -6.613 1.166 1.00 94.81 394 VAL A O 1
ATOM 2997 N N . PHE A 1 395 ? -18.858 -6.536 0.275 1.00 93.69 395 PHE A N 1
ATOM 2998 C CA . PHE A 1 395 ? -18.395 -7.811 0.824 1.00 93.69 395 PHE A CA 1
ATOM 2999 C C . PHE A 1 395 ? -17.382 -7.593 1.942 1.00 93.69 395 PHE A C 1
ATOM 3001 O O . PHE A 1 395 ? -16.625 -6.620 1.913 1.00 93.69 395 PHE A O 1
ATOM 3008 N N . SER A 1 396 ? -17.346 -8.532 2.882 1.00 93.19 396 SER A N 1
ATOM 3009 C CA . SER A 1 396 ? -16.270 -8.659 3.859 1.00 93.19 396 SER A CA 1
ATOM 3010 C C . SER A 1 396 ? -14.954 -9.067 3.207 1.00 93.19 396 SER A C 1
ATOM 3012 O O . SER A 1 396 ? -14.921 -9.438 2.031 1.00 93.19 396 SER A O 1
ATOM 3014 N N . ALA A 1 397 ? -13.852 -9.024 3.959 1.00 87.69 397 ALA A N 1
ATOM 3015 C CA . ALA A 1 397 ? -12.523 -9.313 3.425 1.00 87.69 397 ALA A CA 1
ATOM 3016 C C . ALA A 1 397 ? -12.414 -10.708 2.791 1.00 87.69 397 ALA A C 1
ATOM 3018 O O . ALA A 1 397 ? -11.896 -10.847 1.682 1.00 87.69 397 ALA A O 1
ATOM 3019 N N . THR A 1 398 ? -12.954 -11.737 3.446 1.00 87.81 398 THR A N 1
ATOM 3020 C CA . THR A 1 398 ? -12.966 -13.099 2.890 1.00 87.81 398 THR A CA 1
ATOM 3021 C C . THR A 1 398 ? -14.080 -13.318 1.864 1.00 87.81 398 THR A C 1
ATOM 3023 O O . THR A 1 398 ? -14.092 -14.337 1.171 1.00 87.81 398 THR A O 1
ATOM 3026 N N . GLY A 1 399 ? -14.998 -12.360 1.701 1.00 88.44 399 GLY A N 1
ATOM 3027 C CA . GLY A 1 399 ? -16.132 -12.457 0.784 1.00 88.44 399 GLY A CA 1
ATOM 3028 C C . GLY A 1 399 ? -17.224 -13.426 1.227 1.00 88.44 399 GLY A C 1
ATOM 3029 O O . GLY A 1 399 ? -18.119 -13.712 0.427 1.00 88.44 399 GLY A O 1
ATOM 3030 N N . THR A 1 400 ? -17.147 -13.941 2.459 1.00 90.69 400 THR A N 1
ATOM 3031 C CA . THR A 1 400 ? -18.152 -14.835 3.047 1.00 90.69 400 THR A CA 1
ATOM 3032 C C . THR A 1 400 ? -19.375 -14.075 3.530 1.00 90.69 400 THR A C 1
ATOM 3034 O O . THR A 1 400 ? -20.479 -14.612 3.466 1.00 90.69 400 THR A O 1
ATOM 3037 N N . HIS A 1 401 ? -19.183 -12.832 3.978 1.00 94.19 401 HIS A N 1
ATOM 3038 C CA . HIS A 1 401 ? -20.251 -11.960 4.434 1.00 94.19 401 HIS A CA 1
ATOM 3039 C C . HIS A 1 401 ? -20.489 -10.825 3.441 1.00 94.19 401 HIS A C 1
ATOM 3041 O O . HIS A 1 401 ? -19.586 -10.367 2.734 1.00 94.19 401 HIS A O 1
ATOM 3047 N N . HIS A 1 402 ? -21.733 -10.371 3.373 1.00 95.69 402 HIS A N 1
ATOM 3048 C CA . HIS A 1 402 ? -22.131 -9.253 2.536 1.00 95.69 402 HIS A CA 1
ATOM 3049 C C . HIS A 1 402 ? -23.160 -8.379 3.234 1.00 95.69 402 HIS A C 1
ATOM 3051 O O . HIS A 1 402 ? -23.990 -8.849 4.013 1.00 95.69 402 HIS A O 1
ATOM 3057 N N . LEU A 1 403 ? -23.130 -7.091 2.907 1.00 96.69 403 LEU A N 1
ATOM 3058 C CA . LEU A 1 403 ? -24.135 -6.144 3.347 1.00 96.69 403 LEU A CA 1
ATOM 3059 C C . LEU A 1 403 ? -24.519 -5.171 2.242 1.00 96.69 403 LEU A C 1
ATOM 3061 O O . LEU A 1 403 ? -23.759 -4.931 1.301 1.00 96.69 403 LEU A O 1
ATOM 3065 N N . TYR A 1 404 ? -25.725 -4.628 2.345 1.00 97.00 404 TYR A N 1
ATOM 3066 C CA . TYR A 1 404 ? -26.205 -3.562 1.475 1.00 97.00 404 TYR A CA 1
ATOM 3067 C C . TYR A 1 404 ? -27.366 -2.808 2.122 1.00 97.00 404 TYR A C 1
ATOM 3069 O O . TYR A 1 404 ? -28.152 -3.367 2.891 1.00 97.00 404 TYR A O 1
ATOM 3077 N N . THR A 1 405 ? -27.484 -1.528 1.780 1.00 97.12 405 THR A N 1
ATOM 3078 C CA . THR A 1 405 ? -28.561 -0.658 2.260 1.00 97.12 405 THR A CA 1
ATOM 3079 C C . THR A 1 405 ? -29.715 -0.652 1.271 1.00 97.12 405 THR A C 1
ATOM 3081 O O . THR A 1 405 ? -29.513 -0.516 0.057 1.00 97.12 405 THR A O 1
ATOM 3084 N N . VAL A 1 406 ? -30.935 -0.781 1.787 1.00 97.19 406 VAL A N 1
ATOM 3085 C CA . VAL A 1 406 ? -32.157 -0.803 0.985 1.00 97.19 406 VAL A CA 1
ATOM 3086 C C . VAL A 1 406 ? -33.197 0.176 1.503 1.00 97.19 406 VAL A C 1
ATOM 3088 O O . VAL A 1 406 ? -33.363 0.354 2.709 1.00 97.19 406 VAL A O 1
ATOM 3091 N N . GLY A 1 407 ? -33.944 0.753 0.565 1.00 96.31 407 GLY A N 1
ATOM 3092 C CA . GLY A 1 407 ? -35.218 1.400 0.852 1.00 96.31 407 GLY A CA 1
ATOM 3093 C C . GLY A 1 407 ? -36.349 0.373 0.811 1.00 96.31 407 GLY A C 1
ATOM 3094 O O . GLY A 1 407 ? -36.499 -0.356 -0.181 1.00 96.31 407 GLY A O 1
ATOM 3095 N N . LYS A 1 408 ? -37.144 0.316 1.882 1.00 93.94 408 LYS A N 1
ATOM 3096 C CA . LYS A 1 408 ? -38.309 -0.564 2.017 1.00 93.94 408 LYS A CA 1
ATOM 3097 C C . LYS A 1 408 ? -39.464 0.199 2.662 1.00 93.94 408 LYS A C 1
ATOM 3099 O O . LYS A 1 408 ? -39.405 0.536 3.839 1.00 93.94 408 LYS A O 1
ATOM 3104 N N . ASN A 1 409 ? -40.528 0.448 1.897 1.00 90.50 409 ASN A N 1
ATOM 3105 C CA . ASN A 1 409 ? -41.741 1.138 2.361 1.00 90.50 409 ASN A CA 1
ATOM 3106 C C . ASN A 1 409 ? -41.465 2.534 2.958 1.00 90.50 409 ASN A C 1
ATOM 3108 O O . ASN A 1 409 ? -42.091 2.933 3.935 1.00 90.50 409 ASN A O 1
ATOM 3112 N N . GLY A 1 410 ? -40.512 3.270 2.380 1.00 90.06 410 GLY A N 1
ATOM 3113 C CA . GLY A 1 410 ? -40.126 4.604 2.855 1.00 90.06 410 GLY A CA 1
ATOM 3114 C C . GLY A 1 410 ? -39.193 4.618 4.070 1.00 90.06 410 GLY A C 1
ATOM 3115 O O . GLY A 1 410 ? -38.829 5.700 4.512 1.00 90.06 410 GLY A O 1
ATOM 3116 N N . GLN A 1 411 ? -38.782 3.452 4.576 1.00 95.25 411 GLN A N 1
ATOM 3117 C CA . GLN A 1 411 ? -37.779 3.321 5.635 1.00 95.25 411 GLN A CA 1
ATOM 3118 C C . GLN A 1 411 ? -36.478 2.730 5.087 1.00 95.25 411 GLN A C 1
ATOM 3120 O O . GLN A 1 411 ? -36.472 2.035 4.064 1.00 95.25 411 GLN A O 1
ATOM 3125 N N . THR A 1 412 ? -35.380 2.980 5.791 1.00 96.31 412 THR A N 1
ATOM 3126 C CA . THR A 1 412 ? -34.072 2.394 5.508 1.00 96.31 412 THR A CA 1
ATOM 3127 C C . THR A 1 412 ? -33.886 1.104 6.303 1.00 96.31 412 THR A C 1
ATOM 3129 O O . THR A 1 412 ? -34.232 1.013 7.482 1.00 96.31 412 THR A O 1
ATOM 3132 N N . VAL A 1 413 ? -33.317 0.094 5.646 1.00 96.88 413 VAL A N 1
ATOM 3133 C CA . VAL A 1 413 ? -32.929 -1.188 6.242 1.00 96.88 413 VAL A CA 1
ATOM 3134 C C . VAL A 1 413 ? -31.511 -1.525 5.786 1.00 96.88 413 VAL A C 1
ATOM 3136 O O . VAL A 1 413 ? -31.176 -1.363 4.612 1.00 96.88 413 VAL A O 1
ATOM 3139 N N . VAL A 1 414 ? -30.675 -2.022 6.699 1.00 97.69 414 VAL A N 1
ATOM 3140 C CA . VAL A 1 414 ? -29.395 -2.650 6.343 1.00 97.69 414 VAL A CA 1
ATOM 3141 C C . VAL A 1 414 ? -29.619 -4.152 6.294 1.00 97.69 414 VAL A C 1
ATOM 3143 O O . VAL A 1 414 ? -30.097 -4.746 7.260 1.00 97.69 414 VAL A O 1
ATOM 3146 N N . VAL A 1 415 ? -29.298 -4.765 5.160 1.00 97.69 415 VAL A N 1
ATOM 3147 C CA . VAL A 1 415 ? -29.331 -6.217 4.999 1.00 97.69 415 VAL A CA 1
ATOM 3148 C C . VAL A 1 415 ? -27.920 -6.739 5.198 1.00 97.69 415 VAL A C 1
ATOM 3150 O O . VAL A 1 415 ? -27.022 -6.297 4.490 1.00 97.69 415 VAL A O 1
ATOM 3153 N N . VAL A 1 416 ? -27.734 -7.671 6.131 1.00 97.19 416 VAL A N 1
ATOM 3154 C CA . VAL A 1 416 ? -26.470 -8.387 6.353 1.00 97.19 416 VAL A CA 1
ATOM 3155 C C . VAL A 1 416 ? -26.743 -9.871 6.160 1.00 97.19 416 VAL A C 1
ATOM 3157 O O . VAL A 1 416 ? -27.587 -10.434 6.853 1.00 97.19 416 VAL A O 1
ATOM 3160 N N . ASP A 1 417 ? -26.092 -10.492 5.182 1.00 95.44 417 ASP A N 1
ATOM 3161 C CA . ASP A 1 417 ? -26.271 -11.908 4.832 1.00 95.44 417 ASP A CA 1
ATOM 3162 C C . ASP A 1 417 ? -27.732 -12.341 4.645 1.00 95.44 417 ASP A C 1
ATOM 3164 O O . ASP A 1 417 ? -28.186 -13.375 5.132 1.00 95.44 417 ASP A O 1
ATOM 3168 N N . GLY A 1 418 ? -28.507 -11.497 3.962 1.00 94.19 418 GLY A N 1
ATOM 3169 C CA . GLY A 1 418 ? -29.939 -11.709 3.743 1.00 94.19 418 GLY A CA 1
ATOM 3170 C C . GLY A 1 418 ? -30.828 -11.435 4.963 1.00 94.19 418 GLY A C 1
ATOM 3171 O O . GLY A 1 418 ? -32.052 -11.457 4.827 1.00 94.19 418 GLY A O 1
ATOM 3172 N N . LYS A 1 419 ? -30.259 -11.128 6.134 1.00 95.31 419 LYS A N 1
ATOM 3173 C CA . LYS A 1 419 ? -31.002 -10.733 7.333 1.00 95.31 419 LYS A CA 1
ATOM 3174 C C . LYS A 1 419 ? -31.193 -9.219 7.372 1.00 95.31 419 LYS A C 1
ATOM 3176 O O . LYS A 1 419 ? -30.232 -8.456 7.387 1.00 95.31 419 LYS A O 1
ATOM 3181 N N . GLU A 1 420 ? -32.447 -8.790 7.422 1.00 96.00 420 GLU A N 1
ATOM 3182 C CA . GLU A 1 420 ? -32.821 -7.381 7.564 1.00 96.00 420 GLU A CA 1
ATOM 3183 C C . GLU A 1 420 ? -32.614 -6.889 9.011 1.00 96.00 420 GLU A C 1
ATOM 3185 O O . GLU A 1 420 ? -33.012 -7.557 9.972 1.00 96.00 420 GLU A O 1
ATOM 3190 N N . SER A 1 421 ? -32.021 -5.704 9.176 1.00 95.19 421 SER A N 1
ATOM 3191 C CA . SER A 1 421 ? -32.075 -4.949 10.432 1.00 95.19 421 SER A CA 1
ATOM 3192 C C . SER A 1 421 ? -33.510 -4.481 10.729 1.00 95.19 421 SER A C 1
ATOM 3194 O O . SER A 1 421 ? -34.333 -4.400 9.814 1.00 95.19 421 SER A O 1
ATOM 3196 N N . PRO A 1 422 ? -33.831 -4.076 11.974 1.00 93.06 422 PRO A N 1
ATOM 3197 C CA . PRO A 1 422 ? -35.024 -3.270 12.217 1.00 93.06 422 PRO A CA 1
ATOM 3198 C C . PRO A 1 422 ? -35.026 -2.032 11.303 1.00 93.06 422 PRO A C 1
ATOM 3200 O O . PRO A 1 422 ? -33.947 -1.471 11.075 1.00 93.06 422 PRO A O 1
ATOM 3203 N N . PRO A 1 423 ? -36.188 -1.613 10.772 1.00 94.19 423 PRO A N 1
ATOM 3204 C CA . PRO A 1 423 ? -36.264 -0.425 9.938 1.00 94.19 423 PRO A CA 1
ATOM 3205 C C . PRO A 1 423 ? -36.051 0.844 10.768 1.00 94.19 423 PRO A C 1
ATOM 3207 O O . PRO A 1 423 ? -36.423 0.912 11.942 1.00 94.19 423 PRO A O 1
ATOM 3210 N N . PHE A 1 424 ? -35.449 1.852 10.147 1.00 94.12 424 PHE A N 1
ATOM 3211 C CA . PHE A 1 424 ? -35.197 3.168 10.733 1.00 94.12 424 PHE A CA 1
ATOM 3212 C C . PHE A 1 424 ? -35.307 4.255 9.657 1.00 94.12 424 PHE A C 1
ATOM 3214 O O . PHE A 1 424 ? -35.333 3.954 8.465 1.00 94.12 424 PHE A O 1
ATOM 3221 N N . ASP A 1 425 ? -35.394 5.519 10.070 1.00 91.81 425 ASP A N 1
ATOM 3222 C CA . ASP A 1 425 ? -35.706 6.612 9.140 1.00 91.81 425 ASP A CA 1
ATOM 3223 C C . ASP A 1 425 ? -34.547 6.936 8.194 1.00 91.81 425 ASP A C 1
ATOM 3225 O O . ASP A 1 425 ? -34.768 7.171 7.008 1.00 91.81 425 ASP A O 1
ATOM 3229 N N . LYS A 1 426 ? -33.309 6.952 8.706 1.00 91.75 426 LYS A N 1
ATOM 3230 C CA . LYS A 1 426 ? -32.101 7.217 7.912 1.00 91.75 426 LYS A CA 1
ATOM 3231 C C . LYS A 1 426 ? -30.810 6.769 8.600 1.00 91.75 426 LYS A C 1
ATOM 3233 O O . LYS A 1 426 ? -30.737 6.640 9.824 1.00 91.75 426 LYS A O 1
ATOM 3238 N N . LEU A 1 427 ? -29.781 6.547 7.783 1.00 94.00 427 LEU A N 1
ATOM 3239 C CA . LEU A 1 427 ? -28.406 6.338 8.241 1.00 94.00 427 LEU A CA 1
ATOM 3240 C C . LEU A 1 427 ? -27.826 7.629 8.836 1.00 94.00 427 LEU A C 1
ATOM 3242 O O . LEU A 1 427 ? -28.147 8.726 8.383 1.00 94.00 427 LEU A O 1
ATOM 3246 N N . GLY A 1 428 ? -26.956 7.473 9.831 1.00 90.62 428 GLY A N 1
ATOM 3247 C CA . GLY A 1 428 ? -26.150 8.551 10.399 1.00 90.62 428 GLY A CA 1
ATOM 3248 C C . GLY A 1 428 ? -24.856 8.788 9.610 1.00 90.62 428 GLY A C 1
ATOM 3249 O O . GLY A 1 428 ? -24.747 8.455 8.429 1.00 90.62 428 GLY A O 1
ATOM 3250 N N . LYS A 1 429 ? -23.843 9.372 10.264 1.00 88.62 429 LYS A N 1
ATOM 3251 C CA . LYS A 1 429 ? -22.572 9.746 9.614 1.00 88.62 429 LYS A CA 1
ATOM 3252 C C . LYS A 1 429 ? -21.700 8.569 9.171 1.00 88.62 429 LYS A C 1
ATOM 3254 O O . LYS A 1 429 ? -20.857 8.752 8.293 1.00 88.62 429 LYS A O 1
ATOM 3259 N N . VAL A 1 430 ? -21.844 7.396 9.787 1.00 89.31 430 VAL A N 1
ATOM 3260 C CA . VAL A 1 430 ? -21.067 6.199 9.439 1.00 89.31 430 VAL A CA 1
ATOM 3261 C C . VAL A 1 430 ? -21.913 5.339 8.511 1.00 89.31 430 VAL A C 1
ATOM 3263 O O . VAL A 1 430 ? -22.899 4.735 8.934 1.00 89.31 430 VAL A O 1
ATOM 3266 N N . VAL A 1 431 ? -21.537 5.305 7.234 1.00 90.44 431 VAL A N 1
ATOM 3267 C CA . VAL A 1 431 ? -22.202 4.460 6.235 1.00 90.44 431 VAL A CA 1
ATOM 3268 C C . VAL A 1 431 ? -21.890 2.977 6.482 1.00 90.44 431 VAL A C 1
ATOM 3270 O O . VAL A 1 431 ? -20.810 2.678 6.988 1.00 90.44 431 VAL A O 1
ATOM 3273 N N . PRO A 1 432 ? -22.793 2.045 6.123 1.00 93.62 432 PRO A N 1
ATOM 3274 C CA . PRO A 1 432 ? -22.535 0.614 6.246 1.00 93.62 432 PRO A CA 1
ATOM 3275 C C . PRO A 1 432 ? -21.318 0.150 5.451 1.00 93.62 432 PRO A C 1
ATOM 3277 O O . PRO A 1 432 ? -21.294 0.233 4.222 1.00 93.62 432 PRO A O 1
ATOM 3280 N N . GLU A 1 433 ? -20.331 -0.385 6.163 1.00 93.06 433 GLU A N 1
ATOM 3281 C CA . GLU A 1 433 ? -19.119 -0.963 5.589 1.00 93.06 433 GLU A CA 1
ATOM 3282 C C . GLU A 1 433 ? -18.585 -2.119 6.443 1.00 93.06 433 GLU A C 1
ATOM 3284 O O . GLU A 1 433 ? -18.808 -2.169 7.656 1.00 93.06 433 GLU A O 1
ATOM 3289 N N . PHE A 1 434 ? -17.864 -3.043 5.802 1.00 93.31 434 PHE A N 1
ATOM 3290 C CA . PHE A 1 434 ? -16.975 -3.963 6.509 1.00 93.31 434 PHE A CA 1
ATOM 3291 C C . PHE A 1 434 ? -15.656 -3.257 6.802 1.00 93.31 434 PHE A C 1
ATOM 3293 O O . PHE A 1 434 ? -15.109 -2.558 5.945 1.00 93.31 434 PHE A O 1
ATOM 3300 N N . LEU A 1 435 ? -15.129 -3.466 8.003 1.00 90.75 435 LEU A N 1
ATOM 3301 C CA . LEU A 1 435 ? -13.840 -2.923 8.391 1.00 90.75 435 LEU A CA 1
ATOM 3302 C C . LEU A 1 435 ? -12.727 -3.622 7.595 1.00 90.75 435 LEU A C 1
ATOM 3304 O O . LEU A 1 435 ? -12.787 -4.847 7.418 1.00 90.75 435 LEU A O 1
ATOM 3308 N N . PRO A 1 436 ? -11.720 -2.874 7.100 1.00 81.19 436 PRO A N 1
ATOM 3309 C CA . PRO A 1 436 ? -10.704 -3.407 6.199 1.00 81.19 436 PRO A CA 1
ATOM 3310 C C . PRO A 1 436 ? -10.037 -4.681 6.724 1.00 81.19 436 PRO A C 1
ATOM 3312 O O . PRO A 1 436 ? -9.549 -4.716 7.848 1.00 81.19 436 PRO A O 1
ATOM 3315 N N . GLY A 1 437 ? -9.988 -5.723 5.890 1.00 81.75 437 GLY A N 1
ATOM 3316 C CA . GLY A 1 437 ? -9.337 -6.986 6.251 1.00 81.75 437 GLY A CA 1
ATOM 3317 C C . GLY A 1 437 ? -10.103 -7.841 7.267 1.00 81.75 437 GLY A C 1
ATOM 3318 O O . GLY A 1 437 ? -9.543 -8.821 7.746 1.00 81.75 437 GLY A O 1
ATOM 3319 N N . SER A 1 438 ? -11.357 -7.502 7.589 1.00 87.19 438 SER A N 1
ATOM 3320 C CA . SER A 1 438 ? -12.135 -8.208 8.606 1.00 87.19 438 SER A CA 1
ATOM 3321 C C . SER A 1 438 ? -13.534 -8.626 8.146 1.00 87.19 438 SER A C 1
ATOM 3323 O O . SER A 1 438 ? -14.030 -8.228 7.088 1.00 87.19 438 SER A O 1
ATOM 3325 N N . GLU A 1 439 ? -14.172 -9.415 9.007 1.00 90.50 439 GLU A N 1
ATOM 3326 C CA . GLU A 1 439 ? -15.586 -9.792 8.939 1.00 90.50 439 GLU A CA 1
ATOM 3327 C C . GLU A 1 439 ? -16.473 -8.871 9.798 1.00 90.50 439 GLU A C 1
ATOM 3329 O O . GLU A 1 439 ? -17.691 -9.038 9.854 1.00 90.50 439 GLU A O 1
ATOM 3334 N N . ASN A 1 440 ? -15.864 -7.887 10.466 1.00 92.06 440 ASN A N 1
ATOM 3335 C CA . ASN A 1 440 ? -16.559 -6.947 11.328 1.00 92.06 440 ASN A CA 1
ATOM 3336 C C . ASN A 1 440 ? -17.140 -5.805 10.492 1.00 92.06 440 ASN A C 1
ATOM 3338 O O . ASN A 1 440 ? -16.500 -5.330 9.556 1.00 92.06 440 ASN A O 1
ATOM 3342 N N . TYR A 1 441 ? -18.338 -5.337 10.829 1.00 93.69 441 TYR A N 1
ATOM 3343 C CA . TYR A 1 441 ? -19.010 -4.249 10.122 1.00 93.69 441 TYR A CA 1
ATOM 3344 C C . TYR A 1 441 ? -19.502 -3.166 11.072 1.00 93.69 441 TYR A C 1
ATOM 3346 O O . TYR A 1 441 ? -19.793 -3.410 12.250 1.00 93.69 441 TYR A O 1
ATOM 3354 N N . ILE A 1 442 ? -19.626 -1.957 10.530 1.00 93.50 442 ILE A N 1
ATOM 3355 C CA . ILE A 1 442 ? -20.078 -0.786 11.269 1.00 93.50 442 ILE A CA 1
ATOM 3356 C C . ILE A 1 442 ? -21.029 0.075 10.442 1.00 93.50 442 ILE A C 1
ATOM 3358 O O . ILE A 1 442 ? -20.914 0.158 9.222 1.00 93.50 442 ILE A O 1
ATOM 3362 N N . TYR A 1 443 ? -21.976 0.716 11.118 1.00 94.12 443 TYR A N 1
ATOM 3363 C CA . TYR A 1 443 ? -22.757 1.839 10.601 1.00 94.12 443 TYR A CA 1
ATOM 3364 C C . TYR A 1 443 ? -23.296 2.673 11.763 1.00 94.12 443 TYR A C 1
ATOM 3366 O O . TYR A 1 443 ? -23.250 2.234 12.912 1.00 94.12 443 TYR A O 1
ATOM 3374 N N . SER A 1 444 ? -23.824 3.866 11.498 1.00 94.00 444 SER A N 1
ATOM 3375 C CA . SER A 1 444 ? -24.599 4.613 12.488 1.00 94.00 444 SER A CA 1
ATOM 3376 C C . SER A 1 444 ? -26.027 4.855 12.019 1.00 94.00 444 SER A C 1
ATOM 3378 O O . SER A 1 444 ? -26.319 4.911 10.824 1.00 94.00 444 SER A O 1
ATOM 3380 N N . ILE A 1 445 ? -26.933 4.953 12.986 1.00 95.12 445 ILE A N 1
ATOM 3381 C CA . ILE A 1 445 ? -28.350 5.252 12.790 1.00 95.12 445 ILE A CA 1
ATOM 3382 C C . ILE A 1 445 ? -28.605 6.631 13.385 1.00 95.12 445 ILE A C 1
ATOM 3384 O O . ILE A 1 445 ? -28.220 6.883 14.531 1.00 95.12 445 ILE A O 1
ATOM 3388 N N . GLU A 1 446 ? -29.266 7.507 12.633 1.00 93.88 446 GLU A N 1
ATOM 3389 C CA . GLU A 1 446 ? -29.711 8.790 13.171 1.00 93.88 446 GLU A CA 1
ATOM 3390 C C . GLU A 1 446 ? -30.964 8.594 14.037 1.00 93.88 446 GLU A C 1
ATOM 3392 O O . GLU A 1 446 ? -31.892 7.870 13.669 1.00 93.88 446 GLU A O 1
ATOM 3397 N N . ARG A 1 447 ? -30.970 9.221 15.212 1.00 91.12 447 ARG A N 1
ATOM 3398 C CA . ARG A 1 447 ? -32.060 9.237 16.192 1.00 91.12 447 ARG A CA 1
ATOM 3399 C C . ARG A 1 447 ? -32.456 10.689 16.470 1.00 91.12 447 ARG A C 1
ATOM 3401 O O . ARG A 1 447 ? -31.703 11.604 16.158 1.00 91.12 447 ARG A O 1
ATOM 3408 N N . GLU A 1 448 ? -33.614 10.896 17.091 1.00 88.50 448 GLU A N 1
ATOM 3409 C CA . GLU A 1 448 ? -34.103 12.239 17.446 1.00 88.50 448 GLU A CA 1
ATOM 3410 C C . GLU A 1 448 ? -33.098 13.016 18.321 1.00 88.50 448 GLU A C 1
ATOM 3412 O O . GLU A 1 448 ? -32.784 14.166 18.025 1.00 88.50 448 GLU A O 1
ATOM 3417 N N . ASP A 1 449 ? -32.502 12.344 19.314 1.00 86.75 449 ASP A N 1
ATOM 3418 C CA . ASP A 1 449 ? -31.572 12.945 20.283 1.00 86.75 449 ASP A CA 1
ATOM 3419 C C . ASP A 1 449 ? -30.079 12.729 19.952 1.00 86.75 449 ASP A C 1
ATOM 3421 O O . ASP A 1 449 ? -29.208 12.932 20.803 1.00 86.75 449 ASP A O 1
ATOM 3425 N N . GLY A 1 450 ? -29.746 12.279 18.735 1.00 90.94 450 GLY A N 1
ATOM 3426 C CA . GLY A 1 450 ? -28.354 12.076 18.322 1.00 90.94 450 GLY A CA 1
ATOM 3427 C C . GLY A 1 450 ? -28.143 10.890 17.386 1.00 90.94 450 GLY A C 1
ATOM 3428 O O . GLY A 1 450 ? -28.923 10.644 16.475 1.00 90.94 450 GLY A O 1
ATOM 3429 N N . GLU A 1 451 ? -27.063 10.140 17.584 1.00 93.12 451 GLU A N 1
ATOM 3430 C CA . GLU A 1 451 ? -26.711 8.991 16.749 1.00 93.12 451 GLU A CA 1
ATOM 3431 C C . GLU A 1 451 ? -26.390 7.752 17.589 1.00 93.12 451 GLU A C 1
ATOM 3433 O O . GLU A 1 451 ? -25.778 7.831 18.657 1.00 93.12 451 GLU A O 1
ATOM 3438 N N . THR A 1 452 ? -26.773 6.587 17.068 1.00 93.50 452 THR A N 1
ATOM 3439 C CA . THR A 1 452 ? -26.438 5.275 17.628 1.00 93.50 452 THR A CA 1
ATOM 3440 C C . THR A 1 452 ? -25.438 4.579 16.713 1.00 93.50 452 THR A C 1
ATOM 3442 O O . THR A 1 452 ? -25.712 4.405 15.525 1.00 93.50 452 THR A O 1
ATOM 3445 N N . LEU A 1 453 ? -24.301 4.141 17.253 1.00 93.31 453 LEU A N 1
ATOM 3446 C CA . LEU A 1 453 ? -23.329 3.329 16.528 1.00 93.31 453 LEU A CA 1
ATOM 3447 C C . LEU A 1 453 ? -23.757 1.861 16.573 1.00 93.31 453 LEU A C 1
ATOM 3449 O O . LEU A 1 453 ? -24.119 1.348 17.632 1.00 93.31 453 LEU A O 1
ATOM 3453 N N . VAL A 1 454 ? -23.700 1.179 15.436 1.00 93.69 454 VAL A N 1
ATOM 3454 C CA . VAL A 1 454 ? -23.935 -0.258 15.326 1.00 93.69 454 VAL A CA 1
ATOM 3455 C C . VAL A 1 454 ? -22.639 -0.923 14.909 1.00 93.69 454 VAL A C 1
ATOM 3457 O O . VAL A 1 454 ? -22.163 -0.699 13.803 1.00 93.69 454 VAL A O 1
ATOM 3460 N N . PHE A 1 455 ? -22.089 -1.754 15.787 1.00 93.06 455 PHE A N 1
ATOM 3461 C CA . PHE A 1 455 ? -20.886 -2.539 15.533 1.00 93.06 455 PHE A CA 1
ATOM 3462 C C . PHE A 1 455 ? -21.238 -4.023 15.639 1.00 93.06 455 PHE A C 1
ATOM 3464 O O . PHE A 1 455 ? -21.691 -4.476 16.692 1.00 93.06 455 PHE A O 1
ATOM 3471 N N . ASN A 1 456 ? -21.113 -4.770 14.538 1.00 91.94 456 ASN A N 1
ATOM 3472 C CA . ASN A 1 456 ? -21.521 -6.180 14.446 1.00 91.94 456 ASN A CA 1
ATOM 3473 C C . ASN A 1 456 ? -22.947 -6.456 14.957 1.00 91.94 456 ASN A C 1
ATOM 3475 O O . ASN A 1 456 ? -23.215 -7.439 15.649 1.00 91.94 456 ASN A O 1
ATOM 3479 N N . GLY A 1 457 ? -23.871 -5.541 14.664 1.00 90.19 457 GLY A N 1
ATOM 3480 C CA . GLY A 1 457 ? -25.269 -5.624 15.093 1.00 90.19 457 GLY A CA 1
ATOM 3481 C C . GLY A 1 457 ? -25.522 -5.204 16.547 1.00 90.19 457 GLY A C 1
ATOM 3482 O O . GLY A 1 457 ? -26.682 -5.063 16.937 1.00 90.19 457 GLY A O 1
ATOM 3483 N N . LYS A 1 458 ? -24.478 -4.948 17.347 1.00 90.75 458 LYS A N 1
ATOM 3484 C CA . LYS A 1 458 ? -24.598 -4.410 18.708 1.00 90.75 458 LYS A CA 1
ATOM 3485 C C . LYS A 1 458 ? -24.702 -2.886 18.657 1.00 90.75 458 LYS A C 1
ATOM 3487 O O . LYS A 1 458 ? -23.828 -2.221 18.108 1.00 90.75 458 LYS A O 1
ATOM 3492 N N . GLN A 1 459 ? -25.766 -2.343 19.244 1.00 92.12 459 GLN A N 1
ATOM 3493 C CA . GLN A 1 459 ? -26.015 -0.900 19.300 1.00 92.12 459 GLN A CA 1
ATOM 3494 C C . GLN A 1 459 ? -25.351 -0.270 20.535 1.00 92.12 459 GLN A C 1
ATOM 3496 O O . GLN A 1 459 ? -25.379 -0.850 21.622 1.00 92.12 459 GLN A O 1
ATOM 3501 N N . SER A 1 460 ? -24.762 0.914 20.374 1.00 91.25 460 SER A N 1
ATOM 3502 C CA . SER A 1 460 ? -24.323 1.777 21.477 1.00 91.25 460 SER A CA 1
ATOM 3503 C C . SER A 1 460 ? -25.508 2.515 22.127 1.00 91.25 460 SER A C 1
ATOM 3505 O O . SER A 1 460 ? -26.615 2.506 21.583 1.00 91.25 460 SER A O 1
ATOM 3507 N N . PRO A 1 461 ? -25.300 3.225 23.252 1.00 90.50 461 PRO A N 1
ATOM 3508 C CA . PRO A 1 461 ? -26.175 4.331 23.635 1.00 90.50 461 PRO A CA 1
ATOM 3509 C C . PRO A 1 461 ? -26.266 5.394 22.529 1.00 90.50 461 PRO A C 1
ATOM 3511 O O . PRO A 1 461 ? -25.404 5.464 21.647 1.00 90.50 461 PRO A O 1
ATOM 3514 N N . THR A 1 462 ? -27.302 6.228 22.587 1.00 91.75 462 THR A N 1
ATOM 3515 C CA . THR A 1 462 ? -27.417 7.408 21.722 1.00 91.75 462 THR A CA 1
ATOM 3516 C C . THR A 1 462 ? -26.509 8.512 22.251 1.00 91.75 462 THR A C 1
ATOM 3518 O O . THR A 1 462 ? -26.588 8.875 23.424 1.00 91.75 462 THR A O 1
ATOM 3521 N N . TYR A 1 463 ? -25.657 9.043 21.379 1.00 88.88 463 TYR A N 1
ATOM 3522 C CA . TYR A 1 463 ? -24.751 10.148 21.687 1.00 88.88 463 TYR A CA 1
ATOM 3523 C C . TYR A 1 463 ? -25.072 11.354 20.813 1.00 88.88 463 TYR A C 1
ATOM 3525 O O . TYR A 1 463 ? -25.399 11.194 19.638 1.00 88.88 463 TYR A O 1
ATOM 3533 N N . ALA A 1 464 ? -24.892 12.565 21.344 1.00 87.56 464 ALA A N 1
ATOM 3534 C CA . ALA A 1 464 ? -25.084 13.799 20.581 1.00 87.56 464 ALA A CA 1
ATOM 3535 C C . ALA A 1 464 ? -24.132 13.869 19.371 1.00 87.56 464 ALA A C 1
ATOM 3537 O O . ALA A 1 464 ? -24.489 14.359 18.300 1.00 87.56 464 ALA A O 1
ATOM 3538 N N . ARG A 1 465 ? -22.901 13.365 19.538 1.00 81.94 465 ARG A N 1
ATOM 3539 C CA . ARG A 1 465 ? -21.916 13.145 18.466 1.00 81.94 465 ARG A CA 1
ATOM 3540 C C . ARG A 1 465 ? -20.824 12.181 18.916 1.00 81.94 465 ARG A C 1
ATOM 3542 O O . ARG A 1 465 ? -20.558 12.060 20.107 1.00 81.94 465 ARG A O 1
ATOM 3549 N N . PHE A 1 466 ? -20.133 11.567 17.961 1.00 84.75 466 PHE A N 1
ATOM 3550 C CA . PHE A 1 466 ? -18.903 10.815 18.202 1.00 84.75 466 PHE A CA 1
ATOM 3551 C C . PHE A 1 466 ? -17.796 11.225 17.217 1.00 84.75 466 PHE A C 1
ATOM 3553 O O . PHE A 1 466 ? -18.068 11.727 16.123 1.00 84.75 466 PHE A O 1
ATOM 3560 N N . SER A 1 467 ? -16.534 11.048 17.611 1.00 82.38 467 SER A N 1
ATOM 3561 C CA . SER A 1 467 ? -15.374 11.173 16.723 1.00 82.38 467 SER A CA 1
ATOM 3562 C C . SER A 1 467 ? -15.312 9.995 15.753 1.00 82.38 467 SER A C 1
ATOM 3564 O O . SER A 1 467 ? -15.851 8.934 16.052 1.00 82.38 467 SER A O 1
ATOM 3566 N N . LYS A 1 468 ? -14.570 10.123 14.642 1.00 83.56 468 LYS A N 1
ATOM 3567 C CA . LYS A 1 468 ? -14.278 8.975 13.764 1.00 83.56 468 LYS A CA 1
ATOM 3568 C C . LYS A 1 468 ? -13.792 7.779 14.613 1.00 83.56 468 LYS A C 1
ATOM 3570 O O . LYS A 1 468 ? -12.813 7.964 15.343 1.00 83.56 468 LYS A O 1
ATOM 3575 N N . PRO A 1 469 ? -14.458 6.610 14.556 1.00 87.25 469 PRO A N 1
ATOM 3576 C CA . PRO A 1 469 ? -14.030 5.445 15.318 1.00 87.25 469 PRO A CA 1
ATOM 3577 C C . PRO A 1 469 ? -12.651 4.950 14.875 1.00 87.25 469 PRO A C 1
ATOM 3579 O O . PRO A 1 469 ? -12.316 4.999 13.688 1.00 87.25 469 PRO A O 1
ATOM 3582 N N . ALA A 1 470 ? -11.860 4.485 15.836 1.00 86.88 470 ALA A N 1
ATOM 3583 C CA . ALA A 1 470 ? -10.626 3.745 15.616 1.00 86.88 470 ALA A CA 1
ATOM 3584 C C . ALA A 1 470 ? -10.834 2.283 16.019 1.00 86.88 470 ALA A C 1
ATOM 3586 O O . ALA A 1 470 ? -11.653 1.986 16.889 1.00 86.88 470 ALA A O 1
ATOM 3587 N N . PHE A 1 471 ? -10.088 1.382 15.388 1.00 88.25 471 PHE A N 1
ATOM 3588 C CA . PHE A 1 471 ? -10.266 -0.057 15.541 1.00 88.25 471 PHE A CA 1
ATOM 3589 C C . PHE A 1 471 ? -8.947 -0.739 15.883 1.00 88.25 471 PHE A C 1
ATOM 3591 O O . PHE A 1 471 ? -7.881 -0.247 15.502 1.00 88.25 471 PHE A O 1
ATOM 3598 N N . SER A 1 472 ? -9.021 -1.867 16.588 1.00 89.31 472 SER A N 1
ATOM 3599 C CA . SER A 1 472 ? -7.878 -2.771 16.739 1.00 89.31 472 SER A CA 1
ATOM 3600 C C . SER A 1 472 ? -7.472 -3.363 15.386 1.00 89.31 472 SER A C 1
ATOM 3602 O O . SER A 1 472 ? -8.227 -3.306 14.414 1.00 89.31 472 SER A O 1
ATOM 3604 N N . ARG A 1 473 ? -6.271 -3.951 15.302 1.00 84.94 473 ARG A N 1
ATOM 3605 C CA . ARG A 1 473 ? -5.735 -4.531 14.057 1.00 84.94 473 ARG A CA 1
ATOM 3606 C C . ARG A 1 473 ? -6.638 -5.620 13.464 1.00 84.94 473 ARG A C 1
ATOM 3608 O O . ARG A 1 473 ? -6.812 -5.670 12.251 1.00 84.94 473 ARG A O 1
ATOM 3615 N N . ASP A 1 474 ? -7.222 -6.462 14.310 1.00 84.00 474 ASP A N 1
ATOM 3616 C CA . ASP A 1 474 ? -8.203 -7.490 13.930 1.00 84.00 474 ASP A CA 1
ATOM 3617 C C . ASP A 1 474 ? -9.607 -6.915 13.647 1.00 84.00 474 ASP A C 1
ATOM 3619 O O . ASP A 1 474 ? -10.539 -7.645 13.306 1.00 84.00 474 ASP A O 1
ATOM 3623 N N . SER A 1 475 ? -9.772 -5.597 13.793 1.00 86.56 475 SER A N 1
ATOM 3624 C CA . SER A 1 475 ? -11.038 -4.870 13.707 1.00 86.56 475 SER A CA 1
ATOM 3625 C C . SER A 1 475 ? -12.120 -5.370 14.671 1.00 86.56 475 SER A C 1
ATOM 3627 O O . SER A 1 475 ? -13.292 -5.057 14.478 1.00 86.56 475 SER A O 1
ATOM 3629 N N . GLY A 1 476 ? -11.755 -6.165 15.683 1.00 86.25 476 GLY A N 1
ATOM 3630 C CA . GLY A 1 476 ? -12.678 -6.745 16.660 1.00 86.25 476 GLY A CA 1
ATOM 3631 C C . GLY A 1 476 ? -13.054 -5.782 17.783 1.00 86.25 476 GLY A C 1
ATOM 3632 O O . GLY A 1 476 ? -14.078 -5.972 18.441 1.00 86.25 476 GLY A O 1
ATOM 3633 N N . ARG A 1 477 ? -12.251 -4.733 17.981 1.00 87.94 477 ARG A N 1
ATOM 3634 C CA . ARG A 1 477 ? -12.463 -3.696 18.986 1.00 87.94 477 ARG A CA 1
ATOM 3635 C C . ARG A 1 477 ? -12.645 -2.337 18.348 1.00 87.94 477 ARG A C 1
ATOM 3637 O O . ARG A 1 477 ? -12.053 -2.041 17.312 1.00 87.94 477 ARG A O 1
ATOM 3644 N N . VAL A 1 478 ? -13.430 -1.493 19.003 1.00 88.62 478 VAL A N 1
ATOM 3645 C CA . VAL A 1 478 ? -13.752 -0.138 18.557 1.00 88.62 478 VAL A CA 1
ATOM 3646 C C . VAL A 1 478 ? -13.578 0.850 19.701 1.00 88.62 478 VAL A C 1
ATOM 3648 O O . VAL A 1 478 ? -14.045 0.605 20.811 1.00 88.62 478 VAL A O 1
ATOM 3651 N N . ILE A 1 479 ? -12.942 1.988 19.416 1.00 87.50 479 ILE A N 1
ATOM 3652 C CA . ILE A 1 479 ? -12.868 3.148 20.306 1.00 87.50 479 ILE A CA 1
ATOM 3653 C C . ILE A 1 479 ? -13.293 4.429 19.590 1.00 87.50 479 ILE A C 1
ATOM 3655 O O . ILE A 1 479 ? -12.847 4.722 18.481 1.00 87.50 479 ILE A O 1
ATOM 3659 N N . CYS A 1 480 ? -14.121 5.240 20.239 1.00 86.50 480 CYS A N 1
ATOM 3660 C CA . CYS A 1 480 ? -14.400 6.604 19.797 1.00 86.50 480 CYS A CA 1
ATOM 3661 C C . CYS A 1 480 ? -14.612 7.548 20.982 1.00 86.50 480 CYS A C 1
ATOM 3663 O O . CYS A 1 480 ? -15.096 7.145 22.038 1.00 86.50 480 CYS A O 1
ATOM 3665 N N . ALA A 1 481 ? -14.300 8.830 20.792 1.00 83.88 481 ALA A N 1
ATOM 3666 C CA . ALA A 1 481 ? -14.777 9.877 21.684 1.00 83.88 481 ALA A CA 1
ATOM 3667 C C . ALA A 1 481 ? -16.276 10.067 21.431 1.00 83.88 481 ALA A C 1
ATOM 3669 O O . ALA A 1 481 ? -16.661 10.277 20.284 1.00 83.88 481 ALA A O 1
ATOM 3670 N N . ALA A 1 482 ? -17.112 10.027 22.461 1.00 85.12 482 ALA A N 1
ATOM 3671 C CA . ALA A 1 482 ? -18.555 10.196 22.345 1.00 85.12 482 ALA A CA 1
ATOM 3672 C C . ALA A 1 482 ? -19.052 11.280 23.308 1.00 85.12 482 ALA A C 1
ATOM 3674 O O . ALA A 1 482 ? -18.675 11.288 24.478 1.00 85.12 482 ALA A O 1
ATOM 3675 N N . GLU A 1 483 ? -19.886 12.200 22.822 1.00 83.56 483 GLU A N 1
ATOM 3676 C CA . GLU A 1 483 ? -20.511 13.243 23.634 1.00 83.56 483 GLU A CA 1
ATOM 3677 C C . GLU A 1 483 ? -21.890 12.796 24.129 1.00 83.56 483 GLU A C 1
ATOM 3679 O O . GLU A 1 483 ? -22.788 12.518 23.332 1.00 83.56 483 GLU A O 1
ATOM 3684 N N . LYS A 1 484 ? -22.077 12.798 25.452 1.00 77.88 484 LYS A N 1
ATOM 3685 C CA . LYS A 1 484 ? -23.363 12.499 26.104 1.00 77.88 484 LYS A CA 1
ATOM 3686 C C . LYS A 1 484 ? -24.321 13.697 26.174 1.00 77.88 484 LYS A C 1
ATOM 3688 O O . LYS A 1 484 ? -25.499 13.508 26.440 1.00 77.88 484 LYS A O 1
ATOM 3693 N N . GLY A 1 485 ? -23.814 14.912 25.970 1.00 71.00 485 GLY A N 1
ATOM 3694 C CA . GLY A 1 485 ? -24.552 16.178 26.039 1.00 71.00 485 GLY A CA 1
ATOM 3695 C C . GLY A 1 485 ? -23.853 17.206 26.932 1.00 71.00 485 GLY A C 1
ATOM 3696 O O . GLY A 1 485 ? -23.102 16.837 27.840 1.00 71.00 485 GLY A O 1
ATOM 3697 N N . GLU A 1 486 ? -24.095 18.494 26.671 1.00 71.19 486 GLU A N 1
ATOM 3698 C CA . GLU A 1 486 ? -23.508 19.635 27.404 1.00 71.19 486 GLU A CA 1
ATOM 3699 C C . GLU A 1 486 ? -21.965 19.649 27.406 1.00 71.19 486 GLU A C 1
ATOM 3701 O O . GLU A 1 486 ? -21.330 20.044 28.380 1.00 71.19 486 GLU A O 1
ATOM 3706 N N . GLY A 1 487 ? -21.331 19.187 26.320 1.00 66.62 487 GLY A N 1
ATOM 3707 C CA . GLY A 1 487 ? -19.870 19.153 26.210 1.00 66.62 487 GLY A CA 1
ATOM 3708 C C . GLY A 1 487 ? -19.197 18.045 27.025 1.00 66.62 487 GLY A C 1
ATOM 3709 O O . GLY A 1 487 ? -17.973 18.050 27.156 1.00 66.62 487 GLY A O 1
ATOM 3710 N N . ARG A 1 488 ? -19.959 17.082 27.560 1.00 70.81 488 ARG A N 1
ATOM 3711 C CA . ARG A 1 488 ? -19.421 15.937 28.309 1.00 70.81 488 ARG A CA 1
ATOM 3712 C C . ARG A 1 488 ? -19.023 14.802 27.372 1.00 70.81 488 ARG A C 1
ATOM 3714 O O . ARG A 1 488 ? -19.888 14.186 26.749 1.00 70.81 488 ARG A O 1
ATOM 3721 N N . TRP A 1 489 ? -17.727 14.497 27.320 1.00 76.25 489 TRP A N 1
ATOM 3722 C CA . TRP A 1 489 ? -17.163 13.441 26.476 1.00 76.25 489 TRP A CA 1
ATOM 3723 C C . TRP A 1 489 ? -16.703 12.226 27.283 1.00 76.25 489 TRP A C 1
ATOM 3725 O O . TRP A 1 489 ? -16.123 12.361 28.360 1.00 76.25 489 TRP A O 1
ATOM 3735 N N . VAL A 1 490 ? -16.910 11.041 26.715 1.00 78.75 490 VAL A N 1
ATOM 3736 C CA . VAL A 1 490 ? -16.383 9.757 27.193 1.00 78.75 490 VAL A CA 1
ATOM 3737 C C . VAL A 1 490 ? -15.625 9.054 26.063 1.00 78.75 490 VAL A C 1
ATOM 3739 O O . VAL A 1 490 ? -15.923 9.260 24.888 1.00 78.75 490 VAL A O 1
ATOM 3742 N N . ALA A 1 491 ? -14.649 8.215 26.394 1.00 81.19 491 ALA A N 1
ATOM 3743 C CA . ALA A 1 491 ? -14.127 7.198 25.489 1.00 81.19 491 ALA A CA 1
ATOM 3744 C C . ALA A 1 491 ? -15.084 6.000 25.504 1.00 81.19 491 ALA A C 1
ATOM 3746 O O . ALA A 1 491 ? -15.178 5.287 26.497 1.00 81.19 491 ALA A O 1
ATOM 3747 N N . TYR A 1 492 ? -15.804 5.770 24.414 1.00 85.31 492 TYR A N 1
ATOM 3748 C CA . TYR A 1 492 ? -16.533 4.525 24.198 1.00 85.31 492 TYR A CA 1
ATOM 3749 C C . TYR A 1 492 ? -15.549 3.480 23.675 1.00 85.31 492 TYR A C 1
ATOM 3751 O O . TYR A 1 492 ? -14.963 3.712 22.624 1.00 85.31 492 TYR A O 1
ATOM 3759 N N . VAL A 1 493 ? -15.363 2.367 24.387 1.00 85.62 493 VAL A N 1
ATOM 3760 C CA . VAL A 1 493 ? -14.515 1.229 24.002 1.00 85.62 493 VAL A CA 1
ATOM 3761 C C . VAL A 1 493 ? -15.325 -0.062 24.130 1.00 85.62 493 VAL A C 1
ATOM 3763 O O . VAL A 1 493 ? -15.735 -0.433 25.228 1.00 85.62 493 VAL A O 1
ATOM 3766 N N . ASP A 1 494 ? -15.595 -0.743 23.017 1.00 84.56 494 ASP A N 1
ATOM 3767 C CA . ASP A 1 494 ? -16.264 -2.062 22.963 1.00 84.56 494 ASP A CA 1
ATOM 3768 C C . ASP A 1 494 ? -17.620 -2.168 23.694 1.00 84.56 494 ASP A C 1
ATOM 3770 O O . ASP A 1 494 ? -18.016 -3.223 24.209 1.00 84.56 494 ASP A O 1
ATOM 3774 N N . GLY A 1 495 ? -18.377 -1.071 23.754 1.00 81.19 495 GLY A N 1
ATOM 3775 C CA . GLY A 1 495 ? -19.639 -1.022 24.497 1.00 81.19 495 GLY A CA 1
ATOM 3776 C C . GLY A 1 495 ? -19.512 -0.582 25.954 1.00 81.19 495 GLY A C 1
ATOM 3777 O O . GLY A 1 495 ? -20.520 -0.588 26.655 1.00 81.19 495 GLY A O 1
ATOM 3778 N N . LYS A 1 496 ? -18.313 -0.216 26.412 1.00 81.19 496 LYS A N 1
ATOM 3779 C CA . LYS A 1 496 ? -18.053 0.372 27.731 1.00 81.19 496 LYS A CA 1
ATOM 3780 C C . LYS A 1 496 ? -17.624 1.826 27.582 1.00 81.19 496 LYS A C 1
ATOM 3782 O O . LYS A 1 496 ? -17.003 2.194 26.594 1.00 81.19 496 LYS A O 1
ATOM 3787 N N . GLU A 1 497 ? -17.941 2.652 28.566 1.00 80.75 497 GLU A N 1
ATOM 3788 C CA . GLU A 1 497 ? -17.581 4.068 28.573 1.00 80.75 497 GLU A CA 1
ATOM 3789 C C . GLU A 1 497 ? -16.504 4.325 29.627 1.00 80.75 497 GLU A C 1
ATOM 3791 O O . GLU A 1 497 ? -16.636 3.908 30.775 1.00 80.75 497 GLU A O 1
ATOM 3796 N N . TYR A 1 498 ? -15.455 5.036 29.233 1.00 72.31 498 TYR A N 1
ATOM 3797 C CA . TYR A 1 498 ? -14.322 5.417 30.065 1.00 72.31 498 TYR A CA 1
ATOM 3798 C C . TYR A 1 498 ? -14.236 6.944 30.069 1.00 72.31 498 TYR A C 1
ATOM 3800 O O . TYR A 1 498 ? -14.196 7.586 29.023 1.00 72.31 498 TYR A O 1
ATOM 3808 N N . GLY A 1 499 ? -14.277 7.563 31.240 1.00 64.38 499 GLY A N 1
ATOM 3809 C CA . GLY A 1 499 ? -14.448 9.010 31.377 1.00 64.38 499 GLY A CA 1
ATOM 3810 C C . GLY A 1 499 ? -14.949 9.350 32.779 1.00 64.38 499 GLY A C 1
ATOM 3811 O O . GLY A 1 499 ? -15.069 8.437 33.591 1.00 64.38 499 GLY A O 1
ATOM 3812 N N . PRO A 1 500 ? -15.252 10.620 33.089 1.00 50.66 500 PRO A N 1
ATOM 3813 C CA . PRO A 1 500 ? -15.315 11.150 34.462 1.00 50.66 500 PRO A CA 1
ATOM 3814 C C . PRO A 1 500 ? -16.352 10.527 35.422 1.00 50.66 500 PRO A C 1
ATOM 3816 O O . PRO A 1 500 ? -16.399 10.931 36.580 1.00 50.66 500 PRO A O 1
ATOM 3819 N N . GLU A 1 501 ? -17.155 9.552 34.989 1.00 46.66 501 GLU A N 1
ATOM 3820 C CA . GLU A 1 501 ? -18.083 8.793 35.846 1.00 46.66 501 GLU A CA 1
ATOM 3821 C C . GLU A 1 501 ? -17.881 7.256 35.804 1.00 46.66 501 GLU A C 1
ATOM 3823 O O . GLU A 1 501 ? -18.702 6.515 36.339 1.00 46.66 501 GLU A O 1
ATOM 3828 N N . GLY A 1 502 ? -16.778 6.752 35.231 1.00 45.53 502 GLY A N 1
ATOM 3829 C CA . GLY A 1 502 ? -16.231 5.426 35.582 1.00 45.53 502 GLY A CA 1
ATOM 3830 C C . GLY A 1 502 ? -15.436 5.503 36.897 1.00 45.53 502 GLY A C 1
ATOM 3831 O O . GLY A 1 502 ? -14.975 6.593 37.223 1.00 45.53 502 GLY A O 1
ATOM 3832 N N . GLU A 1 503 ? -15.331 4.398 37.665 1.00 33.72 503 GLU A N 1
ATOM 3833 C CA . GLU A 1 503 ? -14.898 4.343 39.087 1.00 33.72 503 GLU A CA 1
ATOM 3834 C C . GLU A 1 503 ? -14.096 5.563 39.577 1.00 33.72 503 GLU A C 1
ATOM 3836 O O . GLU A 1 503 ? -12.927 5.776 39.256 1.00 33.72 503 GLU A O 1
ATOM 3841 N N . ARG A 1 504 ? -14.781 6.384 40.377 1.00 34.00 504 ARG A N 1
ATOM 3842 C CA . ARG A 1 504 ? -14.297 7.637 40.951 1.00 34.00 504 ARG A CA 1
ATOM 3843 C C . ARG A 1 504 ? -12.999 7.403 41.730 1.00 34.00 504 ARG A C 1
ATOM 3845 O O . ARG A 1 504 ? -13.041 6.856 42.828 1.00 34.00 504 ARG A O 1
ATOM 3852 N N . ILE A 1 505 ? -11.868 7.898 41.223 1.00 36.75 505 ILE A N 1
ATOM 3853 C CA . ILE A 1 505 ? -10.650 8.050 42.031 1.00 36.75 505 ILE A CA 1
ATOM 3854 C C . ILE A 1 505 ? -10.934 9.158 43.064 1.00 36.75 505 ILE A C 1
ATOM 3856 O O . ILE A 1 505 ? -11.220 10.295 42.673 1.00 36.75 505 ILE A O 1
ATOM 3860 N N . PRO A 1 506 ? -10.912 8.881 44.379 1.00 29.73 506 PRO A N 1
ATOM 3861 C CA . PRO A 1 506 ? -11.199 9.900 45.383 1.00 29.73 506 PRO A CA 1
ATOM 3862 C C . PRO A 1 506 ? -10.127 11.003 45.372 1.00 29.73 506 PRO A C 1
ATOM 3864 O O . PRO A 1 506 ? -8.942 10.709 45.499 1.00 29.73 506 PRO A O 1
ATOM 3867 N N . GLY A 1 507 ? -10.536 12.277 45.283 1.00 39.41 507 GLY A N 1
ATOM 3868 C CA . GLY A 1 507 ? -9.706 13.409 45.730 1.00 39.41 507 GLY A CA 1
ATOM 3869 C C . GLY A 1 507 ? -9.375 14.537 44.744 1.00 39.41 507 GLY A C 1
ATOM 3870 O O . GLY A 1 507 ? -8.680 15.461 45.157 1.00 39.41 507 GLY A O 1
ATOM 3871 N N . LYS A 1 508 ? -9.850 14.544 43.490 1.00 42.34 508 LYS A N 1
ATOM 3872 C CA . LYS A 1 508 ? -9.640 15.688 42.570 1.00 42.34 508 LYS A CA 1
ATOM 3873 C C . LYS A 1 508 ? -10.946 16.105 41.878 1.00 42.34 508 LYS A C 1
ATOM 3875 O O . LYS A 1 508 ? -11.723 15.250 41.466 1.00 42.34 508 LYS A O 1
ATOM 3880 N N . GLY A 1 509 ? -11.230 17.410 41.878 1.00 38.31 509 GLY A N 1
ATOM 3881 C CA . GLY A 1 509 ? -12.492 18.012 41.421 1.00 38.31 509 GLY A CA 1
ATOM 3882 C C . GLY A 1 509 ? -12.666 18.047 39.896 1.00 38.31 509 GLY A C 1
ATOM 3883 O O . GLY A 1 509 ? -11.729 17.802 39.152 1.00 38.31 509 GLY A O 1
ATOM 3884 N N . SER A 1 510 ? -13.889 18.344 39.446 1.00 34.47 510 SER A N 1
ATOM 3885 C CA . SER A 1 510 ? -14.277 18.626 38.045 1.00 34.47 510 SER A CA 1
ATOM 3886 C C . SER A 1 510 ? -14.366 20.149 37.806 1.00 34.47 510 SER A C 1
ATOM 3888 O O . SER A 1 510 ? -14.532 20.860 38.800 1.00 34.47 510 SER A O 1
ATOM 3890 N N . PRO A 1 511 ? -14.325 20.686 36.560 1.00 44.78 511 PRO A N 1
ATOM 3891 C CA . PRO A 1 511 ? -14.673 20.049 35.285 1.00 44.78 511 PRO A CA 1
ATOM 3892 C C . PRO A 1 511 ? -13.503 19.953 34.292 1.00 44.78 511 PRO A C 1
ATOM 3894 O O . PRO A 1 511 ? -12.775 20.910 34.043 1.00 44.78 511 PRO A O 1
ATOM 3897 N N . THR A 1 512 ? -13.371 18.790 33.667 1.00 47.78 512 THR A N 1
ATOM 3898 C CA . THR A 1 512 ? -12.335 18.470 32.682 1.00 47.78 512 THR A CA 1
ATOM 3899 C C . THR A 1 512 ? -12.924 18.559 31.273 1.00 47.78 512 THR A C 1
ATOM 3901 O O . THR A 1 512 ? -13.916 17.899 30.960 1.00 47.78 512 THR A O 1
ATOM 3904 N N . TYR A 1 513 ? -12.316 19.360 30.394 1.00 45.72 513 TYR A N 1
ATOM 3905 C CA . TYR A 1 513 ? -12.550 19.246 28.953 1.00 45.72 513 TYR A CA 1
ATOM 3906 C C . TYR A 1 513 ? -11.909 17.944 28.465 1.00 45.72 513 TYR A C 1
ATOM 3908 O O . TYR A 1 513 ? -10.726 17.889 28.135 1.00 45.72 513 TYR A O 1
ATOM 3916 N N . PHE A 1 514 ? -12.697 16.874 28.422 1.00 53.47 514 PHE A N 1
ATOM 3917 C CA . PHE A 1 514 ? -12.256 15.612 27.849 1.00 53.47 514 PHE A CA 1
ATOM 3918 C C . PHE A 1 514 ? -12.318 15.709 26.326 1.00 53.47 514 PHE A C 1
ATOM 3920 O O . PHE A 1 514 ? -13.387 15.778 25.733 1.00 53.47 514 PHE A O 1
ATOM 3927 N N . THR A 1 515 ? -11.168 15.693 25.662 1.00 57.69 515 THR A N 1
ATOM 3928 C CA . THR A 1 515 ? -11.114 15.259 24.267 1.00 57.69 515 THR A CA 1
ATOM 3929 C C . THR A 1 515 ? -10.241 14.022 24.223 1.00 57.69 515 THR A C 1
ATOM 3931 O O . THR A 1 515 ? -9.066 14.075 24.572 1.00 57.69 515 THR A O 1
ATOM 3934 N N . VAL A 1 516 ? -10.842 12.890 23.862 1.00 64.19 516 VAL A N 1
ATOM 3935 C CA . VAL A 1 516 ? -10.098 11.665 23.573 1.00 64.19 516 VAL A CA 1
ATOM 3936 C C . VAL A 1 516 ? -9.464 11.883 22.210 1.00 64.19 516 VAL A C 1
ATOM 3938 O O . VAL A 1 516 ? -10.167 12.011 21.204 1.00 64.19 516 VAL A O 1
ATOM 3941 N N . ARG A 1 517 ? -8.137 11.992 22.180 1.00 71.12 517 ARG A N 1
ATOM 3942 C CA . ARG A 1 517 ? -7.379 12.186 20.941 1.00 71.12 517 ARG A CA 1
ATOM 3943 C C . ARG A 1 517 ? -6.412 11.046 20.706 1.00 71.12 517 ARG A C 1
ATOM 3945 O O . ARG A 1 517 ? -5.844 10.505 21.649 1.00 71.12 517 ARG A O 1
ATOM 3952 N N . ASN A 1 518 ? -6.236 10.742 19.422 1.00 73.25 518 ASN A N 1
ATOM 3953 C CA . ASN A 1 518 ? -5.302 9.755 18.889 1.00 73.25 518 ASN A CA 1
ATOM 3954 C C . ASN A 1 518 ? -5.326 8.423 19.654 1.00 73.25 518 ASN A C 1
ATOM 3956 O O . ASN A 1 518 ? -4.285 8.009 20.162 1.00 73.25 518 ASN A O 1
ATOM 3960 N N . PRO A 1 519 ? -6.496 7.767 19.768 1.00 84.81 519 PRO A N 1
ATOM 3961 C CA . PRO A 1 519 ? -6.533 6.441 20.347 1.00 84.81 519 PRO A CA 1
ATOM 3962 C C . PRO A 1 519 ? -5.705 5.476 19.493 1.00 84.81 519 PRO A C 1
ATOM 3964 O O . PRO A 1 519 ? -5.863 5.431 18.270 1.00 84.81 519 PRO A O 1
ATOM 3967 N N . ILE A 1 520 ? -4.840 4.710 20.147 1.00 88.88 520 ILE A N 1
ATOM 3968 C CA . ILE A 1 520 ? -4.058 3.636 19.543 1.00 88.88 520 ILE A CA 1
ATOM 3969 C C . ILE A 1 520 ? -4.309 2.334 20.299 1.00 88.88 520 ILE A C 1
ATOM 3971 O O . ILE A 1 520 ? -4.478 2.342 21.518 1.00 88.88 520 ILE A O 1
ATOM 3975 N N . PHE A 1 521 ? -4.310 1.223 19.573 1.00 90.88 521 PHE A N 1
ATOM 3976 C CA . PHE A 1 521 ? -4.259 -0.115 20.153 1.00 90.88 521 PHE A CA 1
ATOM 3977 C C . PHE A 1 521 ? -2.836 -0.666 20.050 1.00 90.88 521 PHE A C 1
ATOM 3979 O O . PHE A 1 521 ? -2.077 -0.259 19.165 1.00 90.88 521 PHE A O 1
ATOM 3986 N N . ASP A 1 522 ? -2.477 -1.593 20.932 1.00 92.00 522 ASP A N 1
ATOM 3987 C CA . ASP A 1 522 ? -1.298 -2.438 20.734 1.00 92.00 522 ASP A CA 1
ATOM 3988 C C . ASP A 1 522 ? -1.500 -3.411 19.547 1.00 92.00 522 ASP A C 1
ATOM 3990 O O . ASP A 1 522 ? -2.622 -3.552 19.042 1.00 92.00 522 ASP A O 1
ATOM 3994 N N . PRO A 1 523 ? -0.441 -4.093 19.067 1.00 89.75 523 PRO A N 1
ATOM 3995 C CA . PRO A 1 523 ? -0.522 -4.942 17.873 1.00 89.75 523 PRO A CA 1
ATOM 3996 C C . PRO A 1 523 ? -1.576 -6.055 17.939 1.00 89.75 523 PRO A C 1
ATOM 3998 O O . PRO A 1 523 ? -2.205 -6.347 16.920 1.00 89.75 523 PRO A O 1
ATOM 4001 N N . GLU A 1 524 ? -1.807 -6.618 19.130 1.00 88.81 524 GLU A N 1
ATOM 4002 C CA . GLU A 1 524 ? -2.803 -7.667 19.388 1.00 88.81 524 GLU A CA 1
ATOM 4003 C C . GLU A 1 524 ? -4.178 -7.111 19.797 1.00 88.81 524 GLU A C 1
ATOM 4005 O O . GLU A 1 524 ? -5.110 -7.872 20.050 1.00 88.81 524 GLU A O 1
ATOM 4010 N N . GLY A 1 525 ? -4.327 -5.788 19.904 1.00 87.25 525 GLY A N 1
ATOM 4011 C CA . GLY A 1 525 ? -5.576 -5.148 20.306 1.00 87.25 525 GLY A CA 1
ATOM 4012 C C . GLY A 1 525 ? -5.979 -5.383 21.763 1.00 87.25 525 GLY A C 1
ATOM 4013 O O . GLY A 1 525 ? -7.134 -5.160 22.105 1.00 87.25 525 GLY A O 1
ATOM 4014 N N . LYS A 1 526 ? -5.092 -5.831 22.649 1.00 88.88 526 LYS A N 1
ATOM 4015 C CA . LYS A 1 526 ? -5.373 -6.045 24.079 1.00 88.88 526 LYS A CA 1
ATOM 4016 C C . LYS A 1 526 ? -5.386 -4.743 24.876 1.00 88.88 526 LYS A C 1
ATOM 4018 O O . LYS A 1 526 ? -6.264 -4.555 25.720 1.00 88.88 526 LYS A O 1
ATOM 4023 N N . HIS A 1 527 ? -4.464 -3.843 24.571 1.00 89.88 527 HIS A N 1
ATOM 4024 C CA . HIS A 1 527 ? -4.240 -2.584 25.264 1.00 89.88 527 HIS A CA 1
ATOM 4025 C C . HIS A 1 527 ? -4.654 -1.399 24.392 1.00 89.88 527 HIS A C 1
ATOM 4027 O O . HIS A 1 527 ? -4.541 -1.434 23.167 1.00 89.88 527 HIS A O 1
ATOM 4033 N N . VAL A 1 528 ? -5.134 -0.331 25.024 1.00 89.88 528 VAL A N 1
ATOM 4034 C CA . VAL A 1 528 ? -5.496 0.921 24.356 1.00 89.88 528 VAL A CA 1
ATOM 4035 C C . VAL A 1 528 ? -4.846 2.104 25.059 1.00 89.88 528 VAL A C 1
ATOM 4037 O O . VAL A 1 528 ? -4.838 2.181 26.289 1.00 89.88 528 VAL A O 1
ATOM 4040 N N . ALA A 1 529 ? -4.319 3.048 24.282 1.00 89.38 529 ALA A N 1
ATOM 4041 C CA . ALA A 1 529 ? -3.803 4.306 24.797 1.00 89.38 529 ALA A CA 1
ATOM 4042 C C . ALA A 1 529 ? -4.396 5.514 24.067 1.00 89.38 529 ALA A C 1
ATOM 4044 O O . ALA A 1 529 ? -4.660 5.453 22.871 1.00 89.38 529 ALA A O 1
ATOM 4045 N N . TYR A 1 530 ? -4.629 6.610 24.785 1.00 85.56 530 TYR A N 1
ATOM 4046 C CA . TYR A 1 530 ? -5.172 7.859 24.240 1.00 85.56 530 TYR A CA 1
ATOM 4047 C C . TYR A 1 530 ? -4.765 9.054 25.101 1.00 85.56 530 TYR A C 1
ATOM 4049 O O . TYR A 1 530 ? -4.371 8.889 26.253 1.00 85.56 530 TYR A O 1
ATOM 4057 N N . PHE A 1 531 ? -4.885 10.272 24.571 1.00 81.06 531 PHE A N 1
ATOM 4058 C CA . PHE A 1 531 ? -4.598 11.480 25.347 1.00 81.06 531 PHE A CA 1
ATOM 4059 C C . PHE A 1 531 ? -5.861 12.106 25.921 1.00 81.06 531 PHE A C 1
ATOM 4061 O O . PHE A 1 531 ? -6.911 12.099 25.272 1.00 81.06 531 PHE A O 1
ATOM 4068 N N . ILE A 1 532 ? -5.723 12.695 27.107 1.00 78.44 532 ILE A N 1
ATOM 4069 C CA . ILE A 1 532 ? -6.715 13.582 27.719 1.00 78.44 532 ILE A CA 1
ATOM 4070 C C . ILE A 1 532 ? -6.054 14.905 28.109 1.00 78.44 532 ILE A C 1
ATOM 4072 O O . ILE A 1 532 ? -4.856 14.948 28.393 1.00 78.44 532 ILE A O 1
ATOM 4076 N N . TYR A 1 533 ? -6.850 15.972 28.163 1.00 75.38 533 TYR A N 1
ATOM 4077 C CA . TYR A 1 533 ? -6.414 17.267 28.673 1.00 75.38 533 TYR A CA 1
ATOM 4078 C C . TYR A 1 533 ? -7.086 17.547 30.017 1.00 75.38 533 TYR A C 1
ATOM 4080 O O . TYR A 1 533 ? -8.298 17.384 30.154 1.00 75.38 533 TYR A O 1
ATOM 4088 N N . SER A 1 534 ? -6.300 17.965 31.007 1.00 72.31 534 SER A N 1
ATOM 4089 C CA . SER A 1 534 ? -6.787 18.455 32.296 1.00 72.31 534 SER A CA 1
ATOM 4090 C C . SER A 1 534 ? -6.579 19.963 32.413 1.00 72.31 534 SER A C 1
ATOM 4092 O O . SER A 1 534 ? -5.685 20.525 31.781 1.00 72.31 534 SER A O 1
ATOM 4094 N N . THR A 1 535 ? -7.443 20.633 33.179 1.00 65.69 535 THR A N 1
ATOM 4095 C CA . THR A 1 535 ? -7.402 22.093 33.397 1.00 65.69 535 THR A CA 1
ATOM 4096 C C . THR A 1 535 ? -7.175 22.475 34.857 1.00 65.69 535 THR A C 1
ATOM 4098 O O . THR A 1 535 ? -7.082 23.662 35.161 1.00 65.69 535 THR A O 1
ATOM 4101 N N . ASP A 1 536 ? -7.049 21.490 35.752 1.00 56.72 536 ASP A N 1
ATOM 4102 C CA . ASP A 1 536 ? -7.005 21.689 37.206 1.00 56.72 536 ASP A CA 1
ATOM 4103 C C . ASP A 1 536 ? -5.842 22.594 37.656 1.00 56.72 536 ASP A C 1
ATOM 4105 O O . ASP A 1 536 ? -5.955 23.259 38.679 1.00 56.72 536 ASP A O 1
ATOM 4109 N N . ASN A 1 537 ? -4.741 22.647 36.891 1.00 61.88 537 ASN A N 1
ATOM 4110 C CA . ASN A 1 537 ? -3.563 23.492 37.146 1.00 61.88 537 ASN A CA 1
ATOM 4111 C C . ASN A 1 537 ? -2.979 24.067 35.836 1.00 61.88 537 ASN A C 1
ATOM 4113 O O . ASN A 1 537 ? -1.775 23.980 35.580 1.00 61.88 537 ASN A O 1
ATOM 4117 N N . GLY A 1 538 ? -3.849 24.615 34.981 1.00 68.69 538 GLY A N 1
ATOM 4118 C CA . GLY A 1 538 ? -3.517 24.975 33.596 1.00 68.69 538 GLY A CA 1
ATOM 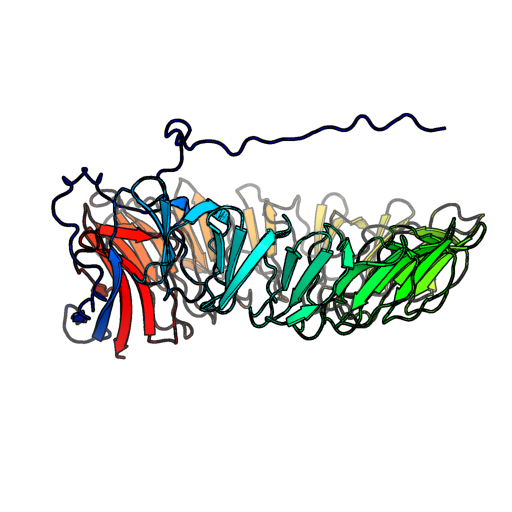4119 C C . GLY A 1 538 ? -3.685 23.788 32.636 1.00 68.69 538 GLY A C 1
ATOM 4120 O O . GLY A 1 538 ? -3.868 22.662 33.100 1.00 68.69 538 GLY A O 1
ATOM 4121 N N . PRO A 1 539 ? -3.680 24.018 31.308 1.00 75.38 539 PRO A N 1
ATOM 4122 C CA . PRO A 1 539 ? -3.871 22.951 30.333 1.00 75.38 539 PRO A CA 1
ATOM 4123 C C . PRO A 1 539 ? -2.690 21.977 30.392 1.00 75.38 539 PRO A C 1
ATOM 4125 O O . PRO A 1 539 ? -1.573 22.328 30.019 1.00 75.38 539 PRO A O 1
ATOM 4128 N N . LYS A 1 540 ? -2.938 20.757 30.867 1.00 84.44 540 LYS A N 1
ATOM 4129 C CA . LYS A 1 540 ? -1.957 19.667 30.886 1.00 84.44 540 LYS A CA 1
ATOM 4130 C C . LYS A 1 540 ? -2.441 18.507 30.036 1.00 84.44 540 LYS A C 1
ATOM 4132 O O . LYS A 1 540 ? -3.619 18.163 30.067 1.00 84.44 540 LYS A O 1
ATOM 4137 N N . CYS A 1 541 ? -1.527 17.897 29.296 1.00 85.44 541 CYS A N 1
ATOM 4138 C CA . CYS A 1 541 ? -1.769 16.689 28.522 1.00 85.44 541 CYS A CA 1
ATOM 4139 C C . CYS A 1 541 ? -1.330 15.459 29.327 1.00 85.44 541 CYS A C 1
ATOM 4141 O O . CYS A 1 541 ? -0.241 15.449 29.905 1.00 85.44 541 CYS A O 1
ATOM 4143 N N . HIS A 1 542 ? -2.169 14.425 29.346 1.00 85.94 542 HIS A N 1
ATOM 4144 C CA . HIS A 1 542 ? -1.867 13.126 29.941 1.00 85.94 542 HIS A CA 1
ATOM 4145 C C . HIS A 1 542 ? -2.053 12.019 28.911 1.00 85.94 542 HIS A C 1
ATOM 4147 O O . HIS A 1 542 ? -2.997 12.058 28.119 1.00 85.94 542 HIS A O 1
ATOM 4153 N N . VAL A 1 543 ? -1.202 10.998 28.980 1.00 88.88 543 VAL A N 1
ATOM 4154 C CA . VAL A 1 543 ? -1.401 9.730 28.268 1.00 88.88 543 VAL A CA 1
ATOM 4155 C C . VAL A 1 543 ? -2.159 8.782 29.185 1.00 88.88 543 VAL A C 1
ATOM 4157 O O . VAL A 1 543 ? -1.754 8.573 30.325 1.00 88.88 543 VAL A O 1
ATOM 4160 N N . VAL A 1 544 ? -3.263 8.224 28.705 1.00 85.38 544 VAL A N 1
ATOM 4161 C CA . VAL A 1 544 ? -4.047 7.206 29.401 1.00 85.38 544 VAL A CA 1
ATOM 4162 C C . VAL A 1 544 ? -3.760 5.865 28.750 1.00 85.38 544 VAL A C 1
ATOM 4164 O O . VAL A 1 544 ? -3.895 5.766 27.535 1.00 85.38 544 VAL A O 1
ATOM 4167 N N . ARG A 1 545 ? -3.398 4.849 29.535 1.00 88.50 545 ARG A N 1
ATOM 4168 C CA . ARG A 1 545 ? -3.240 3.455 29.093 1.00 88.50 545 ARG A CA 1
ATOM 4169 C C . ARG A 1 545 ? -4.247 2.596 29.844 1.00 88.50 545 ARG A C 1
ATOM 4171 O O . ARG A 1 545 ? -4.218 2.568 31.068 1.00 88.50 545 ARG A O 1
ATOM 4178 N N . ASP A 1 546 ? -5.160 1.945 29.130 1.00 85.81 546 ASP A N 1
ATOM 4179 C CA . ASP A 1 546 ? -6.194 1.067 29.702 1.00 85.81 546 ASP A CA 1
ATOM 4180 C C . ASP A 1 546 ? -6.995 1.705 30.856 1.00 85.81 546 ASP A C 1
ATOM 4182 O O . ASP A 1 546 ? -7.349 1.060 31.840 1.00 85.81 546 ASP A O 1
ATOM 4186 N N . GLY A 1 547 ? -7.271 3.008 30.744 1.00 79.00 547 GLY A N 1
ATOM 4187 C CA . GLY A 1 547 ? -7.971 3.794 31.766 1.00 79.00 547 GLY A CA 1
ATOM 4188 C C . GLY A 1 547 ? -7.079 4.360 32.880 1.00 79.00 547 GLY A C 1
ATOM 4189 O O . GLY A 1 547 ? -7.545 5.198 33.650 1.00 79.00 547 GLY A O 1
ATOM 4190 N N . VAL A 1 548 ? -5.799 3.982 32.948 1.00 81.62 548 VAL A N 1
ATOM 4191 C CA . VAL A 1 548 ? -4.827 4.502 33.923 1.00 81.62 548 VAL A CA 1
ATOM 4192 C C . VAL A 1 548 ? -4.167 5.774 33.389 1.00 81.62 548 VAL A C 1
ATOM 4194 O O . VAL A 1 548 ? -3.565 5.768 32.316 1.00 81.62 548 VAL A O 1
ATOM 4197 N N . VAL A 1 549 ? -4.277 6.875 34.137 1.00 81.94 549 VAL A N 1
ATOM 4198 C CA . VAL A 1 549 ? -3.757 8.199 33.752 1.00 81.94 549 VAL A CA 1
ATOM 4199 C C . VAL A 1 549 ? -2.273 8.331 34.114 1.00 81.94 549 VAL A C 1
ATOM 4201 O O . VAL A 1 549 ? -1.904 8.185 35.278 1.00 81.94 549 VAL A O 1
ATOM 4204 N N . GLY A 1 550 ? -1.433 8.644 33.125 1.00 83.00 550 GLY A N 1
ATOM 4205 C CA . GLY A 1 550 ? 0.004 8.875 33.287 1.00 83.00 550 GLY A CA 1
ATOM 4206 C C . GLY A 1 550 ? 0.391 10.293 33.751 1.00 83.00 550 GLY A C 1
ATOM 4207 O O . GLY A 1 550 ? -0.478 11.112 34.087 1.00 83.00 550 GLY A O 1
ATOM 4208 N N . PRO A 1 551 ? 1.704 10.608 33.762 1.00 86.00 551 PRO A N 1
ATOM 4209 C CA . PRO A 1 551 ? 2.228 11.905 34.199 1.00 86.00 551 PRO A CA 1
ATOM 4210 C C . PRO A 1 551 ? 1.676 13.097 33.395 1.00 86.00 551 PRO A C 1
ATOM 4212 O O . PRO A 1 551 ? 1.205 12.942 32.267 1.00 86.00 551 PRO A O 1
ATOM 4215 N N . ALA A 1 552 ? 1.729 14.291 33.995 1.00 86.81 552 ALA A N 1
ATOM 4216 C CA . ALA A 1 552 ? 1.208 15.531 33.417 1.00 86.81 552 ALA A CA 1
ATOM 4217 C C . ALA A 1 552 ? 2.298 16.303 32.658 1.00 86.81 552 ALA A C 1
ATOM 4219 O O . ALA A 1 552 ? 3.315 16.664 33.251 1.00 86.81 552 ALA A O 1
ATOM 4220 N N . PHE A 1 553 ? 2.047 16.641 31.393 1.00 88.94 553 PHE A N 1
ATOM 4221 C CA . PHE A 1 553 ? 2.971 17.401 30.543 1.00 88.94 553 PHE A CA 1
ATOM 4222 C C . PHE A 1 553 ? 2.317 18.668 29.983 1.00 88.94 553 PHE A C 1
ATOM 4224 O O . PHE A 1 553 ? 1.091 18.774 29.955 1.00 88.94 553 PHE A O 1
ATOM 4231 N N . ASP A 1 554 ? 3.122 19.634 29.534 1.00 88.81 554 ASP A N 1
ATOM 4232 C CA . ASP A 1 554 ? 2.605 20.813 28.820 1.00 88.81 554 ASP A CA 1
ATOM 4233 C C . ASP A 1 554 ? 2.134 20.432 27.410 1.00 88.81 554 ASP A C 1
ATOM 4235 O O . ASP A 1 554 ? 1.125 20.940 26.929 1.00 88.81 554 ASP A O 1
ATOM 4239 N N . ASP A 1 555 ? 2.834 19.490 26.771 1.00 86.94 555 ASP A N 1
ATOM 4240 C CA . ASP A 1 555 ? 2.444 18.911 25.487 1.00 86.94 555 ASP A CA 1
ATOM 4241 C C . ASP A 1 555 ? 2.971 17.474 25.343 1.00 86.94 555 ASP A C 1
ATOM 4243 O O . ASP A 1 555 ? 3.968 17.091 25.963 1.00 86.94 555 ASP A O 1
ATOM 4247 N N . VAL A 1 556 ? 2.313 16.683 24.497 1.00 87.38 556 VAL A N 1
ATOM 4248 C CA . VAL A 1 556 ? 2.758 15.346 24.091 1.00 87.38 556 VAL A CA 1
ATOM 4249 C C . VAL A 1 556 ? 2.811 15.296 22.572 1.00 87.38 556 VAL A C 1
ATOM 4251 O O . VAL A 1 556 ? 1.836 15.607 21.887 1.00 87.38 556 VAL A O 1
ATOM 4254 N N . LEU A 1 557 ? 3.950 14.865 22.026 1.00 86.25 557 LEU A N 1
ATOM 4255 C CA . LEU A 1 557 ? 4.137 14.711 20.589 1.00 86.25 557 LEU A CA 1
ATOM 4256 C C . LEU A 1 557 ? 3.304 13.528 20.099 1.00 86.25 557 LEU A C 1
ATOM 4258 O O . LEU A 1 557 ? 3.768 12.395 20.009 1.00 86.25 557 LEU A O 1
ATOM 4262 N N . ALA A 1 558 ? 2.049 13.796 19.759 1.00 75.38 558 ALA A N 1
ATOM 4263 C CA . ALA A 1 558 ? 1.032 12.767 19.585 1.00 75.38 558 ALA A CA 1
ATOM 4264 C C . ALA A 1 558 ? 1.298 11.760 18.443 1.00 75.38 558 ALA A C 1
ATOM 4266 O O . ALA A 1 558 ? 0.608 10.751 18.368 1.00 75.38 558 ALA A O 1
ATOM 4267 N N . ARG A 1 559 ? 2.277 12.012 17.557 1.00 78.94 559 ARG A N 1
ATOM 4268 C CA . ARG A 1 559 ? 2.745 11.063 16.520 1.00 78.94 559 ARG A CA 1
ATOM 4269 C C . ARG A 1 559 ? 3.808 10.073 17.010 1.00 78.94 559 ARG A C 1
ATOM 4271 O O . ARG A 1 559 ? 4.198 9.199 16.249 1.00 78.94 559 ARG A O 1
ATOM 4278 N N . THR A 1 560 ? 4.303 10.243 18.233 1.00 87.50 560 THR A N 1
ATOM 4279 C CA . THR A 1 560 ? 5.362 9.408 18.822 1.00 87.50 560 THR A CA 1
ATOM 4280 C C . THR A 1 560 ? 4.823 8.366 19.793 1.00 87.50 560 THR A C 1
ATOM 4282 O O . THR A 1 560 ? 5.599 7.565 20.292 1.00 87.50 560 THR A O 1
ATOM 4285 N N . ILE A 1 561 ? 3.518 8.368 20.079 1.00 90.62 561 ILE A N 1
ATOM 4286 C CA . ILE A 1 561 ? 2.931 7.342 20.937 1.00 90.62 561 ILE A CA 1
ATOM 4287 C C . ILE A 1 561 ? 2.897 6.001 20.211 1.00 90.62 561 ILE A C 1
ATOM 4289 O O . ILE A 1 561 ? 2.352 5.901 19.111 1.00 90.62 561 ILE A O 1
ATOM 4293 N N . GLN A 1 562 ? 3.490 4.980 20.822 1.00 93.69 562 GLN A N 1
ATOM 4294 C CA . GLN A 1 562 ? 3.620 3.665 20.211 1.00 93.69 562 GLN A CA 1
ATOM 4295 C C . GLN A 1 562 ? 3.711 2.570 21.275 1.00 93.69 562 GLN A C 1
ATOM 4297 O O . GLN A 1 562 ? 4.422 2.717 22.267 1.00 93.69 562 GLN A O 1
ATOM 4302 N N . PHE A 1 563 ? 3.001 1.464 21.049 1.00 95.19 563 PHE A N 1
ATOM 4303 C CA . PHE A 1 563 ? 3.200 0.229 21.805 1.00 95.19 563 PHE A CA 1
ATOM 4304 C C . PHE A 1 563 ? 4.365 -0.583 21.225 1.00 95.19 563 PHE A C 1
ATOM 4306 O O . PHE A 1 563 ? 4.564 -0.590 20.007 1.00 95.19 563 PHE A O 1
ATOM 4313 N N . SER A 1 564 ? 5.088 -1.311 22.078 1.00 95.44 564 SER A N 1
ATOM 4314 C CA . SER A 1 564 ? 6.032 -2.343 21.639 1.00 95.44 564 SER A CA 1
ATOM 4315 C C . SER A 1 564 ? 5.329 -3.418 20.794 1.00 95.44 564 SER A C 1
ATOM 4317 O O . SER A 1 564 ? 4.118 -3.617 20.930 1.00 95.44 564 SER A O 1
ATOM 4319 N N . PRO A 1 565 ? 6.067 -4.151 19.935 1.00 94.69 565 PRO A N 1
ATOM 4320 C CA . PRO A 1 565 ? 5.531 -5.269 19.157 1.00 94.69 565 PRO A CA 1
ATOM 4321 C C . PRO A 1 565 ? 4.711 -6.306 19.947 1.00 94.69 565 PRO A C 1
ATOM 4323 O O . PRO A 1 565 ? 3.756 -6.854 19.406 1.00 94.69 565 PRO A O 1
ATOM 4326 N N . ASP A 1 566 ? 5.044 -6.566 21.214 1.00 93.69 566 ASP A N 1
ATOM 4327 C CA . ASP A 1 566 ? 4.290 -7.470 22.098 1.00 93.69 566 ASP A CA 1
ATOM 4328 C C . ASP A 1 566 ? 3.197 -6.783 22.941 1.00 93.69 566 ASP A C 1
ATOM 4330 O O . ASP A 1 566 ? 2.531 -7.443 23.741 1.00 93.69 566 ASP A O 1
ATOM 4334 N N . GLY A 1 567 ? 3.029 -5.467 22.794 1.00 92.56 567 GLY A N 1
ATOM 4335 C CA . GLY A 1 567 ? 2.046 -4.652 23.505 1.00 92.56 567 GLY A CA 1
ATOM 4336 C C . GLY A 1 567 ? 2.364 -4.353 24.972 1.00 92.56 567 GLY A C 1
ATOM 4337 O O . GLY A 1 567 ? 1.558 -3.706 25.648 1.00 92.56 567 GLY A O 1
ATOM 4338 N N . LYS A 1 568 ? 3.517 -4.790 25.495 1.00 92.50 568 LYS A N 1
ATOM 4339 C CA . LYS A 1 568 ? 3.858 -4.616 26.916 1.00 92.50 568 LYS A CA 1
ATOM 4340 C C . LYS A 1 568 ? 4.327 -3.213 27.270 1.00 92.50 568 LYS A C 1
ATOM 4342 O O . LYS A 1 568 ? 3.971 -2.733 28.348 1.00 92.50 568 LYS A O 1
ATOM 4347 N N . HIS A 1 569 ? 5.054 -2.551 26.380 1.00 94.31 569 HIS A N 1
ATOM 4348 C CA . HIS A 1 569 ? 5.664 -1.252 26.642 1.00 94.31 569 HIS A CA 1
ATOM 4349 C C . HIS A 1 569 ? 4.969 -0.152 25.843 1.00 94.31 569 HIS A C 1
ATOM 4351 O O . HIS A 1 569 ? 4.593 -0.358 24.691 1.00 94.31 569 HIS A O 1
ATOM 4357 N N . LEU A 1 570 ? 4.796 1.023 26.447 1.00 94.31 570 LEU A N 1
ATOM 4358 C CA . LEU A 1 570 ? 4.265 2.220 25.795 1.00 94.31 570 LEU A CA 1
ATOM 4359 C C . LEU A 1 570 ? 5.324 3.324 25.813 1.00 94.31 570 LEU A C 1
ATOM 4361 O O . LEU A 1 570 ? 5.766 3.739 26.886 1.00 94.31 570 LEU A O 1
ATOM 4365 N N . VAL A 1 571 ? 5.687 3.830 24.633 1.00 95.25 571 VAL A N 1
ATOM 4366 C CA . VAL A 1 571 ? 6.656 4.923 24.472 1.00 95.25 571 VAL A CA 1
ATOM 4367 C C . VAL A 1 571 ? 6.010 6.165 23.876 1.00 95.25 571 VAL A C 1
ATOM 4369 O O . VAL A 1 571 ? 5.080 6.054 23.078 1.00 95.25 571 VAL A O 1
ATOM 4372 N N . TYR A 1 572 ? 6.475 7.350 24.274 1.00 93.88 572 TYR A N 1
ATOM 4373 C CA . TYR A 1 572 ? 6.078 8.632 23.684 1.00 93.88 572 TYR A CA 1
ATOM 4374 C C . TYR A 1 572 ? 7.071 9.753 24.022 1.00 93.88 572 TYR A C 1
ATOM 4376 O O . TYR A 1 572 ? 7.822 9.676 24.991 1.00 93.88 572 TYR A O 1
ATOM 4384 N N . VAL A 1 573 ? 7.061 10.830 23.235 1.00 93.19 573 VAL A N 1
ATOM 4385 C CA . VAL A 1 573 ? 7.806 12.066 23.512 1.00 93.19 573 VAL A CA 1
ATOM 4386 C C . VAL A 1 573 ? 6.881 13.097 24.145 1.00 93.19 573 VAL A C 1
ATOM 4388 O O . VAL A 1 573 ? 5.803 13.377 23.619 1.00 93.19 573 VAL A O 1
ATOM 4391 N N . ALA A 1 574 ? 7.322 13.714 25.239 1.00 91.81 574 ALA A N 1
ATOM 4392 C CA . ALA A 1 574 ? 6.574 14.752 25.940 1.00 91.81 574 ALA A CA 1
ATOM 4393 C C . ALA A 1 574 ? 7.430 15.990 26.244 1.00 91.81 574 ALA A C 1
ATOM 4395 O O . ALA A 1 574 ? 8.662 15.940 26.223 1.00 91.81 574 ALA A O 1
ATOM 4396 N N . GLY A 1 575 ? 6.773 17.121 26.502 1.00 90.31 575 GLY A N 1
ATOM 4397 C CA . GLY A 1 575 ? 7.419 18.397 26.798 1.00 90.31 575 GLY A CA 1
ATOM 4398 C C . GLY A 1 575 ? 6.931 19.015 28.103 1.00 90.31 575 GLY A C 1
ATOM 4399 O O . GLY A 1 575 ? 5.735 18.997 28.397 1.00 90.31 575 GLY A O 1
ATOM 4400 N N . SER A 1 576 ? 7.856 19.611 28.859 1.00 88.50 576 SER A N 1
ATOM 4401 C CA . SER A 1 576 ? 7.507 20.566 29.912 1.00 88.50 576 SER A CA 1
ATOM 4402 C C . SER A 1 576 ? 8.439 21.777 29.873 1.00 88.50 576 SER A C 1
ATOM 4404 O O . SER A 1 576 ? 9.659 21.644 29.999 1.00 88.50 576 SER A O 1
ATOM 4406 N N . GLY A 1 577 ? 7.873 22.959 29.626 1.00 85.44 577 GLY A N 1
ATOM 4407 C CA . GLY A 1 577 ? 8.619 24.160 29.246 1.00 85.44 577 GLY A CA 1
ATOM 4408 C C . GLY A 1 577 ? 9.581 23.903 28.076 1.00 85.44 577 GLY A C 1
ATOM 4409 O O . GLY A 1 577 ? 9.203 23.341 27.043 1.00 85.44 577 GLY A O 1
ATOM 4410 N N . GLU A 1 578 ? 10.850 24.270 28.267 1.00 80.94 578 GLU A N 1
ATOM 4411 C CA . GLU A 1 578 ? 11.937 24.052 27.296 1.00 80.94 578 GLU A CA 1
ATOM 4412 C C . GLU A 1 578 ? 12.477 22.611 27.292 1.00 80.94 578 GLU A C 1
ATOM 4414 O O . GLU A 1 578 ? 13.214 22.225 26.389 1.00 80.94 578 GLU A O 1
ATOM 4419 N N . HIS A 1 579 ? 12.107 21.784 28.275 1.00 84.06 579 HIS A N 1
ATOM 4420 C CA . HIS A 1 579 ? 12.610 20.417 28.376 1.00 84.06 579 HIS A CA 1
ATOM 4421 C C . HIS A 1 579 ? 11.781 19.457 27.524 1.00 84.06 579 HIS A C 1
ATOM 4423 O O . HIS A 1 579 ? 10.557 19.593 27.381 1.00 84.06 579 HIS A O 1
ATOM 4429 N N . ARG A 1 580 ? 12.457 18.455 26.962 1.00 90.25 580 ARG A N 1
ATOM 4430 C CA . ARG A 1 580 ? 11.835 17.344 26.245 1.00 90.25 580 ARG A CA 1
ATOM 4431 C C . ARG A 1 580 ? 12.264 16.016 26.855 1.00 90.25 580 ARG A C 1
ATOM 4433 O O . ARG A 1 580 ? 13.420 15.849 27.242 1.00 90.25 580 ARG A O 1
ATOM 4440 N N . TYR A 1 581 ? 11.321 15.084 26.900 1.00 92.69 581 TYR A N 1
ATOM 4441 C CA . TYR A 1 581 ? 11.462 13.786 27.545 1.00 92.69 581 TYR A CA 1
ATOM 4442 C C . TYR A 1 581 ? 11.088 12.680 26.566 1.00 92.69 581 TYR A C 1
ATOM 4444 O O . TYR A 1 581 ? 10.096 12.807 25.844 1.00 92.69 581 TYR A O 1
ATOM 4452 N N . ILE A 1 582 ? 11.849 11.589 26.587 1.00 95.06 582 ILE A N 1
ATOM 4453 C CA . ILE A 1 582 ? 11.371 10.294 26.097 1.00 95.06 582 ILE A CA 1
ATOM 4454 C C . ILE A 1 582 ? 10.742 9.595 27.296 1.00 95.06 582 ILE A C 1
ATOM 4456 O O . ILE A 1 582 ? 11.382 9.484 28.338 1.00 95.06 582 ILE A O 1
ATOM 4460 N N . VAL A 1 583 ? 9.493 9.167 27.173 1.00 94.50 583 VAL A N 1
ATOM 4461 C CA . VAL A 1 583 ? 8.772 8.479 28.241 1.00 94.50 583 VAL A CA 1
ATOM 4462 C C . VAL A 1 583 ? 8.553 7.031 27.839 1.00 94.50 583 VAL A C 1
ATOM 4464 O O . VAL A 1 583 ? 8.026 6.779 26.759 1.00 94.50 583 VAL A O 1
ATOM 4467 N N . VAL A 1 584 ? 8.950 6.100 28.705 1.00 94.88 584 VAL A N 1
ATOM 4468 C CA . VAL A 1 584 ? 8.776 4.649 28.534 1.00 94.88 584 VAL A CA 1
ATOM 4469 C C . VAL A 1 584 ? 8.046 4.123 29.762 1.00 94.88 584 VAL A C 1
ATOM 4471 O O . VAL A 1 584 ? 8.560 4.237 30.870 1.00 94.88 584 VAL A O 1
ATOM 4474 N N . ASP A 1 585 ? 6.822 3.621 29.594 1.00 91.94 585 ASP A N 1
ATOM 4475 C CA . ASP A 1 585 ? 5.970 3.133 30.694 1.00 91.94 585 ASP A CA 1
ATOM 4476 C C . ASP A 1 585 ? 5.844 4.114 31.877 1.00 91.94 585 ASP A C 1
ATOM 4478 O O . ASP A 1 585 ? 5.820 3.740 33.047 1.00 91.94 585 ASP A O 1
ATOM 4482 N N . GLY A 1 586 ? 5.777 5.412 31.567 1.00 88.38 586 GLY A N 1
ATOM 4483 C CA . GLY A 1 586 ? 5.697 6.486 32.562 1.00 88.38 586 GLY A CA 1
ATOM 4484 C C . GLY A 1 586 ? 7.040 6.901 33.180 1.00 88.38 586 GLY A C 1
ATOM 4485 O O . GLY A 1 586 ? 7.070 7.870 33.937 1.00 88.38 586 GLY A O 1
ATOM 4486 N N . ILE A 1 587 ? 8.149 6.232 32.845 1.00 90.56 587 ILE A N 1
ATOM 4487 C CA . ILE A 1 587 ? 9.508 6.609 33.253 1.00 90.56 587 ILE A CA 1
ATOM 4488 C C . ILE A 1 587 ? 10.060 7.658 32.283 1.00 90.56 587 ILE A C 1
ATOM 4490 O O . ILE A 1 587 ? 10.118 7.441 31.075 1.00 90.56 587 ILE A O 1
ATOM 4494 N N . GLU A 1 588 ? 10.481 8.801 32.821 1.00 92.69 588 GLU A N 1
ATOM 4495 C CA . GLU A 1 588 ? 10.986 9.952 32.065 1.00 92.69 588 GLU A CA 1
ATOM 4496 C C . GLU A 1 588 ? 12.509 9.869 31.859 1.00 92.69 588 GLU A C 1
ATOM 4498 O O . GLU A 1 588 ? 13.280 9.955 32.817 1.00 92.69 588 GLU A O 1
ATOM 4503 N N . ILE A 1 589 ? 12.960 9.797 30.607 1.00 92.50 589 ILE A N 1
ATOM 4504 C CA . ILE A 1 589 ? 14.365 9.969 30.222 1.00 92.50 589 ILE A CA 1
ATOM 4505 C C . ILE A 1 589 ? 14.586 11.442 29.858 1.00 92.50 589 ILE A C 1
ATOM 4507 O O . ILE A 1 589 ? 14.084 11.934 28.843 1.00 92.50 589 ILE A O 1
ATOM 4511 N N . SER A 1 590 ? 15.370 12.144 30.680 1.00 84.75 590 SER A N 1
ATOM 4512 C CA . SER A 1 590 ? 15.805 13.526 30.445 1.00 84.75 590 SER A CA 1
ATOM 4513 C C . SER A 1 590 ? 17.324 13.577 30.312 1.00 84.75 590 SER A C 1
ATOM 4515 O O . SER A 1 590 ? 18.036 13.318 31.278 1.00 84.75 590 SER A O 1
ATOM 4517 N N . SER A 1 591 ? 17.827 13.906 29.120 1.00 83.19 591 SER A N 1
ATOM 4518 C CA . SER A 1 591 ? 19.272 14.035 28.857 1.00 83.19 591 SER A CA 1
ATOM 4519 C C . SER A 1 591 ? 19.596 15.260 27.988 1.00 83.19 591 SER A C 1
ATOM 4521 O O . SER A 1 591 ? 20.430 15.227 27.085 1.00 83.19 591 SER A O 1
ATOM 4523 N N . GLY A 1 592 ? 18.901 16.375 28.244 1.00 83.62 592 GLY A N 1
ATOM 4524 C CA . GLY A 1 592 ? 19.141 17.644 27.544 1.00 83.62 592 GLY A CA 1
ATOM 4525 C C . GLY A 1 592 ? 18.686 17.653 26.081 1.00 83.62 592 GLY A C 1
ATOM 4526 O O . GLY A 1 592 ? 19.284 18.346 25.257 1.00 83.62 592 GLY A O 1
ATOM 4527 N N . TYR A 1 593 ? 17.653 16.875 25.748 1.00 89.19 593 TYR A N 1
ATOM 4528 C CA . TYR A 1 593 ? 17.043 16.895 24.422 1.00 89.19 593 TYR A CA 1
ATOM 4529 C C . TYR A 1 593 ? 16.400 18.256 24.159 1.00 89.19 593 TYR A C 1
ATOM 4531 O O . TYR A 1 593 ? 15.559 18.714 24.933 1.00 89.19 593 TYR A O 1
ATOM 4539 N N . THR A 1 594 ? 16.783 18.889 23.053 1.00 84.38 594 THR A N 1
ATOM 4540 C CA . THR A 1 594 ? 16.238 20.186 22.624 1.00 84.38 594 THR A CA 1
ATOM 4541 C C . THR A 1 594 ? 15.147 20.038 21.568 1.00 84.38 594 THR A C 1
ATOM 4543 O O . THR A 1 594 ? 14.420 20.984 21.289 1.00 84.38 594 THR A O 1
ATOM 4546 N N . GLY A 1 595 ? 14.991 18.852 20.982 1.00 84.25 595 GLY A N 1
ATOM 4547 C CA . GLY A 1 595 ? 14.045 18.631 19.900 1.00 84.25 595 GLY A CA 1
ATOM 4548 C C . GLY A 1 595 ? 14.120 17.231 19.306 1.00 84.25 595 GLY A C 1
ATOM 4549 O O . GLY A 1 595 ? 15.010 16.440 19.614 1.00 84.25 595 GLY A O 1
ATOM 4550 N N . PHE A 1 596 ? 13.142 16.937 18.456 1.00 86.12 596 PHE A N 1
ATOM 4551 C CA . PHE A 1 596 ? 12.994 15.670 17.743 1.00 86.12 596 PHE A CA 1
ATOM 4552 C C . PHE A 1 596 ? 12.585 15.952 16.299 1.00 86.12 596 PHE A C 1
ATOM 4554 O O . PHE A 1 596 ? 11.860 16.922 16.026 1.00 86.12 596 PHE A O 1
ATOM 4561 N N . LEU A 1 597 ? 13.041 15.104 15.377 1.00 79.19 597 LEU A N 1
ATOM 4562 C CA . LEU A 1 597 ? 12.640 15.174 13.974 1.00 79.19 597 LEU A CA 1
ATOM 4563 C C . LEU A 1 597 ? 11.142 14.857 13.867 1.00 79.19 597 LEU A C 1
ATOM 4565 O O . LEU A 1 597 ? 10.700 13.786 14.261 1.00 79.19 597 LEU A O 1
ATOM 4569 N N . ARG A 1 598 ? 10.327 15.776 13.329 1.00 67.75 598 ARG A N 1
ATOM 4570 C CA . ARG A 1 598 ? 8.867 15.559 13.210 1.00 67.75 598 ARG A CA 1
ATOM 4571 C C . ARG A 1 598 ? 8.505 14.482 12.191 1.00 67.75 598 ARG A C 1
ATOM 4573 O O . ARG A 1 598 ? 7.379 13.985 12.206 1.00 67.75 598 ARG A O 1
ATOM 4580 N N . THR A 1 599 ? 9.416 14.197 11.267 1.00 67.38 599 THR A N 1
ATOM 4581 C CA . THR A 1 599 ? 9.201 13.280 10.146 1.00 67.38 599 THR A CA 1
ATOM 4582 C C . THR A 1 599 ? 9.373 11.814 10.529 1.00 67.38 599 THR A C 1
ATOM 4584 O O . THR A 1 599 ? 8.818 10.973 9.832 1.00 67.38 599 THR A O 1
ATOM 4587 N N . HIS A 1 600 ? 10.064 11.506 11.633 1.00 75.81 600 HIS A N 1
ATOM 4588 C CA . HIS A 1 600 ? 10.386 10.136 12.041 1.00 75.81 600 HIS A CA 1
ATOM 4589 C C . HIS A 1 600 ? 10.121 9.937 13.541 1.00 75.81 600 HIS A C 1
ATOM 4591 O O . HIS A 1 600 ? 10.493 10.775 14.359 1.00 75.81 600 HIS A O 1
ATOM 4597 N N . GLY A 1 601 ? 9.410 8.859 13.884 1.00 85.50 601 GLY A N 1
ATOM 4598 C CA . GLY A 1 601 ? 9.054 8.493 15.259 1.00 85.50 601 GLY A CA 1
ATOM 4599 C C . GLY A 1 601 ? 10.020 7.475 15.866 1.00 85.50 601 GLY A C 1
ATOM 4600 O O . GLY A 1 601 ? 11.144 7.319 15.394 1.00 85.50 601 GLY A O 1
ATOM 4601 N N . PHE A 1 602 ? 9.568 6.773 16.905 1.00 93.31 602 PHE A N 1
ATOM 4602 C CA . PHE A 1 602 ? 10.296 5.623 17.434 1.00 93.31 602 PHE A CA 1
ATOM 4603 C C . PHE A 1 602 ? 10.321 4.475 16.422 1.00 93.31 602 PHE A C 1
ATOM 4605 O O . PHE A 1 602 ? 9.380 4.287 15.650 1.00 93.31 602 PHE A O 1
ATOM 4612 N N . THR A 1 603 ? 11.388 3.685 16.460 1.00 94.19 603 THR A N 1
ATOM 4613 C CA . THR A 1 603 ? 11.479 2.403 15.759 1.00 94.19 603 THR A CA 1
ATOM 4614 C C . THR A 1 603 ? 11.832 1.326 16.773 1.00 94.19 603 THR A C 1
ATOM 4616 O O . THR A 1 603 ? 12.807 1.463 17.503 1.00 94.19 603 THR A O 1
ATOM 4619 N N . PHE A 1 604 ? 11.019 0.275 16.848 1.00 94.50 604 PHE A N 1
ATOM 4620 C CA . PHE A 1 604 ? 11.297 -0.892 17.683 1.00 94.50 604 PHE A CA 1
ATOM 4621 C C . PHE A 1 604 ? 12.099 -1.915 16.876 1.00 94.50 604 PHE A C 1
ATOM 4623 O O . PHE A 1 604 ? 11.665 -2.329 15.801 1.00 94.50 604 PHE A O 1
ATOM 4630 N N . GLU A 1 605 ? 13.250 -2.331 17.400 1.00 92.81 605 GLU A N 1
ATOM 4631 C CA . GLU A 1 605 ? 14.029 -3.454 16.862 1.00 92.81 605 GLU A CA 1
ATOM 4632 C C . GLU A 1 605 ? 13.409 -4.794 17.268 1.00 92.81 605 GLU A C 1
ATOM 4634 O O . GLU A 1 605 ? 13.363 -5.745 16.491 1.00 92.81 605 GLU A O 1
ATOM 4639 N N . ASP A 1 606 ? 12.918 -4.848 18.505 1.00 94.12 606 ASP A N 1
ATOM 4640 C CA . ASP A 1 606 ? 12.116 -5.923 19.073 1.00 94.12 606 ASP A CA 1
ATOM 4641 C C . ASP A 1 606 ? 11.202 -5.348 20.169 1.00 94.12 606 ASP A C 1
ATOM 4643 O O . ASP A 1 606 ? 10.943 -4.152 20.191 1.00 94.12 606 ASP A O 1
ATOM 4647 N N . SER A 1 607 ? 10.656 -6.177 21.062 1.00 95.25 607 SER A N 1
ATOM 4648 C CA . SER A 1 607 ? 9.729 -5.694 22.100 1.00 95.25 607 SER A CA 1
ATOM 4649 C C . SER A 1 607 ? 10.378 -4.842 23.192 1.00 95.25 607 SER A C 1
ATOM 4651 O O . SER A 1 607 ? 9.687 -4.028 23.797 1.00 95.25 607 SER A O 1
ATOM 4653 N N . ASN A 1 608 ? 11.687 -4.982 23.399 1.00 96.50 608 ASN A N 1
ATOM 4654 C CA . ASN A 1 608 ? 12.420 -4.360 24.497 1.00 96.50 608 ASN A CA 1
ATOM 4655 C C . ASN A 1 608 ? 13.496 -3.381 24.015 1.00 96.50 608 ASN A C 1
ATOM 4657 O O . ASN A 1 608 ? 14.093 -2.698 24.838 1.00 96.50 608 ASN A O 1
ATOM 4661 N N . ARG A 1 609 ? 13.772 -3.298 22.710 1.00 96.62 609 ARG A N 1
ATOM 4662 C CA . ARG A 1 609 ? 14.752 -2.369 22.135 1.00 96.62 609 ARG A CA 1
ATOM 4663 C C . ARG A 1 609 ? 14.086 -1.393 21.179 1.00 96.62 609 ARG A C 1
ATOM 4665 O O . ARG A 1 609 ? 13.450 -1.803 20.208 1.00 96.62 609 ARG A O 1
ATOM 4672 N N . VAL A 1 610 ? 14.238 -0.103 21.459 1.00 97.06 610 VAL A N 1
ATOM 4673 C CA . VAL A 1 610 ? 13.613 0.990 20.709 1.00 97.06 610 VAL A CA 1
ATOM 4674 C C . VAL A 1 610 ? 14.581 2.151 20.531 1.00 97.06 610 VAL A C 1
ATOM 4676 O O . VAL A 1 610 ? 15.338 2.475 21.444 1.00 97.06 610 VAL A O 1
ATOM 4679 N N . HIS A 1 611 ? 14.536 2.820 19.381 1.00 96.06 611 HIS A N 1
ATOM 4680 C CA . HIS A 1 611 ? 15.373 3.988 19.118 1.00 96.06 611 HIS A CA 1
ATOM 4681 C C . HIS A 1 611 ? 14.633 5.149 18.460 1.00 96.06 611 HIS A C 1
ATOM 4683 O O . HIS A 1 611 ? 13.562 4.992 17.873 1.00 96.06 611 HIS A O 1
ATOM 4689 N N . ILE A 1 612 ? 15.212 6.344 18.587 1.00 94.62 612 ILE A N 1
ATOM 4690 C CA . ILE A 1 612 ? 14.737 7.589 17.970 1.00 94.62 612 ILE A CA 1
ATOM 4691 C C . ILE A 1 612 ? 15.910 8.548 17.733 1.00 94.62 612 ILE A C 1
ATOM 4693 O O . ILE A 1 612 ? 16.865 8.568 18.508 1.00 94.62 612 ILE A O 1
ATOM 4697 N N . ILE A 1 613 ? 15.833 9.388 16.697 1.00 92.56 613 ILE A N 1
ATOM 4698 C CA . ILE A 1 613 ? 16.807 10.465 16.469 1.00 92.56 613 ILE A CA 1
ATOM 4699 C C . ILE A 1 613 ? 16.326 11.758 17.139 1.00 92.56 613 ILE A C 1
ATOM 4701 O O . ILE A 1 613 ? 15.236 12.268 16.861 1.00 92.56 613 ILE A O 1
ATOM 4705 N N . ALA A 1 614 ? 17.174 12.312 18.002 1.00 91.31 614 ALA A N 1
ATOM 4706 C CA . ALA A 1 614 ? 16.939 13.541 18.747 1.00 91.31 614 ALA A CA 1
ATOM 4707 C C . ALA A 1 614 ? 17.983 14.616 18.416 1.00 91.31 614 ALA A C 1
ATOM 4709 O O . ALA A 1 614 ? 19.071 14.331 17.909 1.00 91.31 614 ALA A O 1
ATOM 4710 N N . SER A 1 615 ? 17.664 15.866 18.752 1.00 88.00 615 SER A N 1
ATOM 4711 C CA . SER A 1 615 ? 18.639 16.950 18.813 1.00 88.00 615 SER A CA 1
ATOM 4712 C C . SER A 1 615 ? 19.127 17.168 20.238 1.00 88.00 615 SER A C 1
ATOM 4714 O O . SER A 1 615 ? 18.330 17.312 21.170 1.00 88.00 615 SER A O 1
ATOM 4716 N N . ARG A 1 616 ? 20.449 17.229 20.406 1.00 86.31 616 ARG A N 1
ATOM 4717 C CA . ARG A 1 616 ? 21.111 17.479 21.693 1.00 86.31 616 ARG A CA 1
ATOM 4718 C C . ARG A 1 616 ? 22.399 18.254 21.447 1.00 86.31 616 ARG A C 1
ATOM 4720 O O . ARG A 1 616 ? 23.212 17.829 20.641 1.00 86.31 616 ARG A O 1
ATOM 4727 N N . GLN A 1 617 ? 22.582 19.391 22.124 1.00 82.94 617 GLN A N 1
ATOM 4728 C CA . GLN A 1 617 ? 23.823 20.190 22.062 1.00 82.94 617 GLN A CA 1
ATOM 4729 C C . GLN A 1 617 ? 24.325 20.480 20.624 1.00 82.94 617 GLN A C 1
ATOM 4731 O O . GLN A 1 617 ? 25.510 20.335 20.339 1.00 82.94 617 GLN A O 1
ATOM 4736 N N . ALA A 1 618 ? 23.424 20.871 19.712 1.00 83.50 618 ALA A N 1
ATOM 4737 C CA . ALA A 1 618 ? 23.724 21.085 18.285 1.00 83.50 618 ALA A CA 1
ATOM 4738 C C . ALA A 1 618 ? 24.282 19.842 17.551 1.00 83.50 618 ALA A C 1
ATOM 4740 O O . ALA A 1 618 ? 25.067 19.957 16.613 1.00 83.50 618 ALA A O 1
ATOM 4741 N N . ARG A 1 619 ? 23.862 18.643 17.964 1.00 88.56 619 ARG A N 1
ATOM 4742 C CA . ARG A 1 619 ? 24.155 17.366 17.303 1.00 88.56 619 ARG A CA 1
ATOM 4743 C C . ARG A 1 619 ? 22.869 16.609 17.004 1.00 88.56 619 ARG A C 1
ATOM 4745 O O . ARG A 1 619 ? 21.913 16.680 17.784 1.00 88.56 619 ARG A O 1
ATOM 4752 N N . PHE A 1 620 ? 22.880 15.851 15.912 1.00 90.31 620 PHE A N 1
ATOM 4753 C CA . PHE A 1 620 ? 21.936 14.757 15.705 1.00 90.31 620 PHE A CA 1
ATOM 4754 C C . PHE A 1 620 ? 22.431 13.543 16.486 1.00 90.31 620 PHE A C 1
ATOM 4756 O O . PHE A 1 620 ? 23.587 13.144 16.348 1.00 90.31 620 PHE A O 1
ATOM 4763 N N . VAL A 1 621 ? 21.568 12.969 17.318 1.00 91.81 621 VAL A N 1
ATOM 4764 C CA . VAL A 1 621 ? 21.913 11.841 18.186 1.00 91.81 621 VAL A CA 1
ATOM 4765 C C . VAL A 1 621 ? 20.868 10.746 18.023 1.00 91.81 621 VAL A C 1
ATOM 4767 O O . VAL A 1 621 ? 19.684 10.987 18.255 1.00 91.81 621 VAL A O 1
ATOM 4770 N N . LEU A 1 622 ? 21.310 9.548 17.651 1.00 94.00 622 LEU A N 1
ATOM 4771 C CA . LEU A 1 622 ? 20.537 8.320 17.772 1.00 94.00 622 LEU A CA 1
ATOM 4772 C C . LEU A 1 622 ? 20.481 7.928 19.251 1.00 94.00 622 LEU A C 1
ATOM 4774 O O . LEU A 1 622 ? 21.519 7.729 19.883 1.00 94.00 622 LEU A O 1
ATOM 4778 N N . VAL A 1 623 ? 19.275 7.853 19.803 1.00 95.69 623 VAL A N 1
ATOM 4779 C CA . VAL A 1 623 ? 19.009 7.418 21.174 1.00 95.69 623 VAL A CA 1
ATOM 4780 C C . VAL A 1 623 ? 18.462 6.002 21.117 1.00 95.69 623 VAL A C 1
ATOM 4782 O O . VAL A 1 623 ? 17.342 5.812 20.654 1.00 95.69 623 VAL A O 1
ATOM 4785 N N . GLU A 1 624 ? 19.234 5.034 21.594 1.00 96.75 624 GLU A N 1
ATOM 4786 C CA . GLU A 1 624 ? 18.862 3.622 21.703 1.00 96.75 624 GLU A CA 1
ATOM 4787 C C . GLU A 1 624 ? 18.472 3.327 23.157 1.00 96.75 624 GLU A C 1
ATOM 4789 O O . GLU A 1 624 ? 19.159 3.755 24.088 1.00 96.75 624 GLU A O 1
ATOM 4794 N N . ILE A 1 625 ? 17.350 2.639 23.364 1.00 97.44 625 ILE A N 1
ATOM 4795 C CA . ILE A 1 625 ? 16.794 2.325 24.682 1.00 97.44 625 ILE A CA 1
ATOM 4796 C C . ILE A 1 625 ? 16.522 0.823 24.749 1.00 97.44 625 ILE A C 1
ATOM 4798 O O . ILE A 1 625 ? 15.714 0.303 23.981 1.00 97.44 625 ILE A O 1
ATOM 4802 N N . GLU A 1 626 ? 17.170 0.145 25.691 1.00 97.06 626 GLU A N 1
ATOM 4803 C CA . GLU A 1 626 ? 16.892 -1.239 26.075 1.00 97.06 626 GLU A CA 1
ATOM 4804 C C . GLU A 1 626 ? 16.090 -1.248 27.386 1.00 97.06 626 GLU A C 1
ATOM 4806 O O . GLU A 1 626 ? 16.487 -0.651 28.391 1.00 97.06 626 GLU A O 1
ATOM 4811 N N . ILE A 1 627 ? 14.936 -1.911 27.352 1.00 95.25 627 ILE A N 1
ATOM 4812 C CA . ILE A 1 627 ? 13.975 -2.026 28.444 1.00 95.25 627 ILE A CA 1
ATOM 4813 C C . ILE A 1 627 ? 14.232 -3.353 29.164 1.00 95.25 627 ILE A C 1
ATOM 4815 O O . ILE A 1 627 ? 13.916 -4.428 28.654 1.00 95.25 627 ILE A O 1
ATOM 4819 N N . GLU A 1 628 ? 14.824 -3.283 30.353 1.00 89.12 628 GLU A N 1
ATOM 4820 C CA . GLU A 1 628 ? 15.060 -4.445 31.207 1.00 89.12 628 GLU A CA 1
ATOM 4821 C C . GLU A 1 628 ? 13.797 -4.743 32.021 1.00 89.12 628 GLU A C 1
ATOM 4823 O O . GLU A 1 628 ? 13.408 -3.958 32.895 1.00 89.12 628 GLU A O 1
ATOM 4828 N N . SER A 1 629 ? 13.159 -5.868 31.695 1.00 68.06 629 SER A N 1
ATOM 4829 C CA . SER A 1 629 ? 11.972 -6.403 32.372 1.00 68.06 629 SER A CA 1
ATOM 4830 C C . SER A 1 629 ? 12.281 -7.047 33.714 1.00 68.06 629 SER A C 1
ATOM 4832 O O . SER A 1 629 ? 13.263 -7.829 33.748 1.00 68.06 629 SER A O 1
#

Radius of gyration: 30.87 Å; chains: 1; bounding box: 82×52×89 Å

Foldseek 3Di:
DDDDDDDPPPPDDPDDDDPPPPPDDPDQWPFDDDDDDDDPDPDDDPDPPPDDKDWDWFDDDDPDDFWIKIKIKDFQAFQDPQWDSLLWDAFPQQPKIWTWGQPPQWIWIGISHDTDDTANAFDSVQFDDFLQRQWTWGWGHDDQWIWIGTRPDIDIASDWQPLHKDAANNRPKIWTWGHHDQFIWIQIPNDTQDGANDWDSDDWDAANCRPKIWTWTDDPCWIFIQIPSDTADTANDKDDWDAFNNRPKIWIWGHHPQWIWIDIRSRTLDTANDWDPRDWDAALLNPKIWTWTHHPQWIFICIPSRTHDTANDKDDWDAFNNRPKIKIWGHHPPDPDTFIQIRNDTHDADWDLWDAALLRPKIWIWGDDDQWIWIQIRNNTADTANDWDPPGWAAANNRPKIWTWTHHPQWIWIAIPNDTDPTANDWDPADWHHDPPEPKIWTWGADPQAIWIAINNDTEPGFNDWDDWDAAPRSPKIWIWTHNDPQATWIDIRRDTAHCPPPDDPDDDDDFNFDFPDWDAANRRPKIKTWGWGCSPHTWIWIAIPNRTADTAPDWLSVQWHAFNVRPKTWTWGHHVQFIFIAINRRTDGDQFSIFRNVDYWRAPHRFWIWGWTDHPSTTMIMIMGTGD

pLDDT: mean 83.47, std 18.32, range [20.98, 98.12]

Secondary structure (DSSP, 8-state):
-PPP--------------TT---S---SEES----PPPPS----------PPPEEEEE--SSSS-S-EEEEEEEEEEE--TTS-GGG-EE-TTSS-EEEEEEETTEEEEEETTEEPPPBSEE-GGG-EE-TTSS-EEEEEEETTEEEEEETTEEEEESEE-TT--EE-TTSS-EEEEEEETTEEEEEETTEEEEEESEE-SSPPEE-TTSS-EEEEEEETTEEEEEETTEE---BSEEEEEEE-TTSS-EEEEEEETTEEEEEETTEE---BSEEEEEEEEE-TTSS-EEEEEEETTEEEEEETTEEEEEESEEEEEEE-TTSS-EEEEEE-TT-SSPEEEETTEEE-SEEEEEEE-TTSS-EEEEEEETTEEEEEETTEE---BSEEPSS--EE-TTSS-EEEEEEETTEEEEEETTEEPPPBS-B-SS--EEPTTSS-EEEEEEETTEEEEEETTEEEEEESEEPPPEE-TTS--EEEEEEEETTEEEEEETTEEESTTSS--TT---------EEEEE-TTSS-EEEEEEE-BTBSEEEEEETTEEEEEESEE-TTS-EE-TTS--EEEEEEETTEEEEEETTEEEEEEEEEEETT---EESSSSEEEEEEEETTEEEEEEEEEE-